Protein AF-A0A946FYP1-F1 (afdb_monomer_lite)

Foldseek 3Di:
DPCPLVDDQDDPVLLQVLLDDDVVLLVLLVVLLVVCLQQQACVCVVVVHDACQNVCVVVVHDAPADPSRHFDALFAQDDDPPDDRRVLSNLLSVLLSVLLVCLNPPPPVCLLVSQQVSLLVSCCVRPNLLLSLLQQLLLLVLCCLLAPDDPVVLLSLLSNQLSVLSNPPDPPDDDPVSVCRSVVRSVVSSVCSVVPSVVLVVDPVSSVVVNVCSLCVLVVVVVVQVVCCVVPVDHDDDRNNNVLNSLCSLLSLVVVLCSVVVVADSDDDSSLSSSQVGGSLCSTCSPPDSPSFTLPSSRSCWFSVHRLSVLSVLLSVLLVVLVCLSGCQVVVLVVVCCVCVVVVQDEDQAVVVVVVCVVVPHDHDPVNVVRNVVSNVSSCCSNVSSRQSNSSSSCSSSRTDTDGLAAPLVPDPDPVSNCCGHRPSVSVSCCSNPVD

Radius of gyration: 23.93 Å; chains: 1; bounding box: 56×51×70 Å

Sequence (436 aa):
MASLLGGTPISRAEQEANDQHNPLMVLAVLAFLGLFIYLFTYAPKALGLPMPSSVGQTLGLSYQFDDDGNIDTSLYIPFTFRFNNDDERFALFTGVGLAFLLAYFLPLKYKQGSLVFSSLVIIAVLYGLAGVAGLLCAHTLVYLVLHPVARYRQWIAGLPGFFGVWAFFPYETLSLSVFGLPFIAASLSILVYRYGILKLFQNSIAAKWLRILLIQSALITILIGAVLEGIYGQTWELVLGVLLFFWHWERLFMYHIDFQDGKIPSTISLMTYLSVFLTPGQIANWSWGVTIGQGYAYTVNNFLVEDKNELVRSGLQLWAVALVYFLLGAWAHGHLLDFLNGQGVSVYSRIEPMSADFISGEKISTVTVLLTTLIALMKWTLSWGGVMHFKVGLWRICGYKIDPYFNYPWLSTNLVTLWARFTFHYREFLVRAFYY

Structure (mmCIF, N/CA/C/O backbone):
data_AF-A0A946FYP1-F1
#
_entry.id   AF-A0A946FYP1-F1
#
loop_
_atom_site.group_PDB
_atom_site.id
_atom_site.type_symbol
_atom_site.label_atom_id
_atom_site.label_alt_id
_atom_site.label_comp_id
_atom_site.label_asym_id
_atom_site.label_entity_id
_atom_site.label_seq_id
_atom_site.pdbx_PDB_ins_code
_atom_site.Cartn_x
_atom_site.Cartn_y
_atom_site.Cartn_z
_atom_site.occupancy
_atom_site.B_iso_or_equiv
_atom_site.auth_seq_id
_atom_site.auth_comp_id
_atom_site.auth_asym_id
_atom_site.auth_atom_id
_atom_site.pdbx_PDB_model_num
ATOM 1 N N . MET A 1 1 ? -19.706 18.063 -10.114 1.00 28.03 1 MET A N 1
ATOM 2 C CA . MET A 1 1 ? -19.615 16.735 -10.766 1.00 28.03 1 MET A CA 1
ATOM 3 C C . MET A 1 1 ? -18.947 15.751 -9.805 1.00 28.03 1 MET A C 1
ATOM 5 O O . MET A 1 1 ? -17.795 15.397 -9.996 1.00 28.03 1 MET A O 1
ATOM 9 N N . ALA A 1 2 ? -19.645 15.369 -8.732 1.00 30.92 2 ALA A N 1
ATOM 10 C CA . ALA A 1 2 ? -19.077 14.654 -7.583 1.00 30.92 2 ALA A CA 1
ATOM 11 C C . ALA A 1 2 ? -19.667 13.236 -7.445 1.00 30.92 2 ALA A C 1
ATOM 13 O O . ALA A 1 2 ? -20.315 12.932 -6.449 1.00 30.92 2 ALA A O 1
ATOM 14 N N . SER A 1 3 ? -19.518 12.379 -8.463 1.00 38.91 3 SER A N 1
ATOM 15 C CA . SER A 1 3 ? -20.214 11.077 -8.507 1.00 38.91 3 SER A CA 1
ATOM 16 C C . SER A 1 3 ? -19.320 9.835 -8.395 1.00 38.91 3 SER A C 1
ATOM 18 O O . SER A 1 3 ? -19.751 8.768 -8.814 1.00 38.91 3 SER A O 1
ATOM 20 N N . LEU A 1 4 ? -18.116 9.916 -7.812 1.00 45.53 4 LEU A N 1
ATOM 21 C CA . LEU A 1 4 ? -17.336 8.705 -7.479 1.00 45.53 4 LEU A CA 1
ATOM 22 C C . LEU A 1 4 ? -17.789 8.017 -6.188 1.00 45.53 4 LEU A C 1
ATOM 24 O O . LEU A 1 4 ? -17.583 6.823 -6.019 1.00 45.53 4 LEU A O 1
ATOM 28 N N . LEU A 1 5 ? -18.455 8.751 -5.295 1.00 46.97 5 LEU A N 1
ATOM 29 C CA . LEU A 1 5 ? -18.984 8.222 -4.030 1.00 46.97 5 LEU A CA 1
ATOM 30 C C . LEU A 1 5 ? -20.521 8.178 -4.009 1.00 46.97 5 LEU A C 1
ATOM 32 O O . LEU A 1 5 ? -21.113 7.846 -2.990 1.00 46.97 5 LEU A O 1
ATOM 36 N N . GLY A 1 6 ? -21.162 8.526 -5.130 1.00 44.19 6 GLY A N 1
ATOM 37 C CA . GLY A 1 6 ? -22.613 8.706 -5.248 1.00 44.19 6 GLY A CA 1
ATOM 38 C C . GLY A 1 6 ? -23.388 7.471 -5.713 1.00 44.19 6 GLY A C 1
ATOM 39 O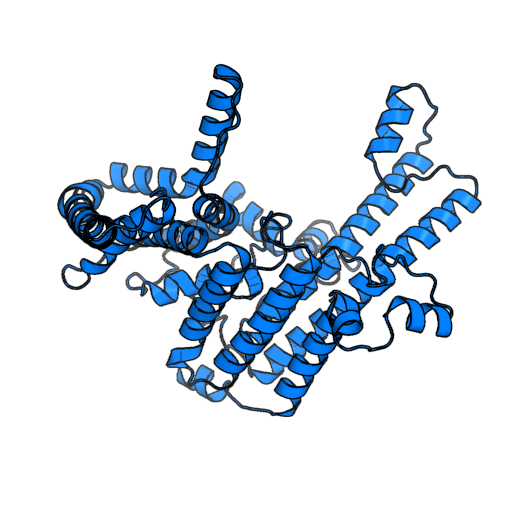 O . GLY A 1 6 ? -24.555 7.606 -6.069 1.00 44.19 6 GLY A O 1
ATOM 40 N N . GLY A 1 7 ? -22.758 6.294 -5.761 1.00 54.25 7 GLY A N 1
ATOM 41 C CA . GLY A 1 7 ? -23.474 5.042 -6.005 1.00 54.25 7 GLY A CA 1
ATOM 42 C C . GLY A 1 7 ? -24.338 4.666 -4.801 1.00 54.25 7 GLY A C 1
ATOM 43 O O . GLY A 1 7 ? -23.943 4.890 -3.653 1.00 54.25 7 GLY A O 1
ATOM 44 N N . THR A 1 8 ? -25.518 4.101 -5.046 1.00 57.12 8 THR A N 1
ATOM 45 C CA . THR A 1 8 ? -26.340 3.524 -3.978 1.00 57.12 8 THR A CA 1
ATOM 46 C C . THR A 1 8 ? -25.568 2.369 -3.323 1.00 57.12 8 THR A C 1
ATOM 48 O O . THR A 1 8 ? -25.118 1.491 -4.059 1.00 57.12 8 THR A O 1
ATOM 51 N N . PRO A 1 9 ? -25.412 2.350 -1.981 1.00 66.12 9 PRO A N 1
ATOM 52 C CA . PRO A 1 9 ? -24.854 1.218 -1.243 1.00 66.12 9 PRO A CA 1
ATOM 53 C C . PRO A 1 9 ? -25.465 -0.096 -1.703 1.00 66.12 9 PRO A C 1
ATOM 55 O O . PRO A 1 9 ? -26.673 -0.283 -1.564 1.00 66.12 9 PRO A O 1
ATOM 58 N N . ILE A 1 10 ? -24.634 -1.004 -2.215 1.00 75.75 10 ILE A N 1
ATOM 59 C CA . ILE A 1 10 ? -25.058 -2.387 -2.431 1.00 75.75 10 ILE A CA 1
ATOM 60 C C . ILE A 1 10 ? -25.446 -3.003 -1.090 1.00 75.75 10 ILE A C 1
ATOM 62 O O . ILE A 1 10 ? -24.825 -2.764 -0.046 1.00 75.75 10 ILE A O 1
ATOM 66 N N . SER A 1 11 ? -26.495 -3.805 -1.113 1.00 81.88 11 SER A N 1
ATOM 67 C CA . SER A 1 11 ? -26.921 -4.566 0.044 1.00 81.88 11 SER A CA 1
ATOM 68 C C . SER A 1 11 ? -25.937 -5.700 0.335 1.00 81.88 11 SER A C 1
ATOM 70 O O . SER A 1 11 ? -25.235 -6.216 -0.537 1.00 81.88 11 SER A O 1
ATOM 72 N N . ARG A 1 12 ? -25.923 -6.159 1.587 1.00 83.31 12 ARG A N 1
ATOM 73 C CA . ARG A 1 12 ? -25.135 -7.335 1.972 1.00 83.31 12 ARG A CA 1
ATOM 74 C C . ARG A 1 12 ? -25.553 -8.595 1.202 1.00 83.31 12 ARG A C 1
ATOM 76 O O . ARG A 1 12 ? -24.705 -9.427 0.914 1.00 83.31 12 ARG A O 1
ATOM 83 N N . ALA A 1 13 ? -26.836 -8.721 0.861 1.00 86.25 13 ALA A N 1
ATOM 84 C CA . ALA A 1 13 ? -27.340 -9.841 0.071 1.00 86.25 13 ALA A CA 1
ATOM 85 C C . ALA A 1 13 ? -26.754 -9.838 -1.352 1.00 86.25 13 ALA A C 1
ATOM 87 O O . ALA A 1 13 ? -26.361 -10.888 -1.851 1.00 86.25 13 ALA A O 1
ATOM 88 N N . GLU A 1 14 ? -26.626 -8.664 -1.976 1.00 88.25 14 GLU A N 1
ATOM 89 C CA . GLU A 1 14 ? -25.965 -8.523 -3.280 1.00 88.25 14 GLU A CA 1
ATOM 90 C C . GLU A 1 14 ? -24.466 -8.839 -3.190 1.00 88.25 14 GLU A C 1
ATOM 92 O O . GLU A 1 14 ? -23.945 -9.559 -4.036 1.00 88.25 14 GLU A O 1
ATOM 97 N N . GLN A 1 15 ? -23.776 -8.401 -2.130 1.00 88.25 15 GLN A N 1
ATOM 98 C CA . GLN A 1 15 ? -22.373 -8.781 -1.903 1.00 88.25 15 GLN A CA 1
ATOM 99 C C . GLN A 1 15 ? -22.190 -10.295 -1.747 1.00 88.25 15 GLN A C 1
ATOM 101 O O . GLN A 1 15 ? -21.216 -10.852 -2.247 1.00 88.25 15 GLN A O 1
ATOM 106 N N . GLU A 1 16 ? -23.110 -10.963 -1.047 1.00 90.38 16 GLU A N 1
ATOM 107 C CA . GLU A 1 16 ? -23.095 -12.421 -0.895 1.00 90.38 16 GLU A CA 1
ATOM 108 C C . GLU A 1 16 ? -23.386 -13.122 -2.233 1.00 90.38 16 GLU A C 1
ATOM 110 O O . GLU A 1 16 ? -22.737 -14.119 -2.545 1.00 90.38 16 GLU A O 1
ATOM 115 N N . ALA A 1 17 ? -24.274 -12.571 -3.069 1.00 91.81 17 ALA A N 1
ATOM 116 C CA . ALA A 1 17 ? -24.536 -13.082 -4.419 1.00 91.81 17 ALA A CA 1
ATOM 117 C C . ALA A 1 17 ? -23.322 -12.945 -5.360 1.00 91.81 17 ALA A C 1
ATOM 119 O O . ALA A 1 17 ? -23.098 -13.817 -6.204 1.00 91.81 17 ALA A O 1
ATOM 120 N N . ASN A 1 18 ? -22.523 -11.890 -5.177 1.00 91.75 18 ASN A N 1
ATOM 121 C CA . ASN A 1 18 ? -21.284 -11.632 -5.914 1.00 91.75 18 ASN A CA 1
ATOM 122 C C . ASN A 1 18 ? -20.093 -12.495 -5.440 1.00 91.75 18 ASN A C 1
ATOM 124 O O . ASN A 1 18 ? -19.077 -12.587 -6.136 1.00 91.75 18 ASN A O 1
ATOM 128 N N . ASP A 1 19 ? -20.178 -13.134 -4.266 1.00 92.75 19 ASP A N 1
ATOM 129 C CA . ASP A 1 19 ? -19.089 -13.899 -3.637 1.00 92.75 19 ASP A CA 1
ATOM 130 C C . ASP A 1 19 ? -18.982 -15.346 -4.161 1.00 92.75 19 ASP A C 1
ATOM 132 O O . ASP A 1 19 ? -18.913 -16.313 -3.402 1.00 92.75 19 ASP A O 1
ATOM 136 N N . GLN A 1 20 ? -18.940 -15.518 -5.483 1.00 91.94 20 GLN A N 1
ATOM 137 C CA . GLN A 1 20 ? -18.878 -16.840 -6.115 1.00 91.94 20 GLN A CA 1
ATOM 138 C C . GLN A 1 20 ? -17.442 -17.336 -6.310 1.00 91.94 20 GLN A C 1
ATOM 140 O O . GLN A 1 20 ? -16.530 -16.563 -6.611 1.00 91.94 20 GLN A O 1
ATOM 145 N N . HIS A 1 21 ? -17.223 -18.645 -6.165 1.00 94.06 21 HIS A N 1
ATOM 146 C CA . HIS A 1 21 ? -15.909 -19.270 -6.339 1.00 94.06 21 HIS A CA 1
ATOM 147 C C . HIS A 1 21 ? -15.755 -19.903 -7.722 1.00 94.06 21 HIS A C 1
ATOM 149 O O . HIS A 1 21 ? -16.586 -20.691 -8.159 1.00 94.06 21 HIS A O 1
ATOM 155 N N . ASN A 1 22 ? -14.626 -19.624 -8.363 1.00 95.38 22 ASN A N 1
ATOM 156 C CA . ASN A 1 22 ? -14.185 -20.227 -9.605 1.00 95.38 22 ASN A CA 1
ATOM 157 C C . ASN A 1 22 ? -12.698 -20.627 -9.484 1.00 95.38 22 ASN A C 1
ATOM 159 O O . ASN A 1 22 ? -11.822 -19.756 -9.499 1.00 95.38 22 ASN A O 1
ATOM 163 N N . PRO A 1 23 ? -12.381 -21.933 -9.407 1.00 94.19 23 PRO A N 1
ATOM 164 C CA . PRO A 1 23 ? -11.005 -22.417 -9.294 1.00 94.19 23 PRO A CA 1
ATOM 165 C C . PRO A 1 23 ? -10.065 -21.922 -10.400 1.00 94.19 23 PRO A C 1
ATOM 167 O O . PRO A 1 23 ? -8.877 -21.735 -10.148 1.00 94.19 23 PRO A O 1
ATOM 170 N N . LEU A 1 24 ? -10.578 -21.648 -11.606 1.00 96.25 24 LEU A N 1
ATOM 171 C CA . LEU A 1 24 ? -9.764 -21.127 -12.708 1.00 96.25 24 LEU A CA 1
ATOM 172 C C . LEU A 1 24 ? -9.189 -19.744 -12.391 1.00 96.25 24 LEU A C 1
ATOM 174 O O . LEU A 1 24 ? -8.053 -19.459 -12.759 1.00 96.25 24 LEU A O 1
ATOM 178 N N . MET A 1 25 ? -9.941 -18.897 -11.680 1.00 96.44 25 MET A N 1
ATOM 179 C CA . MET A 1 25 ? -9.446 -17.582 -11.262 1.00 96.44 25 MET A CA 1
ATOM 180 C C . MET A 1 25 ? -8.315 -17.720 -10.243 1.00 96.44 25 MET A C 1
ATOM 182 O O . MET A 1 25 ? -7.328 -16.994 -10.316 1.00 96.44 25 MET A O 1
ATOM 186 N N . VAL A 1 26 ? -8.425 -18.690 -9.331 1.00 97.06 26 VAL A N 1
ATOM 187 C CA . VAL A 1 26 ? -7.380 -18.981 -8.342 1.00 97.06 26 VAL A CA 1
ATOM 188 C C . VAL A 1 26 ? -6.106 -19.458 -9.028 1.00 97.06 26 VAL A C 1
ATOM 190 O O . VAL A 1 26 ? -5.037 -18.909 -8.773 1.00 97.06 26 VAL A O 1
ATOM 193 N N . LEU A 1 27 ? -6.221 -20.426 -9.941 1.00 97.56 27 LEU A N 1
ATOM 194 C CA . LEU A 1 27 ? -5.086 -20.920 -10.720 1.00 97.56 27 LEU A CA 1
ATOM 195 C C . LEU A 1 27 ? -4.422 -19.798 -11.522 1.00 97.56 27 LEU A C 1
ATOM 197 O O . LEU A 1 27 ? -3.199 -19.707 -11.530 1.00 97.56 27 LEU A O 1
ATOM 201 N N . ALA A 1 28 ? -5.207 -18.915 -12.144 1.00 97.62 28 ALA A N 1
ATOM 202 C CA . ALA A 1 28 ? -4.673 -17.794 -12.907 1.00 97.62 28 ALA A CA 1
ATOM 203 C C . ALA A 1 28 ? -3.909 -16.789 -12.025 1.00 97.62 28 ALA A C 1
ATOM 205 O O . ALA A 1 28 ? -2.813 -16.373 -12.394 1.00 97.62 28 ALA A O 1
ATOM 206 N N . VAL A 1 29 ? -4.431 -16.436 -10.843 1.00 97.69 29 VAL A N 1
ATOM 207 C CA . VAL A 1 29 ? -3.722 -15.556 -9.892 1.00 97.69 29 VAL A CA 1
ATOM 208 C C . VAL A 1 29 ? -2.420 -16.192 -9.416 1.00 97.69 29 VAL A C 1
ATOM 210 O O . VAL A 1 29 ? -1.380 -15.536 -9.442 1.00 97.69 29 VAL A O 1
ATOM 213 N N . LEU A 1 30 ? -2.450 -17.471 -9.033 1.00 98.06 30 LEU A N 1
ATOM 214 C CA . LEU A 1 30 ? -1.247 -18.184 -8.602 1.00 98.06 30 LEU A CA 1
ATOM 215 C C . LEU A 1 30 ? -0.223 -18.324 -9.738 1.00 98.06 30 LEU A C 1
ATOM 217 O O . LEU A 1 30 ? 0.970 -18.190 -9.485 1.00 98.06 30 LEU A O 1
ATOM 221 N N . ALA A 1 31 ? -0.667 -18.522 -10.982 1.00 97.75 31 ALA A N 1
ATOM 222 C CA . ALA A 1 31 ? 0.212 -18.565 -12.147 1.00 97.75 31 ALA A CA 1
ATOM 223 C C . ALA A 1 31 ? 0.893 -17.212 -12.409 1.00 97.75 31 ALA A C 1
ATOM 225 O O . ALA A 1 31 ? 2.099 -17.178 -12.634 1.00 97.75 31 ALA A O 1
ATOM 226 N N . PHE A 1 32 ? 0.160 -16.095 -12.321 1.00 97.31 32 PHE A N 1
ATOM 227 C CA . PHE A 1 32 ? 0.749 -14.755 -12.438 1.00 97.31 32 PHE A CA 1
ATOM 228 C C . PHE A 1 32 ? 1.757 -14.466 -11.323 1.00 97.31 32 PHE A C 1
ATOM 230 O O . PHE A 1 32 ? 2.836 -13.951 -11.596 1.00 97.31 32 PHE A O 1
ATOM 237 N N . LEU A 1 33 ? 1.436 -14.822 -10.077 1.00 96.81 33 LEU A N 1
ATOM 238 C CA . LEU A 1 33 ? 2.363 -14.661 -8.955 1.00 96.81 33 LEU A CA 1
ATOM 239 C C . LEU A 1 33 ? 3.604 -15.543 -9.115 1.00 96.81 33 LEU A C 1
ATOM 241 O O . LEU A 1 33 ? 4.711 -15.067 -8.889 1.00 96.81 33 LEU A O 1
ATOM 245 N N . GLY A 1 34 ? 3.438 -16.792 -9.558 1.00 96.81 34 GLY A N 1
ATOM 246 C CA . GLY A 1 34 ? 4.550 -17.685 -9.881 1.00 96.81 34 GLY A CA 1
ATOM 247 C C . GLY A 1 34 ? 5.435 -17.129 -10.997 1.00 96.81 34 GLY A C 1
ATOM 248 O O . GLY A 1 34 ? 6.656 -17.178 -10.890 1.00 96.81 34 GLY A O 1
ATOM 249 N N . LEU A 1 35 ? 4.832 -16.525 -12.025 1.00 95.56 35 LEU A N 1
ATOM 250 C CA . LEU A 1 35 ? 5.559 -15.847 -13.096 1.00 95.56 35 LEU A CA 1
ATOM 251 C C . LEU A 1 35 ? 6.322 -14.619 -12.582 1.00 95.56 35 LEU A C 1
ATOM 253 O O . LEU A 1 35 ? 7.483 -14.441 -12.931 1.00 95.56 35 LEU A O 1
ATOM 257 N N . PHE A 1 36 ? 5.715 -13.792 -11.729 1.00 94.50 36 PHE A N 1
ATOM 258 C CA . PHE A 1 36 ? 6.401 -12.650 -11.119 1.00 94.50 36 PHE A CA 1
ATOM 259 C C . PHE A 1 36 ? 7.554 -13.076 -10.207 1.00 94.50 36 PHE A C 1
ATOM 261 O O . PHE A 1 36 ? 8.621 -12.472 -10.261 1.00 94.50 36 PHE A O 1
ATOM 268 N N . ILE A 1 37 ? 7.373 -14.144 -9.427 1.00 94.44 37 ILE A N 1
ATOM 269 C CA . ILE A 1 37 ? 8.444 -14.754 -8.633 1.00 94.44 37 ILE A CA 1
ATOM 270 C C . ILE A 1 37 ? 9.573 -15.242 -9.551 1.00 94.44 37 ILE A C 1
ATOM 272 O O . ILE A 1 37 ? 10.738 -14.979 -9.274 1.00 94.44 37 ILE A O 1
ATOM 276 N N . TYR A 1 38 ? 9.247 -15.907 -10.659 1.00 94.25 38 TYR A N 1
ATOM 277 C CA . TYR A 1 38 ? 10.243 -16.397 -11.610 1.00 94.25 38 TYR A CA 1
ATOM 278 C C . TYR A 1 38 ? 11.022 -15.268 -12.304 1.00 94.25 38 TYR A C 1
ATOM 280 O O . TYR A 1 38 ? 12.224 -15.388 -12.497 1.00 94.25 38 TYR A O 1
ATOM 288 N N . LEU A 1 39 ? 10.359 -14.177 -12.694 1.00 91.56 39 LEU A N 1
ATOM 289 C CA . LEU A 1 39 ? 10.992 -13.117 -13.486 1.00 91.56 39 LEU A CA 1
ATOM 290 C C . LEU A 1 39 ? 11.760 -12.084 -12.652 1.00 91.56 39 LEU A C 1
ATOM 292 O O . LEU A 1 39 ? 12.707 -11.492 -13.168 1.00 91.56 39 LEU A O 1
ATOM 296 N N . PHE A 1 40 ? 11.327 -11.831 -11.413 1.00 90.19 40 PHE A N 1
ATOM 297 C CA . PHE A 1 40 ? 11.736 -10.651 -10.639 1.00 90.19 40 PHE A CA 1
ATOM 298 C C . PHE A 1 40 ? 12.337 -10.978 -9.261 1.00 90.19 40 PHE A C 1
ATOM 300 O O . PHE A 1 40 ? 12.357 -10.099 -8.401 1.00 90.19 40 PHE A O 1
ATOM 307 N N . THR A 1 41 ? 12.728 -12.233 -9.000 1.00 90.19 41 THR A N 1
ATOM 308 C CA . THR A 1 41 ? 13.312 -12.650 -7.708 1.00 90.19 41 THR A CA 1
ATOM 309 C C . THR A 1 41 ? 14.378 -13.734 -7.883 1.00 90.19 41 THR A C 1
ATOM 311 O O . THR A 1 41 ? 14.407 -14.416 -8.904 1.00 90.19 41 THR A O 1
ATOM 314 N N . TYR A 1 42 ? 15.177 -14.012 -6.845 1.00 87.50 42 TYR A N 1
ATOM 315 C CA . TYR A 1 42 ? 16.161 -15.111 -6.807 1.00 87.50 42 TYR A CA 1
ATOM 316 C C . TYR A 1 42 ? 15.597 -16.540 -6.879 1.00 87.50 42 TYR A C 1
ATOM 318 O O . TYR A 1 42 ? 16.370 -17.505 -6.916 1.00 87.50 42 TYR A O 1
ATOM 326 N N . ALA A 1 43 ? 14.274 -16.721 -6.889 1.00 89.44 43 ALA A N 1
ATOM 327 C CA . ALA A 1 43 ? 13.655 -18.043 -6.858 1.00 89.44 43 ALA A CA 1
ATOM 328 C C . ALA A 1 43 ? 14.145 -19.015 -7.957 1.00 89.44 43 ALA A C 1
ATOM 330 O O . ALA A 1 43 ? 14.390 -20.175 -7.619 1.00 89.44 43 ALA A O 1
ATOM 331 N N . PRO A 1 44 ? 14.354 -18.614 -9.231 1.00 90.12 44 PRO A N 1
ATOM 332 C CA . PRO A 1 44 ? 14.854 -19.529 -10.257 1.00 90.12 44 PRO A CA 1
ATOM 333 C C . PRO A 1 44 ? 16.229 -20.095 -9.905 1.00 90.12 44 PRO A C 1
ATOM 335 O O . PRO A 1 44 ? 16.430 -21.307 -9.969 1.00 90.12 44 PRO A O 1
ATOM 338 N N . LYS A 1 45 ? 17.144 -19.232 -9.447 1.00 88.62 45 LYS A N 1
ATOM 339 C CA . LYS A 1 45 ? 18.492 -19.620 -9.021 1.00 88.62 45 LYS A CA 1
ATOM 340 C C . LYS A 1 45 ? 18.443 -20.597 -7.849 1.00 88.62 45 LYS A C 1
ATOM 342 O O . LYS A 1 45 ? 19.131 -21.613 -7.874 1.00 88.62 45 LYS A O 1
ATOM 347 N N . ALA A 1 46 ? 17.609 -20.314 -6.847 1.00 89.25 46 ALA A N 1
ATOM 348 C CA . ALA A 1 46 ? 17.452 -21.169 -5.670 1.00 89.25 46 ALA A CA 1
ATOM 349 C C . ALA A 1 46 ? 16.845 -22.545 -6.001 1.00 89.25 46 ALA A C 1
ATOM 351 O O . ALA A 1 46 ? 17.189 -23.539 -5.366 1.00 89.25 46 ALA A O 1
ATOM 352 N N . LEU A 1 47 ? 15.961 -22.612 -7.002 1.00 91.06 47 LEU A N 1
ATOM 353 C CA . LEU A 1 47 ? 15.289 -23.839 -7.439 1.00 91.06 47 LEU A CA 1
ATOM 354 C C . LEU A 1 47 ? 16.042 -24.597 -8.548 1.00 91.06 47 LEU A C 1
ATOM 356 O O . LEU A 1 47 ? 15.564 -25.637 -8.998 1.00 91.06 47 LEU A O 1
ATOM 360 N N . GLY A 1 48 ? 17.193 -24.094 -9.006 1.00 90.56 48 GLY A N 1
ATOM 361 C CA . GLY A 1 48 ? 17.941 -24.688 -10.119 1.00 90.56 48 GLY A CA 1
ATOM 362 C C . GLY A 1 48 ? 17.208 -24.618 -11.465 1.00 90.56 48 GLY A C 1
ATOM 363 O O . GLY A 1 48 ? 17.420 -25.469 -12.328 1.00 90.56 48 GLY A O 1
ATOM 364 N N . LEU A 1 49 ? 16.321 -23.635 -11.641 1.00 91.25 49 LEU A N 1
ATOM 365 C CA . LEU A 1 49 ? 15.588 -23.398 -12.884 1.00 91.25 49 LEU A CA 1
ATOM 366 C C . LEU A 1 49 ? 16.415 -22.527 -13.849 1.00 91.25 49 LEU A C 1
ATOM 368 O O . LEU A 1 49 ? 17.258 -21.747 -13.399 1.00 91.25 49 LEU A O 1
ATOM 372 N N . PRO A 1 50 ? 16.162 -22.596 -15.172 1.00 90.94 50 PRO A N 1
ATOM 373 C CA . PRO A 1 50 ? 16.774 -21.679 -16.130 1.00 90.94 50 PRO A CA 1
ATOM 374 C C . PRO A 1 50 ? 16.485 -20.220 -15.765 1.00 90.94 50 PRO A C 1
ATOM 376 O O . PRO A 1 50 ? 15.326 -19.850 -15.570 1.00 90.94 50 PRO A O 1
ATOM 379 N N . MET A 1 51 ? 17.528 -19.392 -15.700 1.00 90.88 51 MET A N 1
ATOM 380 C CA . MET A 1 51 ? 17.393 -17.968 -15.384 1.00 90.88 51 MET A CA 1
ATOM 381 C C . MET A 1 51 ? 16.662 -17.220 -16.510 1.00 90.88 51 MET A C 1
ATOM 383 O O . MET A 1 51 ? 16.868 -17.571 -17.680 1.00 90.88 51 MET A O 1
ATOM 387 N N . PRO A 1 52 ? 15.886 -16.160 -16.212 1.00 89.31 52 PRO A N 1
ATOM 388 C CA . PRO A 1 52 ? 15.243 -15.333 -17.235 1.00 89.31 52 PRO A CA 1
ATOM 389 C C . PRO A 1 52 ? 16.216 -14.845 -18.317 1.00 89.31 52 PRO A C 1
ATOM 391 O O . PRO A 1 52 ? 15.881 -14.887 -19.500 1.00 89.31 52 PRO A O 1
ATOM 394 N N . SER A 1 53 ? 17.446 -14.482 -17.937 1.00 88.25 53 SER A N 1
ATOM 395 C CA . SER A 1 53 ? 18.519 -14.110 -18.868 1.00 88.25 53 SER A CA 1
ATOM 396 C C . SER A 1 53 ? 18.872 -15.206 -19.874 1.00 88.25 53 SER A C 1
ATOM 398 O O . SER A 1 53 ? 18.955 -14.942 -21.073 1.00 88.25 53 SER A O 1
ATOM 400 N N . SER A 1 54 ? 19.010 -16.453 -19.419 1.00 87.12 54 SER A N 1
ATOM 401 C CA . SER A 1 54 ? 19.323 -17.598 -20.285 1.00 87.12 54 SER A CA 1
ATOM 402 C C . SER A 1 54 ? 18.196 -17.908 -21.278 1.00 87.12 54 SER A C 1
ATOM 404 O O . SER A 1 54 ? 18.445 -18.189 -22.454 1.00 87.12 54 SER A O 1
ATOM 406 N N . VAL A 1 55 ? 16.942 -17.785 -20.833 1.00 86.56 55 VAL A N 1
ATOM 407 C CA . VAL A 1 55 ? 15.764 -17.956 -21.692 1.00 86.56 55 VAL A CA 1
ATOM 408 C C . VAL A 1 55 ? 15.680 -16.812 -22.700 1.00 86.56 55 VAL A C 1
ATOM 410 O O . VAL A 1 55 ? 15.498 -17.059 -23.890 1.00 86.56 55 VAL A O 1
ATOM 413 N N . GLY A 1 56 ? 15.886 -15.570 -22.255 1.00 83.12 56 GLY A N 1
ATOM 414 C CA . GLY A 1 56 ? 15.907 -14.391 -23.117 1.00 83.12 56 GLY A CA 1
ATOM 415 C C . GLY A 1 56 ? 16.965 -14.485 -24.214 1.00 83.12 56 GLY A C 1
ATOM 416 O O . GLY A 1 56 ? 16.642 -14.283 -25.380 1.00 83.12 56 GLY A O 1
ATOM 417 N N . GLN A 1 57 ? 18.192 -14.888 -23.871 1.00 82.69 57 GLN A N 1
ATOM 418 C CA . GLN A 1 57 ? 19.267 -15.119 -24.844 1.00 82.69 57 GLN A CA 1
ATOM 419 C C . GLN A 1 57 ? 18.893 -16.189 -25.874 1.00 82.69 57 GLN A C 1
ATOM 421 O O . GLN A 1 57 ? 19.097 -15.987 -27.069 1.00 82.69 57 GLN A O 1
ATOM 426 N N . THR A 1 58 ? 18.288 -17.295 -25.431 1.00 84.44 58 THR A N 1
ATOM 427 C CA . THR A 1 58 ? 17.822 -18.370 -26.326 1.00 84.44 58 THR A CA 1
ATOM 428 C C . THR A 1 58 ? 16.743 -17.879 -27.296 1.00 84.44 58 THR A C 1
ATOM 430 O O . THR A 1 58 ? 16.684 -18.321 -28.440 1.00 84.44 58 THR A O 1
ATOM 433 N N . LEU A 1 59 ? 15.906 -16.937 -26.857 1.00 80.56 59 LEU A N 1
ATOM 434 C CA . LEU A 1 59 ? 14.853 -16.317 -27.663 1.00 80.56 59 LEU A CA 1
ATOM 435 C C . LEU A 1 59 ? 15.338 -15.112 -28.492 1.00 80.56 59 LEU A C 1
ATOM 437 O O . LEU A 1 59 ? 14.537 -14.511 -29.203 1.00 80.56 59 LEU A O 1
ATOM 441 N N . GLY A 1 60 ? 16.622 -14.746 -28.412 1.00 71.69 60 GLY A N 1
ATOM 442 C CA . GLY A 1 60 ? 17.175 -13.577 -29.103 1.00 71.69 60 GLY A CA 1
ATOM 443 C C . GLY A 1 60 ? 16.694 -12.234 -28.540 1.00 71.69 60 GLY A C 1
ATOM 444 O O . GLY A 1 60 ? 16.681 -11.235 -29.257 1.00 71.69 60 GLY A O 1
ATOM 445 N N . LEU A 1 61 ? 16.273 -12.198 -27.275 1.00 69.50 61 LEU A N 1
ATOM 446 C CA . LEU A 1 61 ? 15.755 -11.002 -26.618 1.00 69.50 61 LEU A CA 1
ATOM 447 C C . LEU A 1 61 ? 16.892 -10.224 -25.942 1.00 69.50 61 LEU A C 1
ATOM 449 O O . LEU A 1 61 ? 17.545 -10.721 -25.023 1.00 69.50 61 LEU A O 1
ATOM 453 N N . SER A 1 62 ? 17.108 -8.982 -26.378 1.00 63.78 62 SER A N 1
ATOM 454 C CA . SER A 1 62 ? 18.069 -8.041 -25.793 1.00 63.78 62 SER A CA 1
ATOM 455 C C . SER A 1 62 ? 17.426 -7.227 -24.661 1.00 63.78 62 SER A C 1
ATOM 457 O O . SER A 1 62 ? 17.102 -6.050 -24.818 1.00 63.78 62 SER A O 1
ATOM 459 N N . TYR A 1 63 ? 17.199 -7.861 -23.510 1.00 67.88 63 TYR A N 1
ATOM 460 C CA . TYR A 1 63 ? 16.705 -7.167 -22.313 1.00 67.88 63 TYR A CA 1
ATOM 461 C C . TYR A 1 63 ? 17.838 -6.655 -21.422 1.00 67.88 63 TYR A C 1
ATOM 463 O O . TYR A 1 63 ? 18.946 -7.190 -21.428 1.00 67.88 63 TYR A O 1
ATOM 471 N N . GLN A 1 64 ? 17.528 -5.630 -20.623 1.00 68.00 64 GLN A N 1
ATOM 472 C CA . GLN A 1 64 ? 18.341 -5.253 -19.470 1.00 68.00 64 GLN A CA 1
ATOM 473 C C . GLN A 1 64 ? 18.029 -6.238 -18.340 1.00 68.00 64 GLN A C 1
ATOM 475 O O . GLN A 1 64 ? 16.999 -6.131 -17.675 1.00 68.00 64 GLN A O 1
ATOM 480 N N . PHE A 1 65 ? 18.882 -7.249 -18.203 1.00 78.25 65 PHE A N 1
ATOM 481 C CA . PHE A 1 65 ? 18.899 -8.117 -17.032 1.00 78.25 65 PHE A CA 1
ATOM 482 C C . PHE A 1 65 ? 19.745 -7.458 -15.941 1.00 78.25 65 PHE A C 1
ATOM 484 O O . PHE A 1 65 ? 20.717 -6.772 -16.262 1.00 78.25 65 PHE A O 1
ATOM 491 N N . ASP A 1 66 ? 19.364 -7.663 -14.685 1.00 73.56 66 ASP A N 1
ATOM 492 C CA . ASP A 1 66 ? 20.178 -7.269 -13.534 1.00 73.56 66 ASP A CA 1
ATOM 493 C C . ASP A 1 66 ? 21.404 -8.200 -13.404 1.00 73.56 66 ASP A C 1
ATOM 495 O O . ASP A 1 66 ? 21.497 -9.233 -14.082 1.00 73.56 66 ASP A O 1
ATOM 499 N N . ASP A 1 67 ? 22.345 -7.853 -12.527 1.00 75.69 67 ASP A N 1
ATOM 500 C CA . ASP A 1 67 ? 23.612 -8.566 -12.307 1.00 75.69 67 ASP A CA 1
ATOM 501 C C . ASP A 1 67 ? 23.416 -10.046 -11.924 1.00 75.69 67 ASP A C 1
ATOM 503 O O . ASP A 1 67 ? 24.303 -10.883 -12.113 1.00 75.69 67 ASP A O 1
ATOM 507 N N . ASP A 1 68 ? 22.243 -10.398 -11.400 1.00 77.25 68 ASP A N 1
ATOM 508 C CA . ASP A 1 68 ? 21.876 -11.761 -11.033 1.00 77.25 68 ASP A CA 1
ATOM 509 C C . ASP A 1 68 ? 21.123 -12.547 -12.113 1.00 77.25 68 ASP A C 1
ATOM 511 O O . ASP A 1 68 ? 20.884 -13.742 -11.926 1.00 77.25 68 ASP A O 1
ATOM 515 N N . GLY A 1 69 ? 20.811 -11.930 -13.255 1.00 78.25 69 GLY A N 1
ATOM 516 C CA . GLY A 1 69 ? 20.133 -12.562 -14.385 1.00 78.25 69 GLY A CA 1
ATOM 517 C C . GLY A 1 69 ? 18.602 -12.515 -14.344 1.00 78.25 69 GLY A C 1
ATOM 518 O O . GLY A 1 69 ? 17.971 -13.124 -15.219 1.00 78.25 69 GLY A O 1
ATOM 519 N N . ASN A 1 70 ? 18.010 -11.807 -13.377 1.00 85.00 70 ASN A N 1
ATOM 520 C CA . ASN A 1 70 ? 16.583 -11.483 -13.345 1.00 85.00 70 ASN A CA 1
ATOM 521 C C . ASN A 1 70 ? 16.278 -10.228 -14.176 1.00 85.00 70 ASN A C 1
ATOM 523 O O . ASN A 1 70 ? 17.177 -9.552 -14.675 1.00 85.00 70 ASN A O 1
ATOM 527 N N . ILE A 1 71 ? 14.996 -9.927 -14.383 1.00 82.88 71 ILE A N 1
ATOM 528 C CA . ILE A 1 71 ? 14.583 -8.733 -15.131 1.00 82.88 71 ILE A CA 1
ATOM 529 C C . ILE A 1 71 ? 14.498 -7.547 -14.173 1.00 82.88 71 ILE A C 1
ATOM 531 O O . ILE A 1 71 ? 13.729 -7.591 -13.208 1.00 82.88 71 ILE A O 1
ATOM 535 N N . ASP A 1 72 ? 15.235 -6.473 -14.464 1.00 77.12 72 ASP A N 1
ATOM 536 C CA . ASP A 1 72 ? 15.122 -5.245 -13.680 1.00 77.12 72 ASP A CA 1
ATOM 537 C C . ASP A 1 72 ? 13.728 -4.624 -13.869 1.00 77.12 72 ASP A C 1
ATOM 539 O O . ASP A 1 72 ? 13.179 -4.543 -14.971 1.00 77.12 72 ASP A O 1
ATOM 543 N N . THR A 1 73 ? 13.118 -4.202 -12.767 1.00 77.25 73 THR A N 1
ATOM 544 C CA . THR A 1 73 ? 11.760 -3.664 -12.765 1.00 77.25 73 THR A CA 1
ATOM 545 C C . THR A 1 73 ? 11.618 -2.525 -11.777 1.00 77.25 73 THR A C 1
ATOM 547 O O . THR A 1 73 ? 12.111 -2.561 -10.653 1.00 77.25 73 THR A O 1
ATOM 550 N N . SER A 1 74 ? 10.823 -1.528 -12.165 1.00 77.38 74 SER A N 1
ATOM 551 C CA . SER A 1 74 ? 10.459 -0.398 -11.306 1.00 77.38 74 SER A CA 1
ATOM 552 C C . SER A 1 74 ? 9.532 -0.783 -10.139 1.00 77.38 74 SER A C 1
ATOM 554 O O . SER A 1 74 ? 9.089 0.080 -9.378 1.00 77.38 74 SER A O 1
ATOM 556 N N . LEU A 1 75 ? 9.197 -2.068 -9.985 1.00 79.94 75 LEU A N 1
ATOM 557 C CA . LEU A 1 75 ? 8.527 -2.584 -8.799 1.00 79.94 75 LEU A CA 1
ATOM 558 C C . LEU A 1 75 ? 9.529 -2.723 -7.642 1.00 79.94 75 LEU A C 1
ATOM 560 O O . LEU A 1 75 ? 10.167 -3.763 -7.506 1.00 79.94 75 LEU A O 1
ATOM 564 N N . TYR A 1 76 ? 9.655 -1.688 -6.812 1.00 76.56 76 TYR A N 1
ATOM 565 C CA . TYR A 1 76 ? 10.501 -1.694 -5.617 1.00 76.56 76 TYR A CA 1
ATOM 566 C C . TYR A 1 76 ? 9.656 -1.786 -4.342 1.00 76.56 76 TYR A C 1
ATOM 568 O O . TYR A 1 76 ? 8.504 -1.331 -4.291 1.00 76.56 76 TYR A O 1
ATOM 576 N N . ILE A 1 77 ? 10.236 -2.348 -3.283 1.00 74.00 77 ILE A N 1
ATOM 577 C CA . ILE A 1 77 ? 9.635 -2.382 -1.941 1.00 74.00 77 ILE A CA 1
ATOM 578 C C . ILE A 1 77 ? 10.578 -1.672 -0.972 1.00 74.00 77 ILE A C 1
ATOM 580 O O . ILE A 1 77 ? 11.167 -2.266 -0.085 1.00 74.00 77 ILE A O 1
ATOM 584 N N . PRO A 1 78 ? 10.747 -0.359 -1.142 1.00 62.53 78 PRO A N 1
ATOM 585 C CA . PRO A 1 78 ? 11.739 0.378 -0.383 1.00 62.53 78 PRO A CA 1
ATOM 586 C C . PRO A 1 78 ? 11.419 0.362 1.117 1.00 62.53 78 PRO A C 1
ATOM 588 O O . PRO A 1 78 ? 10.252 0.274 1.517 1.00 62.53 78 PRO A O 1
ATOM 591 N N . PHE A 1 79 ? 12.485 0.531 1.905 1.00 58.75 79 PHE A N 1
ATOM 592 C CA . PHE A 1 79 ? 12.558 0.683 3.367 1.00 58.75 79 PHE A CA 1
ATOM 593 C C . PHE A 1 79 ? 13.005 -0.521 4.195 1.00 58.75 79 PHE A C 1
ATOM 595 O O . PHE A 1 79 ? 12.853 -0.487 5.419 1.00 58.75 79 PHE A O 1
ATOM 602 N N . THR A 1 80 ? 13.642 -1.531 3.608 1.00 55.78 80 THR A N 1
ATOM 603 C CA . THR A 1 80 ? 14.429 -2.459 4.421 1.00 55.78 80 THR A CA 1
ATOM 604 C C . THR A 1 80 ? 15.900 -2.372 4.017 1.00 55.78 80 THR A C 1
ATOM 606 O O . THR A 1 80 ? 16.280 -2.640 2.890 1.00 55.78 80 THR A O 1
ATOM 609 N N . PHE A 1 81 ? 16.768 -2.001 4.962 1.00 57.22 81 PHE A N 1
ATOM 610 C CA . PHE A 1 81 ? 18.203 -2.315 4.868 1.00 57.22 81 PHE A CA 1
ATOM 611 C C . PHE A 1 81 ? 18.466 -3.790 5.222 1.00 57.22 81 PHE A C 1
ATOM 613 O O . PHE A 1 81 ? 19.605 -4.203 5.419 1.00 57.22 81 PHE A O 1
ATOM 620 N N . ARG A 1 82 ? 17.389 -4.564 5.410 1.00 64.38 82 ARG A N 1
ATOM 621 C CA . ARG A 1 82 ? 17.410 -5.912 5.966 1.00 64.38 82 ARG A CA 1
ATOM 622 C C . ARG A 1 82 ? 17.444 -6.969 4.874 1.00 64.38 82 ARG A C 1
ATOM 624 O O . ARG A 1 82 ? 18.039 -8.020 5.084 1.00 64.38 82 ARG A O 1
ATOM 631 N N . PHE A 1 83 ? 16.803 -6.681 3.749 1.00 73.38 83 PHE A N 1
ATOM 632 C CA . PHE A 1 83 ? 16.669 -7.569 2.611 1.00 73.38 83 PHE A CA 1
ATOM 633 C C . PHE A 1 83 ? 17.125 -6.847 1.347 1.00 73.38 83 PHE A C 1
ATOM 635 O O . PHE A 1 83 ? 17.076 -5.621 1.267 1.00 73.38 83 PHE A O 1
ATOM 642 N N . ASN A 1 84 ? 17.590 -7.611 0.362 1.00 81.62 84 ASN A N 1
ATOM 643 C CA . ASN A 1 84 ? 17.702 -7.070 -0.985 1.00 81.62 84 ASN A CA 1
ATOM 644 C C . ASN A 1 84 ? 16.295 -6.977 -1.608 1.00 81.62 84 ASN A C 1
ATOM 646 O O . ASN A 1 84 ? 15.330 -7.581 -1.137 1.00 81.62 84 ASN A O 1
ATOM 650 N N . ASN A 1 85 ? 16.188 -6.226 -2.695 1.00 81.25 85 ASN A N 1
ATOM 651 C CA . ASN A 1 85 ? 14.917 -5.951 -3.358 1.00 81.25 85 ASN A CA 1
ATOM 652 C C . ASN A 1 85 ? 14.204 -7.220 -3.881 1.00 81.25 85 ASN A C 1
ATOM 654 O O . ASN A 1 85 ? 12.975 -7.279 -3.918 1.00 81.25 85 ASN A O 1
ATOM 658 N N . ASP A 1 86 ? 14.950 -8.259 -4.242 1.00 84.31 86 ASP A N 1
ATOM 659 C CA . ASP A 1 86 ? 14.405 -9.527 -4.734 1.00 84.31 86 ASP A CA 1
ATOM 660 C C . ASP A 1 86 ? 13.767 -10.367 -3.619 1.00 84.31 86 ASP A C 1
ATOM 662 O O . ASP A 1 86 ? 12.687 -10.934 -3.810 1.00 84.31 86 ASP A O 1
ATOM 666 N N . ASP A 1 87 ? 14.385 -10.397 -2.438 1.00 86.38 87 ASP A N 1
ATOM 667 C CA . ASP A 1 87 ? 13.837 -11.023 -1.232 1.00 86.38 87 ASP A CA 1
ATOM 668 C C . ASP A 1 87 ? 12.544 -10.317 -0.795 1.00 86.38 87 ASP A C 1
ATOM 670 O O . ASP A 1 87 ? 11.547 -10.959 -0.448 1.00 86.38 87 ASP A O 1
ATOM 674 N N . GLU A 1 88 ? 12.524 -8.983 -0.864 1.00 87.44 88 GLU A N 1
ATOM 675 C CA . GLU A 1 88 ? 11.332 -8.195 -0.555 1.00 87.44 88 GLU A CA 1
ATOM 676 C C . GLU A 1 88 ? 10.198 -8.502 -1.542 1.00 87.44 88 GLU A C 1
ATOM 678 O O . GLU A 1 88 ? 9.059 -8.753 -1.129 1.00 87.44 88 GLU A O 1
ATOM 683 N N . ARG A 1 89 ? 10.493 -8.527 -2.851 1.00 89.06 89 ARG A N 1
ATOM 684 C CA . ARG A 1 89 ? 9.529 -8.900 -3.900 1.00 89.06 89 ARG A CA 1
ATOM 685 C C . ARG A 1 89 ? 8.991 -10.308 -3.682 1.00 89.06 89 ARG A C 1
ATOM 687 O O . ARG A 1 89 ? 7.778 -10.511 -3.763 1.00 89.06 89 ARG A O 1
ATOM 694 N N . PHE A 1 90 ? 9.856 -11.264 -3.347 1.00 91.19 90 PHE A N 1
ATOM 695 C CA . PHE A 1 90 ? 9.450 -12.631 -3.035 1.00 91.19 90 PHE A CA 1
ATOM 696 C C . PHE A 1 90 ? 8.477 -12.680 -1.848 1.00 91.19 90 PHE A C 1
ATOM 698 O O . PHE A 1 90 ? 7.418 -13.319 -1.932 1.00 91.19 90 PHE A O 1
ATOM 705 N N . ALA A 1 91 ? 8.790 -11.962 -0.764 1.00 91.00 91 ALA A N 1
ATOM 706 C CA . ALA A 1 91 ? 7.926 -11.854 0.408 1.00 91.00 91 ALA A CA 1
ATOM 707 C C . ALA A 1 91 ? 6.572 -11.209 0.066 1.00 91.00 91 ALA A C 1
ATOM 709 O O . ALA A 1 91 ? 5.525 -11.705 0.497 1.00 91.00 91 ALA A O 1
ATOM 710 N N . LEU A 1 92 ? 6.565 -10.153 -0.754 1.00 90.88 92 LEU A N 1
ATOM 711 C CA . LEU A 1 92 ? 5.337 -9.516 -1.220 1.00 90.88 92 LEU A CA 1
ATOM 712 C C . LEU A 1 92 ? 4.488 -10.463 -2.063 1.00 90.88 92 LEU A C 1
ATOM 714 O O . LEU A 1 92 ? 3.311 -10.625 -1.758 1.00 90.88 92 LEU A O 1
ATOM 718 N N . PHE A 1 93 ? 5.038 -11.084 -3.108 1.00 94.19 93 PHE A N 1
ATOM 719 C CA . PHE A 1 93 ? 4.259 -11.941 -4.008 1.00 94.19 93 PHE A CA 1
ATOM 720 C C . PHE A 1 93 ? 3.680 -13.153 -3.278 1.00 94.19 93 PHE A C 1
ATOM 722 O O . PHE A 1 93 ? 2.498 -13.469 -3.440 1.00 94.19 93 PHE A O 1
ATOM 729 N N . THR A 1 94 ? 4.472 -13.779 -2.407 1.00 94.31 94 THR A N 1
ATOM 730 C CA . THR A 1 94 ? 4.016 -14.900 -1.576 1.00 94.31 94 THR A CA 1
ATOM 731 C C . THR A 1 94 ? 2.930 -14.453 -0.597 1.00 94.31 94 THR A C 1
ATOM 733 O O . THR A 1 94 ? 1.874 -15.081 -0.493 1.00 94.31 94 THR A O 1
ATOM 736 N N . GLY A 1 95 ? 3.146 -13.325 0.083 1.00 94.62 95 GLY A N 1
ATOM 737 C CA . GLY A 1 95 ? 2.180 -12.746 1.010 1.00 94.62 95 GLY A CA 1
ATOM 738 C C . GLY A 1 95 ? 0.865 -12.345 0.340 1.00 94.62 95 GLY A C 1
ATOM 739 O O . GLY A 1 95 ? -0.210 -12.610 0.875 1.00 94.62 95 GLY A O 1
ATOM 740 N N . VAL A 1 96 ? 0.940 -11.764 -0.858 1.00 94.81 96 VAL A N 1
ATOM 741 C CA . VAL A 1 96 ? -0.211 -11.442 -1.709 1.00 94.81 96 VAL A CA 1
ATOM 742 C C . VAL A 1 96 ? -0.972 -12.704 -2.096 1.00 94.81 96 VAL A C 1
ATOM 744 O O . VAL A 1 96 ? -2.197 -12.701 -2.017 1.00 94.81 96 VAL A O 1
ATOM 747 N N . GLY A 1 97 ? -0.279 -13.785 -2.465 1.00 96.50 97 GLY A N 1
ATOM 748 C CA . GLY A 1 97 ? -0.911 -15.071 -2.763 1.00 96.50 97 GLY A CA 1
ATOM 749 C C . GLY A 1 97 ? -1.718 -15.600 -1.580 1.00 96.50 97 GLY A C 1
ATOM 750 O O . GLY A 1 97 ? -2.888 -15.949 -1.734 1.00 96.50 97 GLY A O 1
ATOM 751 N N . LEU A 1 98 ? -1.140 -15.576 -0.376 1.00 95.75 98 LEU A N 1
ATOM 752 C CA . LEU A 1 98 ? -1.835 -15.977 0.850 1.00 95.75 98 LEU A CA 1
ATOM 753 C C . LEU A 1 98 ? -3.025 -15.059 1.162 1.00 95.75 98 LEU A C 1
ATOM 755 O O . LEU A 1 98 ? -4.114 -15.544 1.464 1.00 95.75 98 LEU A O 1
ATOM 759 N N . ALA A 1 99 ? -2.845 -13.741 1.052 1.00 95.62 99 ALA A N 1
ATOM 760 C CA . ALA A 1 99 ? -3.907 -12.764 1.285 1.00 95.62 99 ALA A CA 1
ATOM 761 C C . ALA A 1 99 ? -5.073 -12.939 0.305 1.00 95.62 99 ALA A C 1
ATOM 763 O O . ALA A 1 99 ? -6.235 -12.897 0.711 1.00 95.62 99 ALA A O 1
ATOM 764 N N . PHE A 1 100 ? -4.759 -13.179 -0.971 1.00 96.19 100 PHE A N 1
ATOM 765 C CA . PHE A 1 100 ? -5.733 -13.490 -2.005 1.00 96.19 100 PHE A CA 1
ATOM 766 C C . PHE A 1 100 ? -6.498 -14.764 -1.660 1.00 96.19 100 PHE A C 1
ATOM 768 O O . PHE A 1 100 ? -7.719 -14.721 -1.633 1.00 96.19 100 PHE A O 1
ATOM 775 N N . LEU A 1 101 ? -5.823 -15.871 -1.332 1.00 96.94 101 LEU A N 1
ATOM 776 C CA . LEU A 1 101 ? -6.494 -17.128 -0.982 1.00 96.94 101 LEU A CA 1
ATOM 777 C C . LEU A 1 101 ? -7.438 -16.957 0.216 1.00 96.94 101 LEU A C 1
ATOM 779 O O . LEU A 1 101 ? -8.580 -17.419 0.175 1.00 96.94 101 LEU A O 1
ATOM 783 N N . LEU A 1 102 ? -6.999 -16.237 1.253 1.00 95.62 102 LEU A N 1
ATOM 784 C CA . LEU A 1 102 ? -7.834 -15.924 2.412 1.00 95.62 102 LEU A CA 1
ATOM 785 C C . LEU A 1 102 ? -9.054 -15.088 2.009 1.00 95.62 102 LEU A C 1
ATOM 787 O O . LEU A 1 102 ? -10.185 -15.485 2.281 1.00 95.62 102 LEU A O 1
ATOM 791 N N . ALA A 1 103 ? -8.859 -13.966 1.318 1.00 92.56 103 ALA A N 1
ATOM 792 C CA . ALA A 1 103 ? -9.962 -13.105 0.894 1.00 92.56 103 ALA A CA 1
ATOM 793 C C . ALA A 1 103 ? -10.894 -13.789 -0.119 1.00 92.56 103 ALA A C 1
ATOM 795 O O . ALA A 1 103 ? -12.098 -13.526 -0.141 1.00 92.56 103 ALA A O 1
ATOM 796 N N . TYR A 1 104 ? -10.366 -14.689 -0.944 1.00 95.00 104 TYR A N 1
ATOM 797 C CA . TYR A 1 104 ? -11.126 -15.375 -1.973 1.00 95.00 104 TYR A CA 1
ATOM 798 C C . TYR A 1 104 ? -12.073 -16.406 -1.366 1.00 95.00 104 TYR A C 1
ATOM 800 O O . TYR A 1 104 ? -13.248 -16.380 -1.723 1.00 95.00 104 TYR A O 1
ATOM 808 N N . PHE A 1 105 ? -11.600 -17.234 -0.424 1.00 95.69 105 PHE A N 1
ATOM 809 C CA . PHE A 1 105 ? -12.355 -18.367 0.131 1.00 95.69 105 PHE A CA 1
ATOM 810 C C . PHE A 1 105 ? -13.047 -18.106 1.471 1.00 95.69 105 PHE A C 1
ATOM 812 O O . PHE A 1 105 ? -14.016 -18.795 1.795 1.00 95.69 105 PHE A O 1
ATOM 819 N N . LEU A 1 106 ? -12.577 -17.151 2.282 1.00 95.31 106 LEU A N 1
ATOM 820 C CA . LEU A 1 106 ? -13.218 -16.888 3.569 1.00 95.31 106 LEU A CA 1
ATOM 821 C C . LEU A 1 106 ? -14.641 -16.343 3.376 1.00 95.31 106 LEU A C 1
ATOM 823 O O . LEU A 1 106 ? -14.883 -15.592 2.428 1.00 95.31 106 LEU A O 1
ATOM 827 N N . PRO A 1 107 ? -15.568 -16.637 4.309 1.00 93.06 107 PRO A N 1
ATOM 828 C CA . PRO A 1 107 ? -16.885 -16.012 4.325 1.00 93.06 107 PRO A CA 1
ATOM 829 C C . PRO A 1 107 ? -16.789 -14.484 4.296 1.00 93.06 107 PRO A C 1
ATOM 831 O O . PRO A 1 107 ? -15.930 -13.917 4.977 1.00 93.06 107 PRO A O 1
ATOM 834 N N . LEU A 1 108 ? -17.718 -13.820 3.596 1.00 89.31 108 LEU A N 1
ATOM 835 C CA . LEU A 1 108 ? -17.762 -12.360 3.406 1.00 89.31 108 LEU A CA 1
ATOM 836 C C . LEU A 1 108 ? -17.400 -11.550 4.664 1.00 89.31 108 LEU A C 1
ATOM 838 O O . LEU A 1 108 ? -16.569 -10.645 4.606 1.00 89.31 108 LEU A O 1
ATOM 842 N N . LYS A 1 109 ? -17.955 -11.927 5.824 1.00 88.62 109 LYS A N 1
ATOM 843 C CA . LYS A 1 109 ? -17.732 -11.247 7.116 1.00 88.62 109 LYS A CA 1
ATOM 844 C C . LYS A 1 109 ? -16.269 -11.205 7.587 1.00 88.62 109 LYS A C 1
ATOM 846 O O . LYS A 1 109 ? -15.949 -10.399 8.454 1.00 88.62 109 LYS A O 1
ATOM 851 N N . TYR A 1 110 ? -15.401 -12.069 7.062 1.00 91.62 110 TYR A N 1
ATOM 852 C CA . TYR A 1 110 ? -13.990 -12.156 7.441 1.00 91.62 110 TYR A CA 1
ATOM 853 C C . TYR A 1 110 ? -13.029 -11.613 6.379 1.00 91.62 110 TYR A C 1
ATOM 855 O O . TYR A 1 110 ? -11.881 -11.353 6.720 1.00 91.62 110 TYR A O 1
ATOM 863 N N . LYS A 1 111 ? -13.465 -11.395 5.130 1.00 91.31 111 LYS A N 1
ATOM 864 C CA . LYS A 1 111 ? -12.556 -11.077 4.013 1.00 91.31 111 LYS A CA 1
ATOM 865 C C . LYS A 1 111 ? -11.776 -9.771 4.205 1.00 91.31 111 LYS A C 1
ATOM 867 O O . LYS A 1 111 ? -10.561 -9.741 4.056 1.00 91.31 111 LYS A O 1
ATOM 872 N N . GLN A 1 112 ? -12.447 -8.682 4.582 1.00 88.19 112 GLN A N 1
ATOM 873 C CA . GLN A 1 112 ? -11.757 -7.404 4.820 1.00 88.19 112 GLN A CA 1
ATOM 874 C C . GLN A 1 112 ? -10.796 -7.498 6.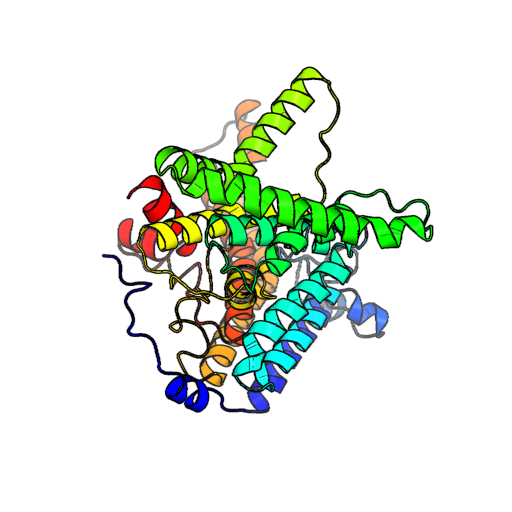013 1.00 88.19 112 GLN A C 1
ATOM 876 O O . GLN A 1 112 ? -9.670 -7.011 5.949 1.00 88.19 112 GLN A O 1
ATOM 881 N N . GLY A 1 113 ? -11.215 -8.179 7.085 1.00 91.31 113 GLY A N 1
ATOM 882 C CA . GLY A 1 113 ? -10.367 -8.421 8.252 1.00 91.31 113 GLY A C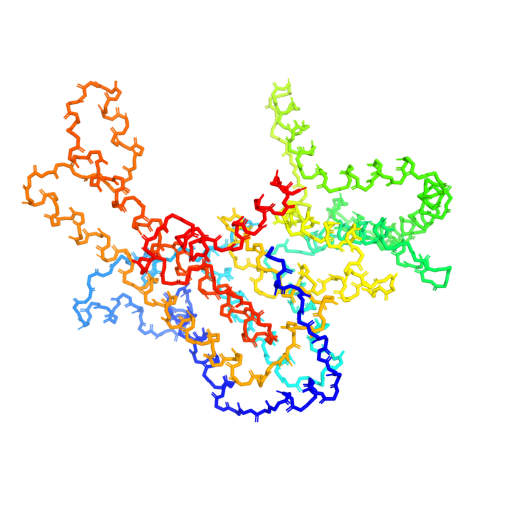A 1
ATOM 883 C C . GLY A 1 113 ? -9.147 -9.283 7.922 1.00 91.31 113 GLY A C 1
ATOM 884 O O . GLY A 1 113 ? -8.057 -8.999 8.414 1.00 91.31 113 GLY A O 1
ATOM 885 N N . SER A 1 114 ? -9.294 -10.289 7.053 1.00 93.88 114 SER A N 1
ATOM 886 C CA . SER A 1 114 ? -8.165 -11.104 6.604 1.00 93.88 114 SER A CA 1
ATOM 887 C C . SER A 1 114 ? -7.191 -10.306 5.752 1.00 93.88 114 SER A C 1
ATOM 889 O O . SER A 1 114 ? -5.996 -10.500 5.903 1.00 93.88 114 SER A O 1
ATOM 891 N N . LEU A 1 115 ? -7.662 -9.374 4.920 1.00 92.56 115 LEU A N 1
ATOM 892 C CA . LEU A 1 115 ? -6.772 -8.499 4.153 1.00 92.56 115 LEU A CA 1
ATOM 893 C C . LEU A 1 115 ? -5.959 -7.572 5.062 1.00 92.56 115 LEU A C 1
ATOM 895 O O . LEU A 1 115 ? -4.748 -7.484 4.884 1.00 92.56 115 LEU A O 1
ATOM 899 N N . VAL A 1 116 ? -6.591 -6.963 6.073 1.00 93.00 116 VAL A N 1
ATOM 900 C CA . VAL A 1 116 ? -5.883 -6.165 7.092 1.00 93.00 116 VAL A CA 1
ATOM 901 C C . VAL A 1 116 ? -4.842 -7.018 7.810 1.00 93.00 116 VAL A C 1
ATOM 903 O O . VAL A 1 116 ? -3.688 -6.618 7.942 1.00 93.00 116 VAL A O 1
ATOM 906 N N . PHE A 1 117 ? -5.236 -8.209 8.262 1.00 95.19 117 PHE A N 1
ATOM 907 C CA . PHE A 1 117 ? -4.337 -9.116 8.965 1.00 95.19 117 PHE A CA 1
ATOM 908 C C . PHE A 1 117 ? -3.157 -9.546 8.086 1.00 95.19 117 PHE A C 1
ATOM 910 O O . PHE A 1 117 ? -2.009 -9.434 8.509 1.00 95.19 117 PHE A O 1
ATOM 917 N N . SER A 1 118 ? -3.414 -9.970 6.848 1.00 95.44 118 SER A N 1
ATOM 918 C CA . SER A 1 118 ? -2.370 -10.334 5.894 1.00 95.44 118 SER A CA 1
ATOM 919 C C . SER A 1 118 ? -1.436 -9.165 5.604 1.00 95.44 118 SER A C 1
ATOM 921 O O . SER A 1 118 ? -0.227 -9.364 5.589 1.00 95.44 118 SER A O 1
ATOM 923 N N . SER A 1 119 ? -1.950 -7.941 5.456 1.00 92.38 119 SER A N 1
ATOM 924 C CA . SER A 1 119 ? -1.107 -6.750 5.326 1.00 92.38 119 SER A CA 1
ATOM 925 C C . SER A 1 119 ? -0.176 -6.565 6.511 1.00 92.38 119 SER A C 1
ATOM 927 O O . SER A 1 119 ? 1.012 -6.344 6.311 1.00 92.38 119 SER A O 1
ATOM 929 N N . LEU A 1 120 ? -0.686 -6.689 7.738 1.00 94.44 120 LEU A N 1
ATOM 930 C CA . LEU A 1 120 ? 0.131 -6.569 8.945 1.00 94.44 120 LEU A CA 1
ATOM 931 C C . LEU A 1 120 ? 1.208 -7.658 9.013 1.00 94.44 120 LEU A C 1
ATOM 933 O O . LEU A 1 120 ? 2.330 -7.363 9.408 1.00 94.44 120 LEU A O 1
ATOM 937 N N . VAL A 1 121 ? 0.900 -8.887 8.587 1.00 95.12 121 VAL A N 1
ATOM 938 C CA . VAL A 1 121 ? 1.882 -9.981 8.509 1.00 95.12 121 VAL A CA 1
ATOM 939 C C . VAL A 1 121 ? 2.963 -9.679 7.472 1.00 95.12 121 VAL A C 1
ATOM 941 O O . VAL A 1 121 ? 4.143 -9.806 7.781 1.00 95.12 121 VAL A O 1
ATOM 944 N N . ILE A 1 122 ? 2.592 -9.233 6.269 1.00 92.38 122 ILE A N 1
ATOM 945 C CA . ILE A 1 122 ? 3.563 -8.884 5.219 1.00 92.38 122 ILE A CA 1
ATOM 946 C C . ILE A 1 122 ? 4.455 -7.726 5.688 1.00 92.38 122 ILE A C 1
ATOM 948 O O . ILE A 1 122 ? 5.674 -7.796 5.563 1.00 92.38 122 ILE A O 1
ATOM 952 N N . ILE A 1 123 ? 3.870 -6.694 6.303 1.00 90.19 123 ILE A N 1
ATOM 953 C CA . ILE A 1 123 ? 4.608 -5.569 6.893 1.00 90.19 123 ILE A CA 1
ATOM 954 C C . ILE A 1 123 ? 5.522 -6.054 8.024 1.00 90.19 123 ILE A C 1
ATOM 956 O O . ILE A 1 123 ? 6.642 -5.573 8.127 1.00 90.19 123 ILE A O 1
ATOM 960 N N . ALA A 1 124 ? 5.101 -7.015 8.852 1.00 91.50 124 ALA A N 1
ATOM 961 C CA . ALA A 1 124 ? 5.956 -7.582 9.896 1.00 91.50 124 ALA A CA 1
ATOM 962 C C . ALA A 1 124 ? 7.169 -8.318 9.313 1.00 91.50 124 ALA A C 1
ATOM 964 O O . ALA A 1 124 ? 8.262 -8.213 9.866 1.00 91.50 124 ALA A O 1
ATOM 965 N N . VAL A 1 125 ? 6.982 -9.054 8.213 1.00 90.94 125 VAL A N 1
ATOM 966 C CA . VAL A 1 125 ? 8.066 -9.762 7.518 1.00 90.94 125 VAL A CA 1
ATOM 967 C C . VAL A 1 125 ? 9.055 -8.765 6.920 1.00 90.94 125 VAL A C 1
ATOM 969 O O . VAL A 1 125 ? 10.250 -8.889 7.165 1.00 90.94 125 VAL A O 1
ATOM 972 N N . LEU A 1 126 ? 8.559 -7.754 6.202 1.00 86.88 126 LEU A N 1
ATOM 973 C CA . LEU A 1 126 ? 9.393 -6.755 5.531 1.00 86.88 126 LEU A CA 1
ATOM 974 C C . LEU A 1 126 ? 10.055 -5.795 6.536 1.00 86.88 126 LEU A C 1
ATOM 976 O O . LEU A 1 126 ? 11.272 -5.650 6.576 1.00 86.88 126 LEU A O 1
ATOM 980 N N . TYR A 1 127 ? 9.261 -5.174 7.404 1.00 84.62 127 TYR A N 1
ATOM 981 C CA . TYR A 1 127 ? 9.650 -4.014 8.215 1.00 84.62 127 TYR A CA 1
ATOM 982 C C . TYR A 1 127 ? 9.776 -4.314 9.719 1.00 84.62 127 TYR A C 1
ATOM 984 O O . TYR A 1 127 ? 10.111 -3.431 10.510 1.00 84.62 127 TYR A O 1
ATOM 992 N N . GLY A 1 128 ? 9.513 -5.553 10.142 1.00 87.44 128 GLY A N 1
ATOM 993 C CA . GLY A 1 128 ? 9.574 -5.967 11.543 1.00 87.44 128 GLY A CA 1
ATOM 994 C C . GLY A 1 128 ? 8.357 -5.558 12.383 1.00 87.44 128 GLY A C 1
ATOM 995 O O . GLY A 1 128 ? 7.511 -4.749 11.994 1.00 87.44 128 GLY A O 1
ATOM 996 N N . LEU A 1 129 ? 8.277 -6.116 13.597 1.00 88.88 129 LEU A N 1
ATOM 997 C CA . LEU A 1 129 ? 7.166 -5.866 14.528 1.00 88.88 129 LEU A CA 1
ATOM 998 C C . LEU A 1 129 ? 7.110 -4.415 15.024 1.00 88.88 129 LEU A C 1
ATOM 1000 O O . LEU A 1 129 ? 6.015 -3.902 15.246 1.00 88.88 129 LEU A O 1
ATOM 1004 N N . ALA A 1 130 ? 8.255 -3.737 15.145 1.00 88.62 130 ALA A N 1
ATOM 1005 C CA . ALA A 1 130 ? 8.303 -2.319 15.504 1.00 88.62 130 ALA A CA 1
ATOM 1006 C C . ALA A 1 130 ? 7.651 -1.436 14.422 1.00 88.62 130 ALA A C 1
ATOM 1008 O O . ALA A 1 130 ? 6.901 -0.513 14.743 1.00 88.62 130 ALA A O 1
ATOM 1009 N N . GLY A 1 131 ? 7.857 -1.765 13.137 1.00 88.56 131 GLY A N 1
ATOM 1010 C CA . GLY A 1 131 ? 7.188 -1.101 12.016 1.00 88.56 131 GLY A CA 1
ATOM 1011 C C . GLY A 1 131 ? 5.667 -1.260 12.081 1.00 88.56 131 GLY A C 1
ATOM 1012 O O . GLY A 1 131 ? 4.930 -0.276 11.999 1.00 88.56 131 GLY A O 1
ATOM 1013 N N . VAL A 1 132 ? 5.193 -2.484 12.331 1.00 92.44 132 VAL A N 1
ATOM 1014 C CA . VAL A 1 132 ? 3.761 -2.773 12.525 1.00 92.44 132 VAL A CA 1
ATOM 1015 C C . VAL A 1 132 ? 3.185 -2.016 13.721 1.00 92.44 132 VAL A C 1
ATOM 1017 O O . VAL A 1 132 ? 2.124 -1.401 13.611 1.00 92.44 132 VAL A O 1
ATOM 1020 N N . ALA A 1 133 ? 3.878 -2.034 14.858 1.00 93.94 133 ALA A N 1
ATOM 1021 C CA . ALA A 1 133 ? 3.441 -1.349 16.064 1.00 93.94 133 ALA A CA 1
ATOM 1022 C C . ALA A 1 133 ? 3.352 0.170 15.853 1.00 93.94 133 ALA A C 1
ATOM 1024 O O . ALA A 1 133 ? 2.338 0.773 16.200 1.00 93.94 133 ALA A O 1
ATOM 1025 N N . GLY A 1 134 ? 4.349 0.789 15.213 1.00 92.81 134 GLY A N 1
ATOM 1026 C CA . GLY A 1 134 ? 4.318 2.220 14.900 1.00 92.81 134 GLY A CA 1
ATOM 1027 C C . GLY A 1 134 ? 3.135 2.592 14.005 1.00 92.81 134 GLY A C 1
ATOM 1028 O O . GLY A 1 134 ? 2.409 3.544 14.300 1.00 92.81 134 GLY A O 1
ATOM 1029 N N . LEU A 1 135 ? 2.875 1.781 12.976 1.00 92.12 135 LEU A N 1
ATOM 1030 C CA . LEU A 1 135 ? 1.755 1.975 12.057 1.00 92.12 135 LEU A CA 1
ATOM 1031 C C . LEU A 1 135 ? 0.397 1.849 12.769 1.00 92.12 135 LEU A C 1
ATOM 1033 O O . LEU A 1 135 ? -0.480 2.700 12.599 1.00 92.12 135 LEU A O 1
ATOM 1037 N N . LEU A 1 136 ? 0.222 0.822 13.608 1.00 95.56 136 LEU A N 1
ATOM 1038 C CA . LEU A 1 136 ? -1.002 0.612 14.390 1.00 95.56 136 LEU A CA 1
ATOM 1039 C C . LEU A 1 136 ? -1.205 1.689 15.460 1.00 95.56 136 LEU A C 1
ATOM 1041 O O . LEU A 1 136 ? -2.341 2.119 15.678 1.00 95.56 136 LEU A O 1
ATOM 1045 N N . CYS A 1 137 ? -0.130 2.150 16.102 1.00 95.25 137 CYS A N 1
ATOM 1046 C CA . CYS A 1 137 ? -0.162 3.261 17.049 1.00 95.25 137 CYS A CA 1
ATOM 1047 C C . CYS A 1 137 ? -0.725 4.521 16.377 1.00 95.25 137 CYS A C 1
ATOM 1049 O O . CYS A 1 137 ? -1.748 5.055 16.819 1.00 95.25 137 CYS A O 1
ATOM 1051 N N . ALA A 1 138 ? -0.126 4.935 15.256 1.00 93.31 138 ALA A N 1
ATOM 1052 C CA . ALA A 1 138 ? -0.528 6.129 14.521 1.00 93.31 138 ALA A CA 1
ATOM 1053 C C . ALA A 1 138 ? -1.968 6.030 13.990 1.00 93.31 138 ALA A C 1
ATOM 1055 O O . ALA A 1 138 ? -2.792 6.914 14.239 1.00 93.31 138 ALA A O 1
ATOM 1056 N N . HIS A 1 139 ? -2.325 4.920 13.335 1.00 93.62 139 HIS A N 1
ATOM 1057 C CA . HIS A 1 139 ? -3.679 4.740 12.815 1.00 93.62 139 HIS A CA 1
ATOM 1058 C C . HIS A 1 139 ? -4.741 4.694 13.917 1.00 93.62 139 HIS A C 1
ATOM 1060 O O . HIS A 1 139 ? -5.834 5.229 13.715 1.00 93.62 139 HIS A O 1
ATOM 1066 N N . THR A 1 140 ? -4.443 4.107 15.080 1.00 94.62 140 THR A N 1
ATOM 1067 C CA . THR A 1 140 ? -5.412 4.059 16.183 1.00 94.62 140 THR A CA 1
ATOM 1068 C C . THR A 1 140 ? -5.593 5.424 16.848 1.00 94.62 140 THR A C 1
ATOM 1070 O O . THR A 1 140 ? -6.720 5.776 17.196 1.00 94.62 140 THR A O 1
ATOM 1073 N N . LEU A 1 141 ? -4.532 6.234 16.961 1.00 93.56 141 LEU A N 1
ATOM 1074 C CA . LEU A 1 141 ? -4.648 7.636 17.387 1.00 93.56 141 LEU A CA 1
ATOM 1075 C C . LEU A 1 141 ? -5.569 8.418 16.456 1.00 93.56 141 LEU A C 1
ATOM 1077 O O . LEU A 1 141 ? -6.490 9.094 16.916 1.00 93.56 141 LEU A O 1
ATOM 1081 N N . VAL A 1 142 ? -5.363 8.272 15.145 1.00 92.88 142 VAL A N 1
ATOM 1082 C CA . VAL A 1 142 ? -6.211 8.925 14.149 1.00 92.88 142 VAL A CA 1
ATOM 1083 C C . VAL A 1 142 ? -7.669 8.500 14.292 1.00 92.88 142 VAL A C 1
ATOM 1085 O O . VAL A 1 142 ? -8.564 9.349 14.333 1.00 92.88 142 VAL A O 1
ATOM 1088 N N . TYR A 1 143 ? -7.907 7.192 14.409 1.00 93.44 143 TYR A N 1
ATOM 1089 C CA . TYR A 1 143 ? -9.243 6.640 14.590 1.00 93.44 143 TYR A CA 1
ATOM 1090 C C . TYR A 1 143 ? -9.935 7.241 15.815 1.00 93.44 143 TYR A C 1
ATOM 1092 O O . TYR A 1 143 ? -11.056 7.714 15.697 1.00 93.44 143 TYR A O 1
ATOM 1100 N N . LEU A 1 144 ? -9.263 7.299 16.967 1.00 93.31 144 LEU A N 1
ATOM 1101 C CA . LEU A 1 144 ? -9.834 7.828 18.211 1.00 93.31 144 LEU A CA 1
ATOM 1102 C C . LEU A 1 144 ? -10.162 9.325 18.149 1.00 93.31 144 LEU A C 1
ATOM 1104 O O . LEU A 1 144 ? -11.054 9.777 18.876 1.00 93.31 144 LEU A O 1
ATOM 1108 N N . VAL A 1 145 ? -9.442 10.086 17.316 1.00 92.06 145 VAL A N 1
ATOM 1109 C CA . VAL A 1 145 ? -9.661 11.528 17.143 1.00 92.06 145 VAL A CA 1
ATOM 1110 C C . VAL A 1 145 ? -10.815 11.828 16.184 1.00 92.06 145 VAL A C 1
ATOM 1112 O O . VAL A 1 145 ? -11.596 12.756 16.414 1.00 92.06 145 VAL A O 1
ATOM 1115 N N . LEU A 1 146 ? -10.936 11.049 15.109 1.00 89.94 146 LEU A N 1
ATOM 1116 C CA . LEU A 1 146 ? -12.017 11.202 14.135 1.00 89.94 146 LEU A CA 1
ATOM 1117 C C . LEU A 1 146 ? -13.310 10.513 14.598 1.00 89.94 146 LEU A C 1
ATOM 1119 O O . LEU A 1 146 ? -14.392 11.046 14.380 1.00 89.94 146 LEU A O 1
ATOM 1123 N N . HIS A 1 147 ? -13.204 9.389 15.306 1.00 90.19 147 HIS A N 1
ATOM 1124 C CA . HIS A 1 147 ? -14.320 8.531 15.715 1.00 90.19 147 HIS A CA 1
ATOM 1125 C C . HIS A 1 147 ? -14.324 8.321 17.234 1.00 90.19 147 HIS A C 1
ATOM 1127 O O . HIS A 1 147 ? -13.843 7.292 17.719 1.00 90.19 147 HIS A O 1
ATOM 1133 N N . PRO A 1 148 ? -14.855 9.283 18.018 1.00 87.06 148 PRO A N 1
ATOM 1134 C CA . PRO A 1 148 ? -14.941 9.142 19.463 1.00 87.06 148 PRO A CA 1
ATOM 1135 C C . PRO A 1 148 ? -15.677 7.862 19.871 1.00 87.06 148 PRO A C 1
ATOM 1137 O O . PRO A 1 148 ? -16.809 7.613 19.455 1.00 87.06 148 PRO A O 1
ATOM 1140 N N . VAL A 1 149 ? -15.036 7.036 20.699 1.00 85.44 149 VAL A N 1
ATOM 1141 C CA . VAL A 1 149 ? -15.570 5.719 21.059 1.00 85.44 149 VAL A CA 1
ATOM 1142 C C . VAL A 1 149 ? -16.494 5.790 22.273 1.00 85.44 149 VAL A C 1
ATOM 1144 O O . VAL A 1 149 ? -16.241 6.500 23.249 1.00 85.44 149 VAL A O 1
ATOM 1147 N N . ALA A 1 150 ? -17.564 4.995 22.240 1.00 77.81 150 ALA A N 1
ATOM 1148 C CA . ALA A 1 150 ? -18.480 4.849 23.366 1.00 77.81 150 ALA A CA 1
ATOM 1149 C C . ALA A 1 150 ? -17.778 4.268 24.610 1.00 77.81 150 ALA A C 1
ATOM 1151 O O . ALA A 1 150 ? -16.779 3.553 24.509 1.00 77.81 150 ALA A O 1
ATOM 1152 N N . ARG A 1 151 ? -18.354 4.506 25.799 1.00 73.81 151 ARG A N 1
ATOM 1153 C CA . ARG A 1 151 ? -17.772 4.114 27.100 1.00 73.8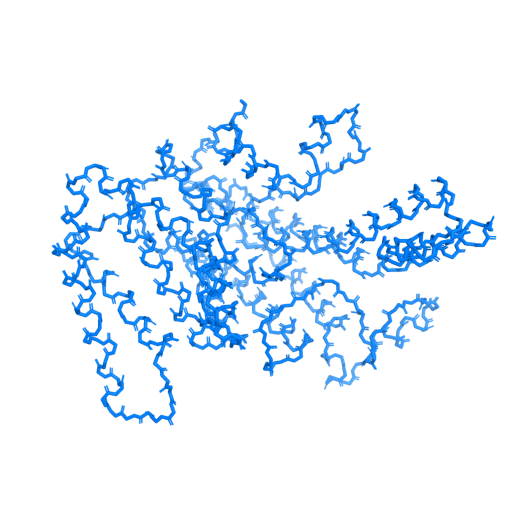1 151 ARG A CA 1
ATOM 1154 C C . ARG A 1 151 ? -17.371 2.632 27.181 1.00 73.81 151 ARG A C 1
ATOM 1156 O O . ARG A 1 151 ? -16.337 2.321 27.757 1.00 73.81 151 ARG A O 1
ATOM 1163 N N . TYR A 1 152 ? -18.143 1.732 26.574 1.00 73.06 152 TYR A N 1
ATOM 1164 C CA . TYR A 1 152 ? -17.881 0.285 26.579 1.00 73.06 152 TYR A CA 1
ATOM 1165 C C . TYR A 1 152 ? -16.781 -0.163 25.592 1.00 73.06 152 TYR A C 1
ATOM 1167 O O . TYR A 1 152 ? -16.329 -1.301 25.652 1.00 73.06 152 TYR A O 1
ATOM 1175 N N . ARG A 1 153 ? -16.314 0.724 24.701 1.00 84.56 153 ARG A N 1
ATOM 1176 C CA . ARG A 1 153 ? -15.202 0.484 23.759 1.00 84.56 153 ARG A CA 1
ATOM 1177 C C . ARG A 1 153 ? -13.936 1.269 24.119 1.00 84.56 153 ARG A C 1
ATOM 1179 O O . ARG A 1 153 ? -13.026 1.371 23.302 1.00 84.56 153 ARG A O 1
ATOM 1186 N N . GLN A 1 154 ? -13.850 1.798 25.343 1.00 85.94 154 GLN A N 1
ATOM 1187 C CA . GLN A 1 154 ? -12.695 2.582 25.806 1.00 85.94 154 GLN A CA 1
ATOM 1188 C C . GLN A 1 154 ? -11.375 1.805 25.793 1.00 85.94 154 GLN A C 1
ATOM 1190 O O . GLN A 1 154 ? -10.326 2.432 25.739 1.00 85.94 154 GLN A O 1
ATOM 1195 N N . TRP A 1 155 ? -11.400 0.471 25.770 1.00 90.69 155 TRP A N 1
ATOM 1196 C CA . TRP A 1 155 ? -10.188 -0.337 25.614 1.00 90.69 155 TRP A CA 1
ATOM 1197 C C . TRP A 1 155 ? -9.418 -0.013 24.318 1.00 90.69 155 TRP A C 1
ATOM 1199 O O . TRP A 1 155 ? -8.193 -0.094 24.314 1.00 90.69 155 TRP A O 1
ATOM 1209 N N . ILE A 1 156 ? -10.099 0.440 23.251 1.00 93.56 156 ILE A N 1
ATOM 1210 C CA . ILE A 1 156 ? -9.457 0.888 21.999 1.00 93.56 156 ILE A CA 1
ATOM 1211 C C . ILE A 1 156 ? -8.541 2.091 22.268 1.00 93.56 156 ILE A C 1
ATOM 1213 O O . ILE A 1 156 ? -7.478 2.205 21.665 1.00 93.56 156 ILE A O 1
ATOM 1217 N N . ALA A 1 157 ? -8.892 2.942 23.238 1.00 94.19 157 ALA A N 1
ATOM 1218 C CA . ALA A 1 157 ? -8.055 4.061 23.658 1.00 94.19 157 ALA A CA 1
ATOM 1219 C C . ALA A 1 157 ? -6.755 3.635 24.354 1.00 94.19 157 ALA A C 1
ATOM 1221 O O . ALA A 1 157 ? -5.873 4.464 24.519 1.00 94.19 157 ALA A O 1
ATOM 1222 N N . GLY A 1 158 ? -6.609 2.363 24.737 1.00 95.75 158 GLY A N 1
ATOM 1223 C CA . GLY A 1 158 ? -5.352 1.823 25.256 1.00 95.75 158 GLY A CA 1
ATOM 1224 C C . GLY A 1 158 ? -4.375 1.377 24.170 1.00 95.75 158 GLY A C 1
ATOM 1225 O O . GLY A 1 158 ? -3.177 1.287 24.425 1.00 95.75 158 GLY A O 1
ATOM 1226 N N . LEU A 1 159 ? -4.857 1.124 22.950 1.00 96.50 159 LEU A N 1
ATOM 1227 C CA . LEU A 1 159 ? -4.032 0.599 21.861 1.00 96.50 159 LEU A CA 1
ATOM 1228 C C . LEU A 1 159 ? -2.884 1.535 21.448 1.00 96.50 159 LEU A C 1
ATOM 1230 O O . LEU A 1 159 ? -1.788 1.018 21.245 1.00 96.50 159 LEU A O 1
ATOM 1234 N N . PRO A 1 160 ? -3.048 2.874 21.370 1.00 95.88 160 PRO A N 1
ATOM 1235 C CA . PRO A 1 160 ? -1.922 3.761 21.093 1.00 95.88 160 PRO A CA 1
ATOM 1236 C C . PRO A 1 160 ? -0.796 3.641 22.115 1.00 95.88 160 PRO A C 1
ATOM 1238 O O . PRO A 1 160 ? 0.364 3.547 21.739 1.00 95.88 160 PRO A O 1
ATOM 1241 N N . GLY A 1 161 ? -1.132 3.597 23.409 1.00 95.06 161 GLY A N 1
ATOM 1242 C CA . GLY A 1 161 ? -0.141 3.401 24.466 1.00 95.06 161 GLY A CA 1
ATOM 1243 C C . GLY A 1 161 ? 0.547 2.042 24.359 1.00 95.06 161 GLY A C 1
ATOM 1244 O O . GLY A 1 161 ? 1.771 1.968 24.428 1.00 95.06 161 GLY A O 1
ATOM 1245 N N . PHE A 1 162 ? -0.229 0.980 24.123 1.00 95.50 162 PHE A N 1
ATOM 1246 C CA . PHE A 1 162 ? 0.299 -0.374 23.963 1.00 95.50 162 PHE A CA 1
ATOM 1247 C C . PHE A 1 162 ? 1.279 -0.470 22.787 1.00 95.50 162 PHE A C 1
ATOM 1249 O O . PHE A 1 162 ? 2.425 -0.881 22.959 1.00 95.50 162 PHE A O 1
ATOM 1256 N N . PHE A 1 163 ? 0.843 -0.068 21.592 1.00 95.56 163 PHE A N 1
ATOM 1257 C CA . PHE A 1 163 ? 1.659 -0.138 20.384 1.00 95.56 163 PHE A CA 1
ATOM 1258 C C . PHE A 1 163 ? 2.788 0.894 20.375 1.00 95.56 163 PHE A C 1
ATOM 1260 O O . PHE A 1 163 ? 3.838 0.624 19.809 1.00 95.56 163 PHE A O 1
ATOM 1267 N N . GLY A 1 164 ? 2.614 2.043 21.032 1.00 93.31 164 GLY A N 1
ATOM 1268 C CA . GLY A 1 164 ? 3.664 3.045 21.190 1.00 93.31 164 GLY A CA 1
ATOM 1269 C C . GLY A 1 164 ? 4.889 2.481 21.904 1.00 93.31 164 GLY A C 1
ATOM 1270 O O . GLY A 1 164 ? 6.005 2.670 21.435 1.00 93.31 164 GLY A O 1
ATOM 1271 N N . VAL A 1 165 ? 4.706 1.695 22.969 1.00 92.19 165 VAL A N 1
ATOM 1272 C CA . VAL A 1 165 ? 5.844 1.019 23.614 1.00 92.19 165 VAL A CA 1
ATOM 1273 C C . VAL A 1 165 ? 6.545 0.085 22.621 1.00 92.19 165 VAL A C 1
ATOM 1275 O O . VAL A 1 165 ? 7.754 0.184 22.459 1.00 92.19 165 VAL A O 1
ATOM 1278 N N . TRP A 1 166 ? 5.792 -0.727 21.873 1.00 89.75 166 TRP A N 1
ATOM 1279 C CA . TRP A 1 166 ? 6.350 -1.617 20.843 1.00 89.75 166 TRP A CA 1
ATOM 1280 C C . TRP A 1 166 ? 7.022 -0.926 19.659 1.00 89.75 166 TRP A C 1
ATOM 1282 O O . TRP A 1 166 ? 7.875 -1.524 19.008 1.00 89.75 166 TRP A O 1
ATOM 1292 N N . ALA A 1 167 ? 6.666 0.323 19.389 1.00 90.44 167 ALA A N 1
ATOM 1293 C CA . ALA A 1 167 ? 7.247 1.103 18.310 1.00 90.44 167 ALA A CA 1
ATOM 1294 C C . ALA A 1 167 ? 8.537 1.828 18.724 1.00 90.44 167 ALA A C 1
ATOM 1296 O O . ALA A 1 167 ? 9.450 1.937 17.913 1.00 90.44 167 ALA A O 1
ATOM 1297 N N . PHE A 1 168 ? 8.593 2.344 19.958 1.00 87.62 168 PHE A N 1
ATOM 1298 C CA . PHE A 1 168 ? 9.624 3.294 20.395 1.00 87.62 168 PHE A CA 1
ATOM 1299 C C . PHE A 1 168 ? 10.574 2.751 21.470 1.00 87.62 168 PHE A C 1
ATOM 1301 O O . PHE A 1 168 ? 11.592 3.382 21.742 1.00 87.62 168 PHE A O 1
ATOM 1308 N N . PHE A 1 169 ? 10.261 1.626 22.120 1.00 84.00 169 PHE A N 1
ATOM 1309 C CA . PHE A 1 169 ? 11.120 1.091 23.175 1.00 84.00 169 PHE A CA 1
ATOM 1310 C C . PHE A 1 169 ? 12.338 0.362 22.575 1.00 84.00 169 PHE A C 1
ATOM 1312 O O . PHE A 1 169 ? 12.158 -0.516 21.730 1.00 84.00 169 PHE A O 1
ATOM 1319 N N . PRO A 1 170 ? 13.574 0.679 22.998 1.00 73.38 170 PRO A N 1
ATOM 1320 C CA . PRO A 1 170 ? 14.765 -0.016 22.523 1.00 73.38 170 PRO A CA 1
ATOM 1321 C C . PRO A 1 170 ? 14.814 -1.434 23.112 1.00 73.38 170 PRO A C 1
ATOM 1323 O O . PRO A 1 170 ? 14.986 -1.630 24.314 1.00 73.38 170 PRO A O 1
ATOM 1326 N N . TYR A 1 171 ? 14.640 -2.449 22.264 1.00 66.62 171 TYR A N 1
ATOM 1327 C CA . TYR A 1 171 ? 14.563 -3.867 22.653 1.00 66.62 171 TYR A CA 1
ATOM 1328 C C . TYR A 1 171 ? 15.930 -4.533 22.871 1.00 66.62 171 TYR A C 1
ATOM 1330 O O . TYR A 1 171 ? 16.117 -5.698 22.531 1.00 66.62 171 TYR A O 1
ATOM 1338 N N . GLU A 1 172 ? 16.896 -3.820 23.447 1.00 64.50 172 GLU A N 1
ATOM 1339 C CA . GLU A 1 172 ? 18.252 -4.353 23.635 1.00 64.50 172 GLU A CA 1
ATOM 1340 C C . GLU A 1 172 ? 18.321 -5.417 24.744 1.00 64.50 172 GLU A C 1
ATOM 1342 O O . GLU A 1 172 ? 19.158 -6.314 24.690 1.00 64.50 172 GLU A O 1
ATOM 1347 N N . THR A 1 173 ? 17.402 -5.387 25.721 1.00 59.97 173 THR A N 1
ATOM 1348 C CA . THR A 1 173 ? 17.271 -6.436 26.748 1.00 59.97 173 THR A CA 1
ATOM 1349 C C . THR A 1 173 ? 15.802 -6.717 27.092 1.00 59.97 173 THR A C 1
ATOM 1351 O O . THR A 1 173 ? 15.088 -5.887 27.654 1.00 59.97 173 THR A O 1
ATOM 1354 N N . LEU A 1 174 ? 15.321 -7.922 26.766 1.00 67.81 174 LEU A N 1
ATOM 1355 C CA . LEU A 1 174 ? 13.977 -8.384 27.132 1.00 67.81 174 LEU A CA 1
ATOM 1356 C C . LEU A 1 174 ? 13.968 -8.842 28.598 1.00 67.81 174 LEU A C 1
ATOM 1358 O O . LEU A 1 174 ? 14.323 -9.977 28.906 1.00 67.81 174 LEU A O 1
ATOM 1362 N N . SER A 1 175 ? 13.557 -7.964 29.511 1.00 72.56 175 SER A N 1
ATOM 1363 C CA . SER A 1 175 ? 13.300 -8.313 30.916 1.00 72.56 175 SER A CA 1
ATOM 1364 C C . SER A 1 175 ? 11.798 -8.419 31.200 1.00 72.56 175 SER A C 1
ATOM 1366 O O . SER A 1 175 ? 10.968 -7.911 30.446 1.00 72.56 175 SER A O 1
ATOM 1368 N N . LEU A 1 176 ? 11.417 -9.078 32.301 1.00 68.00 176 LEU A N 1
ATOM 1369 C CA . LEU A 1 176 ? 10.004 -9.271 32.666 1.00 68.00 176 LEU A CA 1
ATOM 1370 C C . LEU A 1 176 ? 9.238 -7.938 32.815 1.00 68.00 176 LEU A C 1
ATOM 1372 O O . LEU A 1 176 ? 8.043 -7.872 32.532 1.00 68.00 176 LEU A O 1
ATOM 1376 N N . SER A 1 177 ? 9.929 -6.863 33.207 1.00 69.94 177 SER A N 1
ATOM 1377 C CA . SER A 1 177 ? 9.370 -5.509 33.312 1.00 69.94 177 SER A CA 1
ATOM 1378 C C . SER A 1 177 ? 9.016 -4.894 31.951 1.00 69.94 177 SER A C 1
ATOM 1380 O O . SER A 1 177 ? 8.062 -4.116 31.872 1.00 69.94 177 SER A O 1
ATOM 1382 N N . VAL A 1 178 ? 9.694 -5.292 30.866 1.00 75.94 178 VAL A N 1
ATOM 1383 C CA . VAL A 1 178 ? 9.407 -4.835 29.492 1.00 75.94 178 VAL A CA 1
ATOM 1384 C C . VAL A 1 178 ? 8.039 -5.327 29.016 1.00 75.94 178 VAL A C 1
ATOM 1386 O O . VAL A 1 178 ? 7.361 -4.623 28.275 1.00 75.94 178 VAL A O 1
ATOM 1389 N N . PHE A 1 179 ? 7.568 -6.482 29.497 1.00 81.19 179 PHE A N 1
ATOM 1390 C CA . PHE A 1 179 ? 6.238 -6.997 29.152 1.00 81.19 179 PHE A CA 1
ATOM 1391 C C . PHE A 1 179 ? 5.098 -6.307 29.914 1.00 81.19 179 PHE A C 1
ATOM 1393 O O . PHE A 1 179 ? 3.974 -6.268 29.417 1.00 81.19 179 PHE A O 1
ATOM 1400 N N . GLY A 1 180 ? 5.368 -5.730 31.090 1.00 86.50 180 GLY A N 1
ATOM 1401 C CA . GLY A 1 180 ? 4.377 -4.962 31.855 1.00 86.50 180 GLY A CA 1
ATOM 1402 C C . GLY A 1 180 ? 4.163 -3.541 31.322 1.00 86.50 180 GLY A C 1
ATOM 1403 O O . GLY A 1 180 ? 3.048 -3.015 31.371 1.00 86.50 180 GLY A O 1
ATOM 1404 N N . LEU A 1 181 ? 5.213 -2.927 30.767 1.00 90.00 181 LEU A N 1
ATOM 1405 C CA . LEU A 1 181 ? 5.207 -1.531 30.324 1.00 90.00 181 LEU A CA 1
ATOM 1406 C C . LEU A 1 181 ? 4.122 -1.197 29.272 1.00 90.00 181 LEU A C 1
ATOM 1408 O O . LEU A 1 181 ? 3.441 -0.185 29.456 1.00 90.00 181 LEU A O 1
ATOM 1412 N N . PRO A 1 182 ? 3.858 -2.025 28.236 1.00 93.19 182 PRO A N 1
ATOM 1413 C CA . PRO A 1 182 ? 2.773 -1.780 27.283 1.00 93.19 182 PRO A CA 1
ATOM 1414 C C . PRO A 1 182 ? 1.390 -1.673 27.936 1.00 93.19 182 PRO A C 1
ATOM 1416 O O . PRO A 1 182 ? 0.573 -0.861 27.512 1.00 93.19 182 PRO A O 1
ATOM 1419 N N . PHE A 1 183 ? 1.115 -2.451 28.989 1.00 93.81 183 PHE A N 1
ATOM 1420 C CA . PHE A 1 183 ? -0.175 -2.415 29.690 1.00 93.81 183 PHE A CA 1
ATOM 1421 C C . PHE A 1 183 ? -0.322 -1.175 30.575 1.00 93.81 183 PHE A C 1
ATOM 1423 O O . PHE A 1 183 ? -1.410 -0.596 30.667 1.00 93.81 183 PHE A O 1
ATOM 1430 N N . ILE A 1 184 ? 0.777 -0.727 31.189 1.00 94.06 184 ILE A N 1
ATOM 1431 C CA . ILE A 1 184 ? 0.819 0.540 31.929 1.00 94.06 184 ILE A CA 1
ATOM 1432 C C . ILE A 1 184 ? 0.582 1.703 30.959 1.00 94.06 184 ILE A C 1
ATOM 1434 O O . ILE A 1 184 ? -0.296 2.535 31.197 1.00 94.06 184 ILE A O 1
ATOM 1438 N N . ALA A 1 185 ? 1.296 1.724 29.831 1.00 94.94 185 ALA A N 1
ATOM 1439 C CA . ALA A 1 185 ? 1.129 2.737 28.794 1.00 94.94 185 ALA A CA 1
ATOM 1440 C C . ALA A 1 185 ? -0.291 2.731 28.206 1.00 94.94 185 ALA A C 1
ATOM 1442 O O . ALA A 1 185 ? -0.883 3.793 28.016 1.00 94.94 185 ALA A O 1
ATOM 1443 N N . ALA A 1 186 ? -0.883 1.553 27.986 1.00 96.06 186 ALA A N 1
ATOM 1444 C CA . ALA A 1 186 ? -2.273 1.423 27.559 1.00 96.06 186 ALA A CA 1
ATOM 1445 C C . ALA A 1 186 ? -3.246 2.032 28.577 1.00 96.06 186 ALA A C 1
ATOM 1447 O O . ALA A 1 186 ? -4.134 2.801 28.209 1.00 96.06 186 ALA A O 1
ATOM 1448 N N . SER A 1 187 ? -3.049 1.747 29.864 1.00 95.50 187 SER A N 1
ATOM 1449 C CA . SER A 1 187 ? -3.879 2.295 30.942 1.00 95.50 187 SER A CA 1
ATOM 1450 C C . SER A 1 187 ? -3.777 3.821 31.012 1.00 95.50 187 SER A C 1
ATOM 1452 O O . SER A 1 187 ? -4.796 4.507 31.094 1.00 95.50 187 SER A O 1
ATOM 1454 N N . LEU A 1 188 ? -2.562 4.369 30.896 1.00 95.62 188 LEU A N 1
ATOM 1455 C CA . LEU A 1 188 ? -2.341 5.814 30.838 1.00 95.62 188 LEU A CA 1
ATOM 1456 C C . LEU A 1 188 ? -3.001 6.437 29.601 1.00 95.62 188 LEU A C 1
ATOM 1458 O O . LEU A 1 188 ? -3.648 7.477 29.708 1.00 95.62 188 LEU A O 1
ATOM 1462 N N . SER A 1 189 ? -2.901 5.783 28.443 1.00 95.88 189 SER A N 1
ATOM 1463 C CA . SER A 1 189 ? -3.526 6.240 27.198 1.00 95.88 189 SER A CA 1
ATOM 1464 C C . SER A 1 189 ? -5.054 6.317 27.321 1.00 95.88 189 SER A C 1
ATOM 1466 O O . SER A 1 189 ? -5.651 7.327 26.942 1.00 95.88 189 SER A O 1
ATOM 1468 N N . ILE A 1 190 ? -5.688 5.339 27.983 1.00 95.69 190 ILE A N 1
ATOM 1469 C CA . ILE A 1 190 ? -7.126 5.373 28.304 1.00 95.69 190 ILE A CA 1
ATOM 1470 C C . ILE A 1 190 ? -7.470 6.583 29.184 1.00 95.69 190 ILE A C 1
ATOM 1472 O O . ILE A 1 190 ? -8.472 7.260 28.934 1.00 95.69 190 ILE A O 1
ATOM 1476 N N . LEU A 1 191 ? -6.656 6.875 30.205 1.00 94.75 191 LEU A N 1
ATOM 1477 C CA . LEU A 1 191 ? -6.870 8.022 31.093 1.00 94.75 191 LEU A CA 1
ATOM 1478 C C . LEU A 1 191 ? -6.733 9.352 30.341 1.00 94.75 191 LEU A C 1
ATOM 1480 O O . LEU A 1 191 ? -7.626 10.196 30.436 1.00 94.75 191 LEU A O 1
ATOM 1484 N N . VAL A 1 192 ? -5.668 9.521 29.552 1.00 94.62 192 VAL A N 1
ATOM 1485 C CA . VAL A 1 192 ? -5.436 10.715 28.720 1.00 94.62 192 VAL A CA 1
ATOM 1486 C C . VAL A 1 192 ? -6.582 10.916 27.733 1.00 94.62 192 VAL A C 1
ATOM 1488 O O . VAL A 1 192 ? -7.097 12.026 27.589 1.00 94.62 192 VAL A O 1
ATOM 1491 N N . TYR A 1 193 ? -7.044 9.844 27.094 1.00 94.56 193 TYR A N 1
ATOM 1492 C CA . TYR A 1 193 ? -8.175 9.914 26.182 1.00 94.56 193 TYR A CA 1
ATOM 1493 C C . TYR A 1 193 ? -9.455 10.358 26.896 1.00 94.56 193 TYR A C 1
ATOM 1495 O O . TYR A 1 193 ? -10.123 11.302 26.469 1.00 94.56 193 TYR A O 1
ATOM 1503 N N . ARG A 1 194 ? -9.786 9.711 28.019 1.00 92.38 194 ARG A N 1
ATOM 1504 C CA . ARG A 1 194 ? -11.038 9.946 28.744 1.00 92.38 194 ARG A CA 1
ATOM 1505 C C . ARG A 1 194 ? -11.103 11.322 29.398 1.00 92.38 194 ARG A C 1
ATOM 1507 O O . ARG A 1 194 ? -12.160 11.948 29.379 1.00 92.38 194 ARG A O 1
ATOM 1514 N N . TYR A 1 195 ? -10.008 11.768 30.007 1.00 92.94 195 TYR A N 1
ATOM 1515 C CA . TYR A 1 195 ? -9.980 12.998 30.799 1.00 92.94 195 TYR A CA 1
ATOM 1516 C C . TYR A 1 195 ? -9.381 14.196 30.058 1.00 92.94 195 TYR A C 1
ATOM 1518 O O . TYR A 1 195 ? -9.640 15.323 30.475 1.00 92.94 195 TYR A O 1
ATOM 1526 N N . GLY A 1 196 ? -8.634 13.971 28.975 1.00 91.56 196 GLY A N 1
ATOM 1527 C CA . GLY A 1 196 ? -8.063 15.009 28.116 1.00 91.56 196 GLY A CA 1
ATOM 1528 C C . GLY A 1 196 ? -8.804 15.122 26.786 1.00 91.56 196 GLY A C 1
ATOM 1529 O O . GLY A 1 196 ? -9.569 16.063 26.583 1.00 91.56 196 GLY A O 1
ATOM 1530 N N . ILE A 1 197 ? -8.616 14.149 25.889 1.00 91.44 197 ILE A N 1
ATOM 1531 C CA . ILE A 1 197 ? -9.095 14.229 24.495 1.00 91.44 197 ILE A CA 1
ATOM 1532 C C . ILE A 1 197 ? -10.619 14.386 24.407 1.00 91.44 197 ILE A C 1
ATOM 1534 O O . ILE A 1 197 ? -11.106 15.286 23.724 1.00 91.44 197 ILE A O 1
ATOM 1538 N N . LEU A 1 198 ? -11.389 13.579 25.144 1.00 91.50 198 LEU A N 1
ATOM 1539 C CA . LEU A 1 198 ? -12.852 13.697 25.140 1.00 91.50 198 LEU A CA 1
ATOM 1540 C C . LEU A 1 198 ? -13.343 15.042 25.696 1.00 91.50 198 LEU A C 1
ATOM 1542 O O . LEU A 1 198 ? -14.378 15.530 25.251 1.00 91.50 198 LEU A O 1
ATOM 1546 N N . LYS A 1 199 ? -12.608 15.664 26.630 1.00 90.56 199 LYS A N 1
ATOM 1547 C CA . LYS A 1 199 ? -12.930 17.018 27.106 1.00 90.56 199 LYS A CA 1
ATOM 1548 C C . LYS A 1 199 ? -12.621 18.073 26.048 1.00 90.56 199 LYS A C 1
ATOM 1550 O O . LYS A 1 199 ? -13.421 18.984 25.866 1.00 90.56 199 LYS A O 1
ATOM 1555 N N . LEU A 1 200 ? -11.517 17.934 25.309 1.00 89.69 200 LEU A N 1
ATOM 1556 C CA . LEU A 1 200 ? -11.204 18.828 24.187 1.00 89.69 200 LEU A CA 1
ATOM 1557 C C . LEU A 1 200 ? -12.303 18.793 23.118 1.00 89.69 200 LEU A C 1
ATOM 1559 O O . LEU A 1 200 ? -12.636 19.835 22.562 1.00 89.69 200 LEU A O 1
ATOM 1563 N N . PHE A 1 201 ? -12.929 17.634 22.886 1.00 90.12 201 PHE A N 1
ATOM 1564 C CA . PHE A 1 201 ? -14.053 17.513 21.953 1.00 90.12 201 PHE A CA 1
ATOM 1565 C C . PHE A 1 201 ? -15.347 18.197 22.391 1.00 90.12 201 PHE A C 1
ATOM 1567 O O . PHE A 1 201 ? -16.213 18.419 21.548 1.00 90.12 201 PHE A O 1
ATOM 1574 N N . GLN A 1 202 ? -15.479 18.586 23.661 1.00 90.69 202 GLN A N 1
ATOM 1575 C CA . GLN A 1 202 ? -16.610 19.402 24.111 1.00 90.69 202 GLN A CA 1
ATOM 1576 C C . GLN A 1 202 ? -16.506 20.849 23.603 1.00 90.69 202 GLN A C 1
ATOM 1578 O O . GLN A 1 202 ? -17.516 21.543 23.524 1.00 90.69 202 GLN A O 1
ATOM 1583 N N . ASN A 1 203 ? -15.305 21.299 23.221 1.00 92.69 203 ASN A N 1
ATOM 1584 C CA . ASN A 1 203 ? -15.076 22.597 22.600 1.00 92.69 203 ASN A CA 1
ATOM 1585 C C . ASN A 1 203 ? -14.896 22.427 21.082 1.00 92.69 203 ASN A C 1
ATOM 1587 O O . ASN A 1 203 ? -13.912 21.850 20.617 1.00 92.69 203 ASN A O 1
ATOM 1591 N N . SER A 1 204 ? -15.831 22.967 20.299 1.00 90.12 204 SER A N 1
ATOM 1592 C CA . SER A 1 204 ? -15.847 22.835 18.836 1.00 90.12 204 SER A CA 1
ATOM 1593 C C . SER A 1 204 ? -14.590 23.391 18.157 1.00 90.12 204 SER A C 1
ATOM 1595 O O . SER A 1 204 ? -14.106 22.805 17.187 1.00 90.12 204 SER A O 1
ATOM 1597 N N . ILE A 1 205 ? -14.020 24.479 18.682 1.00 92.94 205 ILE A N 1
ATOM 1598 C CA . ILE A 1 205 ? -12.802 25.103 18.150 1.00 92.94 205 ILE A CA 1
ATOM 1599 C C . ILE A 1 205 ? -11.593 24.208 18.431 1.00 92.94 205 ILE A C 1
ATOM 1601 O O . ILE A 1 205 ? -10.828 23.903 17.516 1.00 92.94 205 ILE A O 1
ATOM 1605 N N . ALA A 1 206 ? -11.442 23.736 19.670 1.00 91.81 206 ALA A N 1
ATOM 1606 C CA . ALA A 1 206 ? -10.345 22.841 20.040 1.00 91.81 206 ALA A CA 1
ATOM 1607 C C . ALA A 1 206 ? -10.409 21.515 19.264 1.00 91.81 206 ALA A C 1
ATOM 1609 O O . ALA A 1 206 ? -9.393 21.045 18.754 1.00 91.81 206 ALA A O 1
ATOM 1610 N N . ALA A 1 207 ? -11.609 20.949 19.104 1.00 90.06 207 ALA A N 1
ATOM 1611 C CA . ALA A 1 207 ? -11.839 19.746 18.311 1.00 90.06 207 ALA A CA 1
ATOM 1612 C C . ALA A 1 207 ? -11.424 19.930 16.844 1.00 90.06 207 ALA A C 1
ATOM 1614 O O . ALA A 1 207 ? -10.781 19.051 16.267 1.00 90.06 207 ALA A O 1
ATOM 1615 N N . LYS A 1 208 ? -11.767 21.080 16.246 1.00 90.69 208 LYS A N 1
ATOM 1616 C CA . LYS A 1 208 ? -11.379 21.427 14.875 1.00 90.69 208 LYS A CA 1
ATOM 1617 C C . LYS A 1 208 ? -9.858 21.491 14.733 1.00 90.69 208 LYS A C 1
ATOM 1619 O O . LYS A 1 208 ? -9.312 20.831 13.855 1.00 90.69 208 LYS A O 1
ATOM 1624 N N . TRP A 1 209 ? -9.177 22.228 15.610 1.00 92.62 209 TRP A N 1
ATOM 1625 C CA . TRP A 1 209 ? -7.718 22.353 15.567 1.00 92.62 209 TRP A CA 1
ATOM 1626 C C . TRP A 1 209 ? -7.004 21.025 15.798 1.00 92.62 209 TRP A C 1
ATOM 1628 O O . TRP A 1 209 ? -6.079 20.708 15.059 1.00 92.62 209 TRP A O 1
ATOM 1638 N N . LEU A 1 210 ? -7.465 20.211 16.752 1.00 92.19 210 LEU A N 1
ATOM 1639 C CA . LEU A 1 210 ? -6.888 18.890 17.000 1.00 92.19 210 LEU A CA 1
ATOM 1640 C C . LEU A 1 210 ? -6.972 17.994 15.757 1.00 92.19 210 LEU A C 1
ATOM 1642 O O . LEU A 1 210 ? -6.000 17.328 15.408 1.00 92.19 210 LEU A O 1
ATOM 1646 N N . ARG A 1 211 ? -8.114 18.005 15.059 1.00 91.25 211 ARG A N 1
ATOM 1647 C CA . ARG A 1 211 ? -8.281 17.263 13.803 1.00 91.25 211 ARG A CA 1
ATOM 1648 C C . ARG A 1 211 ? -7.369 17.803 12.702 1.00 91.25 211 ARG A C 1
ATOM 1650 O O . ARG A 1 211 ? -6.743 17.005 12.023 1.00 91.25 211 ARG A O 1
ATOM 1657 N N . ILE A 1 212 ? -7.235 19.121 12.552 1.00 89.88 212 ILE A N 1
ATOM 1658 C CA . ILE A 1 212 ? -6.325 19.715 11.556 1.00 89.88 212 ILE A CA 1
ATOM 1659 C C . ILE A 1 212 ? -4.873 19.312 11.838 1.00 89.88 212 ILE A C 1
ATOM 1661 O O . ILE A 1 212 ? -4.194 18.825 10.939 1.00 89.88 212 ILE A O 1
ATOM 1665 N N . LEU A 1 213 ? -4.412 19.453 13.084 1.00 91.56 213 LEU A N 1
ATOM 1666 C CA . LEU A 1 213 ? -3.048 19.090 13.486 1.00 91.56 213 LEU A CA 1
ATOM 1667 C C . LEU A 1 213 ? -2.745 17.613 13.220 1.00 91.56 213 LEU A C 1
ATOM 1669 O O . LEU A 1 213 ? -1.659 17.278 12.760 1.00 91.56 213 LEU A O 1
ATOM 1673 N N . LEU A 1 214 ? -3.719 16.735 13.460 1.00 90.56 214 LEU A N 1
ATOM 1674 C CA . LEU A 1 214 ? -3.607 15.309 13.174 1.00 90.56 214 LEU A CA 1
ATOM 1675 C C . LEU A 1 214 ? -3.384 15.036 11.680 1.00 90.56 214 LEU A C 1
ATOM 1677 O O . LEU A 1 214 ? -2.476 14.288 11.325 1.00 90.56 214 LEU A O 1
ATOM 1681 N N . ILE A 1 215 ? -4.191 15.641 10.805 1.00 88.31 215 ILE A N 1
ATOM 1682 C CA . ILE A 1 215 ? -4.073 15.450 9.351 1.00 88.31 215 ILE A CA 1
ATOM 1683 C C . ILE A 1 215 ? -2.773 16.057 8.819 1.00 88.31 215 ILE A C 1
ATOM 1685 O O . ILE A 1 215 ? -2.153 15.493 7.925 1.00 88.31 215 ILE A O 1
ATOM 1689 N N . GLN A 1 216 ? -2.318 17.167 9.401 1.00 89.19 216 GLN A N 1
ATOM 1690 C CA . GLN A 1 216 ? -1.074 17.837 9.014 1.00 89.19 216 GLN A CA 1
ATOM 1691 C C . GLN A 1 216 ? 0.178 17.261 9.692 1.00 89.19 216 GLN A C 1
ATOM 1693 O O . GLN A 1 216 ? 1.279 17.754 9.455 1.00 89.19 216 GLN A O 1
ATOM 1698 N N . SER A 1 217 ? 0.038 16.216 10.514 1.00 89.19 217 SER A N 1
ATOM 1699 C CA . SER A 1 217 ? 1.133 15.672 11.327 1.00 89.19 217 SER A CA 1
ATOM 1700 C C . SER A 1 217 ? 2.359 15.274 10.505 1.00 89.19 217 SER A C 1
ATOM 1702 O O . SER A 1 217 ? 3.467 15.600 10.909 1.00 89.19 217 SER A O 1
ATOM 1704 N N . ALA A 1 218 ? 2.176 14.673 9.325 1.00 86.38 218 ALA A N 1
ATOM 1705 C CA . ALA A 1 218 ? 3.280 14.308 8.435 1.00 86.38 218 ALA A CA 1
ATOM 1706 C C . ALA A 1 218 ? 4.128 15.525 8.024 1.00 86.38 218 ALA A C 1
ATOM 1708 O O . ALA A 1 218 ? 5.344 15.522 8.201 1.00 86.38 218 ALA A O 1
ATOM 1709 N N . LEU A 1 219 ? 3.484 16.593 7.536 1.00 85.88 219 LEU A N 1
ATOM 1710 C CA . LEU A 1 219 ? 4.170 17.820 7.121 1.00 85.88 219 LEU A CA 1
ATOM 1711 C C . LEU A 1 219 ? 4.815 18.540 8.308 1.00 85.88 219 LEU A C 1
ATOM 1713 O O . LEU A 1 219 ? 5.945 19.008 8.197 1.00 85.88 219 LEU A O 1
ATOM 1717 N N . ILE A 1 220 ? 4.123 18.593 9.450 1.00 90.12 220 ILE A N 1
ATOM 1718 C CA . ILE A 1 220 ? 4.649 19.195 10.681 1.00 90.12 220 ILE A CA 1
ATOM 1719 C C . ILE A 1 220 ? 5.907 18.450 11.138 1.00 90.12 220 ILE A C 1
ATOM 1721 O O . ILE A 1 220 ? 6.912 19.085 11.443 1.00 90.12 220 ILE A O 1
ATOM 1725 N N . THR A 1 221 ? 5.881 17.115 11.161 1.00 88.75 221 THR A N 1
ATOM 1726 C CA . THR A 1 221 ? 7.032 16.310 11.579 1.00 88.75 221 THR A CA 1
ATOM 1727 C C . THR A 1 221 ? 8.209 16.453 10.620 1.00 88.75 221 THR A C 1
ATOM 1729 O O . THR A 1 221 ? 9.331 16.603 11.092 1.00 88.75 221 THR A O 1
ATOM 1732 N N . ILE A 1 222 ? 7.972 16.473 9.303 1.00 85.62 222 ILE A N 1
ATOM 1733 C CA . ILE A 1 222 ? 9.034 16.695 8.308 1.00 85.62 222 ILE A CA 1
ATOM 1734 C C . ILE A 1 222 ? 9.650 18.091 8.469 1.00 85.62 222 ILE A C 1
ATOM 1736 O O . ILE A 1 222 ? 10.871 18.216 8.478 1.00 85.62 222 ILE A O 1
ATOM 1740 N N . LEU A 1 223 ? 8.829 19.133 8.644 1.00 89.69 223 LEU A N 1
ATOM 1741 C CA . LEU A 1 223 ? 9.311 20.501 8.850 1.00 89.69 223 LEU A CA 1
ATOM 1742 C C . LEU A 1 223 ? 10.157 20.617 10.123 1.00 89.69 223 LEU A C 1
ATOM 1744 O O . LEU A 1 223 ? 11.236 21.201 10.090 1.00 89.69 223 LEU A O 1
ATOM 1748 N N . ILE A 1 224 ? 9.677 20.055 11.236 1.00 90.50 224 ILE A N 1
ATOM 1749 C CA . ILE A 1 224 ? 10.420 20.036 12.501 1.00 90.50 224 ILE A CA 1
ATOM 1750 C C . ILE A 1 224 ? 11.740 19.283 12.323 1.00 90.50 224 ILE A C 1
ATOM 1752 O O . ILE A 1 224 ? 12.777 19.806 12.717 1.00 90.50 224 ILE A O 1
ATOM 1756 N N . GLY A 1 225 ? 11.711 18.104 11.694 1.00 88.25 225 GLY A N 1
ATOM 1757 C CA . GLY A 1 225 ? 12.908 17.322 11.392 1.00 88.25 225 GLY A CA 1
ATOM 1758 C C . GLY A 1 225 ? 13.929 18.142 10.609 1.00 88.25 225 GLY A C 1
ATOM 1759 O O . GLY A 1 225 ? 15.030 18.348 11.099 1.00 88.25 225 GLY A O 1
ATOM 1760 N N . ALA A 1 226 ? 13.538 18.722 9.472 1.00 88.00 226 ALA A N 1
ATOM 1761 C CA . ALA A 1 226 ? 14.425 19.529 8.631 1.00 88.00 226 ALA A CA 1
ATOM 1762 C C . ALA A 1 226 ? 15.032 20.738 9.370 1.00 88.00 226 ALA A C 1
ATOM 1764 O O . ALA A 1 226 ? 16.210 21.050 9.197 1.00 88.00 226 ALA A O 1
ATOM 1765 N N . VAL A 1 227 ? 14.248 21.415 10.219 1.00 91.88 227 VAL A N 1
ATOM 1766 C CA . VAL A 1 227 ? 14.749 22.521 11.051 1.00 91.88 227 VAL A CA 1
ATOM 1767 C C . VAL A 1 227 ? 15.776 22.018 12.065 1.00 91.88 227 VAL A C 1
ATOM 1769 O O . VAL A 1 227 ? 16.819 22.643 12.238 1.00 91.88 227 VAL A O 1
ATOM 1772 N N . LEU A 1 228 ? 15.507 20.892 12.726 1.00 90.50 228 LEU A N 1
ATOM 1773 C CA . LEU A 1 228 ? 16.409 20.323 13.725 1.00 90.50 228 LEU A CA 1
ATOM 1774 C C . LEU A 1 228 ? 17.692 19.784 13.082 1.00 90.50 228 LEU A C 1
ATOM 1776 O O . LEU A 1 228 ? 18.769 20.053 13.605 1.00 90.50 228 LEU A O 1
ATOM 1780 N N . GLU A 1 229 ? 17.610 19.130 11.923 1.00 92.12 229 GLU A N 1
ATOM 1781 C CA . GLU A 1 229 ? 18.789 18.730 11.146 1.00 92.12 229 GLU A CA 1
ATOM 1782 C C . GLU A 1 229 ? 19.636 19.948 10.757 1.00 92.12 229 GLU A C 1
ATOM 1784 O O . GLU A 1 229 ? 20.852 19.940 10.940 1.00 92.12 229 GLU A O 1
ATOM 1789 N N . GLY A 1 230 ? 18.999 21.030 10.294 1.00 91.00 230 GLY A N 1
ATOM 1790 C CA . GLY A 1 230 ? 19.689 22.272 9.941 1.00 91.00 230 GLY A CA 1
ATOM 1791 C C . GLY A 1 230 ? 20.360 22.972 11.129 1.00 91.00 230 GLY A C 1
ATOM 1792 O O . GLY A 1 230 ? 21.419 23.571 10.961 1.00 91.00 230 GLY A O 1
ATOM 1793 N N . ILE A 1 231 ? 19.772 22.892 12.329 1.00 94.50 231 ILE A N 1
ATOM 1794 C CA . ILE A 1 231 ? 20.323 23.498 13.554 1.00 94.50 231 ILE A CA 1
ATOM 1795 C C . ILE A 1 231 ? 21.446 22.642 14.150 1.00 94.50 231 ILE A C 1
ATOM 1797 O O . ILE A 1 231 ? 22.472 23.180 14.565 1.00 94.50 231 ILE A O 1
ATOM 1801 N N . TYR A 1 232 ? 21.246 21.327 14.241 1.00 92.81 232 TYR A N 1
ATOM 1802 C CA . TYR A 1 232 ? 22.127 20.429 14.993 1.00 92.81 232 TYR A CA 1
ATOM 1803 C C . TYR A 1 232 ? 23.141 19.684 14.120 1.00 92.81 232 TYR A C 1
ATOM 1805 O O . TYR A 1 232 ? 24.072 19.088 14.660 1.00 92.81 232 TYR A O 1
ATOM 1813 N N . GLY A 1 233 ? 22.983 19.696 12.793 1.00 88.94 233 GLY A N 1
ATOM 1814 C CA . GLY A 1 233 ? 23.855 18.976 11.861 1.00 88.94 233 GLY A CA 1
ATOM 1815 C C . GLY A 1 233 ? 23.798 17.451 12.005 1.00 88.94 233 GLY A C 1
ATOM 1816 O O . GLY A 1 233 ? 24.688 16.758 11.519 1.00 88.94 233 GLY A O 1
ATOM 1817 N N . GLN A 1 234 ? 22.785 16.925 12.697 1.00 86.94 234 GLN A N 1
ATOM 1818 C CA . GLN A 1 234 ? 22.554 15.496 12.900 1.00 86.94 234 GLN A CA 1
ATOM 1819 C C . GLN A 1 234 ? 21.330 15.069 12.104 1.00 86.94 234 GLN A C 1
ATOM 1821 O O . GLN A 1 234 ? 20.353 15.810 12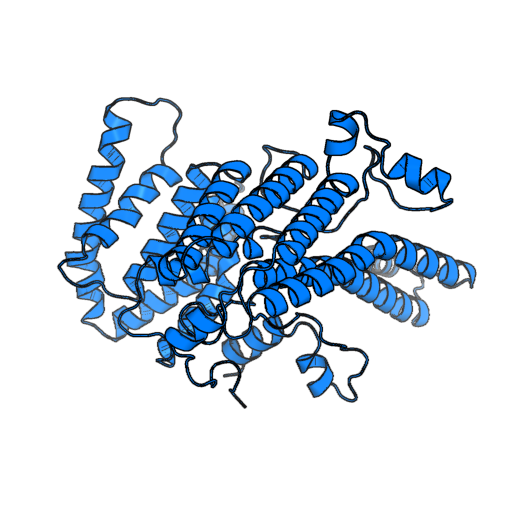.063 1.00 86.94 234 GLN A O 1
ATOM 1826 N N . THR A 1 235 ? 21.372 13.877 11.512 1.00 83.94 235 THR A N 1
ATOM 1827 C CA . THR A 1 235 ? 20.224 13.301 10.806 1.00 83.94 235 THR A CA 1
ATOM 1828 C C . THR A 1 235 ? 19.103 12.981 11.791 1.00 83.94 235 THR A C 1
ATOM 1830 O O . THR A 1 235 ? 19.327 12.366 12.833 1.00 83.94 235 THR A O 1
ATOM 1833 N N . TRP A 1 236 ? 17.888 13.402 11.461 1.00 80.81 236 TRP A N 1
ATOM 1834 C CA . TRP A 1 236 ? 16.698 13.156 12.252 1.00 80.81 236 TRP A CA 1
ATOM 1835 C C . TRP A 1 236 ? 16.168 11.752 11.965 1.00 80.81 236 TRP A C 1
ATOM 1837 O O . TRP A 1 236 ? 15.686 11.450 10.871 1.00 80.81 236 TRP A O 1
ATOM 1847 N N . GLU A 1 237 ? 16.215 10.884 12.970 1.00 81.88 237 GLU A N 1
ATOM 1848 C CA . GLU A 1 237 ? 15.724 9.516 12.843 1.00 81.88 237 GLU A CA 1
ATOM 1849 C C . GLU A 1 237 ? 14.233 9.424 13.194 1.00 81.88 237 GLU A C 1
ATOM 1851 O O . GLU A 1 237 ? 13.784 9.820 14.272 1.00 81.88 237 GLU A O 1
ATOM 1856 N N . LEU A 1 238 ? 13.441 8.866 12.275 1.00 79.94 238 LEU A N 1
ATOM 1857 C CA . LEU A 1 238 ? 12.033 8.542 12.500 1.00 79.94 238 LEU A CA 1
ATOM 1858 C C . LEU A 1 238 ? 11.853 7.035 12.625 1.00 79.94 238 LEU A C 1
ATOM 1860 O O . LEU A 1 238 ? 12.377 6.260 11.826 1.00 79.94 238 LEU A O 1
ATOM 1864 N N . VAL A 1 239 ? 11.017 6.618 13.578 1.00 82.38 239 VAL A N 1
ATOM 1865 C CA . VAL A 1 239 ? 10.591 5.219 13.670 1.00 82.38 239 VAL A CA 1
ATOM 1866 C C . VAL A 1 239 ? 9.897 4.815 12.373 1.00 82.38 239 VAL A C 1
ATOM 1868 O O . VAL A 1 239 ? 8.932 5.452 11.946 1.00 82.38 239 VAL A O 1
ATOM 1871 N N . LEU A 1 240 ? 10.354 3.713 11.778 1.00 81.25 240 LEU A N 1
ATOM 1872 C CA . LEU A 1 240 ? 9.911 3.249 10.463 1.00 81.25 240 LEU A CA 1
ATOM 1873 C C . LEU A 1 240 ? 8.382 3.137 10.345 1.00 81.25 240 LEU A C 1
ATOM 1875 O O . LEU A 1 240 ? 7.810 3.565 9.350 1.00 81.25 240 LEU A O 1
ATOM 1879 N N . GLY A 1 241 ? 7.691 2.639 11.374 1.00 77.88 241 GLY A N 1
ATOM 1880 C CA . GLY A 1 241 ? 6.225 2.552 11.367 1.00 77.88 241 GLY A CA 1
ATOM 1881 C C . GLY A 1 241 ? 5.514 3.909 11.253 1.00 77.88 241 GLY A C 1
ATOM 1882 O O . GLY A 1 241 ? 4.454 3.997 10.635 1.00 77.88 241 GLY A O 1
ATOM 1883 N N . VAL A 1 242 ? 6.106 4.978 11.798 1.00 81.88 242 VAL A N 1
ATOM 1884 C CA . VAL A 1 242 ? 5.600 6.356 11.664 1.00 81.88 242 VAL A CA 1
ATOM 1885 C C . VAL A 1 242 ? 5.859 6.885 10.256 1.00 81.88 242 VAL A C 1
ATOM 1887 O O . VAL A 1 242 ? 4.980 7.508 9.666 1.00 81.88 242 VAL A O 1
ATOM 1890 N N . LEU A 1 243 ? 7.023 6.578 9.681 1.00 83.25 243 LEU A N 1
ATOM 1891 C CA . LEU A 1 243 ? 7.325 6.917 8.292 1.00 83.25 243 LEU A CA 1
ATOM 1892 C C . LEU A 1 243 ? 6.345 6.230 7.324 1.00 83.25 243 LEU A C 1
ATOM 1894 O O . LEU A 1 243 ? 5.763 6.893 6.468 1.00 83.25 243 LEU A O 1
ATOM 1898 N N . LEU A 1 244 ? 6.094 4.926 7.500 1.00 82.12 244 LEU A N 1
ATOM 1899 C CA . LEU A 1 244 ? 5.093 4.173 6.731 1.00 82.12 244 LEU A CA 1
ATOM 1900 C C . LEU A 1 244 ? 3.693 4.793 6.865 1.00 82.12 244 LEU A C 1
ATOM 1902 O O . LEU A 1 244 ? 2.966 4.903 5.878 1.00 82.12 244 LEU A O 1
ATOM 1906 N N . PHE A 1 245 ? 3.325 5.252 8.064 1.00 85.19 245 PHE A N 1
ATOM 1907 C CA . PHE A 1 245 ? 2.079 5.984 8.283 1.00 85.19 245 PHE A CA 1
ATOM 1908 C C . PHE A 1 245 ? 2.034 7.320 7.520 1.00 85.19 245 PHE A C 1
ATOM 1910 O O . PHE A 1 245 ? 1.005 7.642 6.931 1.00 85.19 245 PHE A O 1
ATOM 1917 N N . PHE A 1 246 ? 3.122 8.094 7.470 1.00 84.94 246 PHE A N 1
ATOM 1918 C CA . PHE A 1 246 ? 3.152 9.361 6.724 1.00 84.94 246 PHE A CA 1
ATOM 1919 C C . PHE A 1 246 ? 2.992 9.183 5.218 1.00 84.94 246 PHE A C 1
ATOM 1921 O O . PHE A 1 246 ? 2.388 10.026 4.562 1.00 84.94 246 PHE A O 1
ATOM 1928 N N . TRP A 1 247 ? 3.396 8.047 4.666 1.00 80.88 247 TRP A N 1
ATOM 1929 C CA . TRP A 1 247 ? 3.069 7.702 3.283 1.00 80.88 247 TRP A CA 1
ATOM 1930 C C . TRP A 1 247 ? 1.572 7.441 3.037 1.00 80.88 247 TRP A C 1
ATOM 1932 O O . TRP A 1 247 ? 1.121 7.416 1.893 1.00 80.88 247 TRP A O 1
ATOM 1942 N N . HIS A 1 248 ? 0.766 7.295 4.093 1.00 84.00 248 HIS A N 1
ATOM 1943 C CA . HIS A 1 248 ? -0.695 7.308 4.014 1.00 84.00 248 HIS A CA 1
ATOM 1944 C C . HIS A 1 248 ? -1.297 8.714 4.144 1.00 84.00 248 HIS A C 1
ATOM 1946 O O . HIS A 1 248 ? -2.520 8.831 4.224 1.00 84.00 248 HIS A O 1
ATOM 1952 N N . TRP A 1 249 ? -0.493 9.782 4.146 1.00 84.69 249 TRP A N 1
ATOM 1953 C CA . TRP A 1 249 ? -0.968 11.148 4.378 1.00 84.69 249 TRP A CA 1
ATOM 1954 C C . TRP A 1 249 ? -2.055 11.596 3.393 1.00 84.69 249 TRP A C 1
ATOM 1956 O O . TRP A 1 249 ? -3.129 11.996 3.836 1.00 84.69 249 TRP A O 1
ATOM 1966 N N . GLU A 1 250 ? -1.854 11.452 2.078 1.00 80.56 250 GLU A N 1
ATOM 1967 C CA . GLU A 1 250 ? -2.866 11.870 1.086 1.00 80.56 250 GLU A CA 1
ATOM 1968 C C . GLU A 1 250 ? -4.178 11.088 1.262 1.00 80.56 250 GLU A C 1
ATOM 1970 O O . GLU A 1 250 ? -5.277 11.636 1.184 1.00 80.56 250 GLU A O 1
ATOM 1975 N N . ARG A 1 251 ? -4.075 9.796 1.596 1.00 81.56 251 ARG A N 1
ATOM 1976 C CA . ARG A 1 251 ? -5.225 8.946 1.925 1.00 81.56 251 ARG A CA 1
ATOM 1977 C C . ARG A 1 251 ? -5.941 9.437 3.183 1.00 81.56 251 ARG A C 1
ATOM 1979 O O . ARG A 1 251 ? -7.169 9.504 3.221 1.00 81.56 251 ARG A O 1
ATOM 1986 N N . LEU A 1 252 ? -5.187 9.763 4.221 1.00 85.75 252 LEU A N 1
ATOM 1987 C CA . LEU A 1 252 ? -5.736 10.276 5.465 1.00 85.75 252 LEU A CA 1
ATOM 1988 C C . LEU A 1 252 ? -6.435 11.625 5.243 1.00 85.75 252 LEU A C 1
ATOM 1990 O O . LEU A 1 252 ? -7.508 11.859 5.797 1.00 85.75 252 LEU A O 1
ATOM 1994 N N . PHE A 1 253 ? -5.877 12.469 4.378 1.00 85.88 253 PHE A N 1
ATOM 1995 C CA . PHE A 1 253 ? -6.477 13.732 3.971 1.00 85.88 253 PHE A CA 1
ATOM 1996 C C . PHE A 1 253 ? -7.821 13.513 3.263 1.00 85.88 253 PHE A C 1
ATOM 1998 O O . PHE A 1 253 ? -8.829 14.095 3.657 1.00 85.88 253 PHE A O 1
ATOM 2005 N N . MET A 1 254 ? -7.873 12.600 2.290 1.00 82.38 254 MET A N 1
ATOM 2006 C CA . MET A 1 254 ? -9.115 12.235 1.595 1.00 82.38 254 MET A CA 1
ATOM 2007 C C . MET A 1 254 ? -10.171 11.671 2.551 1.00 82.38 254 MET A C 1
ATOM 2009 O O . MET A 1 254 ? -11.326 12.091 2.516 1.00 82.38 254 MET A O 1
ATOM 2013 N N . TYR A 1 255 ? -9.760 10.789 3.467 1.00 84.62 255 TYR A N 1
ATOM 2014 C CA . TYR A 1 255 ? -10.628 10.266 4.524 1.00 84.62 255 TYR A CA 1
ATOM 2015 C C . TYR A 1 255 ? -11.180 11.386 5.414 1.00 84.62 255 TYR A C 1
ATOM 2017 O O . TYR A 1 255 ? -12.337 11.347 5.826 1.00 84.62 255 TYR A O 1
ATOM 2025 N N . HIS A 1 256 ? -10.370 12.404 5.710 1.00 86.69 256 HIS A N 1
ATOM 2026 C CA . HIS A 1 256 ? -10.806 13.553 6.491 1.00 86.69 256 HIS A CA 1
ATOM 2027 C C . HIS A 1 256 ? -11.830 14.417 5.756 1.00 86.69 256 HIS A C 1
ATOM 2029 O O . HIS A 1 256 ? -12.801 14.835 6.382 1.00 86.69 256 HIS A O 1
ATOM 2035 N N . ILE A 1 257 ? -11.657 14.642 4.450 1.00 84.38 257 ILE A N 1
ATOM 2036 C CA . ILE A 1 257 ? -12.656 15.339 3.626 1.00 84.38 257 ILE A CA 1
ATOM 2037 C C . ILE A 1 257 ? -13.976 14.561 3.657 1.00 84.38 257 ILE A C 1
ATOM 2039 O O . ILE A 1 257 ? -15.017 15.126 3.972 1.00 84.38 257 ILE A O 1
ATOM 2043 N N . ASP A 1 258 ? -13.942 13.243 3.430 1.00 82.31 258 ASP A N 1
ATOM 2044 C CA . ASP A 1 258 ? -15.152 12.408 3.479 1.00 82.31 258 ASP A CA 1
ATOM 2045 C C . ASP A 1 258 ? -15.804 12.378 4.873 1.00 82.31 258 ASP A C 1
ATOM 2047 O O . ASP A 1 258 ? -17.026 12.261 4.998 1.00 82.31 258 ASP A O 1
ATOM 2051 N N . PHE A 1 259 ? -15.005 12.535 5.931 1.00 84.75 259 PHE A N 1
ATOM 2052 C CA . PHE A 1 259 ? -15.495 12.670 7.300 1.00 84.75 259 PHE A CA 1
ATOM 2053 C C . PHE A 1 259 ? -16.200 14.014 7.519 1.00 84.75 259 PHE A C 1
ATOM 2055 O O . PHE A 1 259 ? -17.270 14.048 8.125 1.00 84.75 259 PHE A O 1
ATOM 2062 N N . GLN A 1 260 ? -15.620 15.112 7.027 1.00 84.88 260 GLN A N 1
ATOM 2063 C CA . GLN A 1 260 ? -16.214 16.449 7.109 1.00 84.88 260 GLN A CA 1
ATOM 2064 C C . GLN A 1 260 ? -17.507 16.557 6.292 1.00 84.88 260 GLN A C 1
ATOM 2066 O O . GLN A 1 260 ? -18.474 17.147 6.767 1.00 84.88 260 GLN A O 1
ATOM 2071 N N . ASP A 1 261 ? -17.547 15.913 5.124 1.00 82.75 261 ASP A N 1
ATOM 2072 C CA . ASP A 1 261 ? -18.716 15.846 4.241 1.00 82.75 261 ASP A CA 1
ATOM 2073 C C . ASP A 1 261 ? -19.843 14.943 4.783 1.00 82.75 261 ASP A C 1
ATOM 2075 O O . ASP A 1 261 ? -20.895 14.820 4.156 1.00 82.75 261 ASP A O 1
ATOM 2079 N N . GLY A 1 262 ? -19.634 14.252 5.912 1.00 80.69 262 GLY A N 1
ATOM 2080 C CA . GLY A 1 262 ? -20.621 13.337 6.494 1.00 80.69 262 GLY A CA 1
ATOM 2081 C C . GLY A 1 262 ? -20.839 12.044 5.696 1.00 80.69 262 GLY A C 1
ATOM 2082 O O . GLY A 1 262 ? -21.839 11.359 5.901 1.00 80.69 262 GLY A O 1
ATOM 2083 N N . LYS A 1 263 ? -19.915 11.688 4.794 1.00 79.12 263 LYS A N 1
ATOM 2084 C CA . LYS A 1 263 ? -19.986 10.466 3.969 1.00 79.12 263 LYS A CA 1
ATOM 2085 C C . LYS A 1 263 ? -19.537 9.215 4.719 1.00 79.12 263 LYS A C 1
ATOM 2087 O O . LYS A 1 263 ? -19.862 8.101 4.316 1.00 79.12 263 LYS A O 1
ATOM 2092 N N . ILE A 1 264 ? -18.778 9.384 5.801 1.00 80.25 264 ILE A N 1
ATOM 2093 C CA . ILE A 1 264 ? -18.358 8.279 6.663 1.00 80.25 264 ILE A CA 1
ATOM 2094 C C . ILE A 1 264 ? -19.435 8.031 7.726 1.00 80.25 264 ILE A C 1
ATOM 2096 O O . ILE A 1 264 ? -19.808 8.969 8.436 1.00 80.25 264 ILE A O 1
ATOM 2100 N N . PRO A 1 265 ? -19.906 6.780 7.901 1.00 77.94 265 PRO A N 1
ATOM 2101 C CA . PRO A 1 265 ? -20.839 6.445 8.968 1.00 77.94 265 PRO A CA 1
ATOM 2102 C C . PRO A 1 265 ? -20.312 6.880 10.339 1.00 77.94 265 PRO A C 1
ATOM 2104 O O . PRO A 1 265 ? -19.163 6.611 10.690 1.00 77.94 265 PRO A O 1
ATOM 2107 N N . SER A 1 266 ? -21.182 7.473 11.158 1.00 72.69 266 SER A N 1
ATOM 2108 C CA . SER A 1 266 ? -20.840 7.954 12.507 1.00 72.69 266 SER A CA 1
ATOM 2109 C C . SER A 1 266 ? -20.380 6.850 13.469 1.00 72.69 266 SER A C 1
ATOM 2111 O O . SER A 1 266 ? -19.811 7.135 14.520 1.00 72.69 266 SER A O 1
ATOM 2113 N N . THR A 1 267 ? -20.629 5.582 13.126 1.00 78.19 267 THR A N 1
ATOM 2114 C CA . THR A 1 267 ? -20.314 4.404 13.943 1.00 78.19 267 THR A CA 1
ATOM 2115 C C . THR A 1 267 ? -19.532 3.356 13.149 1.00 78.19 267 THR A C 1
ATOM 2117 O O . THR A 1 267 ? -19.939 2.205 13.009 1.00 78.19 267 THR A O 1
ATOM 2120 N N . ILE A 1 268 ? -18.367 3.739 12.631 1.00 85.50 268 ILE A N 1
ATOM 2121 C CA . ILE A 1 268 ? -17.443 2.811 11.968 1.00 85.50 268 ILE A CA 1
ATOM 2122 C C . ILE A 1 268 ? -16.584 2.036 12.982 1.00 85.50 268 ILE A C 1
ATOM 2124 O O . ILE A 1 268 ? -16.131 2.578 13.992 1.00 85.50 268 ILE A O 1
ATOM 2128 N N . SER A 1 269 ? -16.350 0.743 12.735 1.00 88.31 269 SER A N 1
ATOM 2129 C CA . SER A 1 269 ? -15.458 -0.076 13.571 1.00 88.31 269 SER A CA 1
ATOM 2130 C C . SER A 1 269 ? -13.979 0.220 13.286 1.00 88.31 269 SER A C 1
ATOM 2132 O O . SER A 1 269 ? -13.635 0.606 12.168 1.00 88.31 269 SER A O 1
ATOM 2134 N N . LEU A 1 270 ? -13.087 -0.017 14.259 1.00 90.38 270 LEU A N 1
ATOM 2135 C CA . LEU A 1 270 ? -11.638 0.122 14.046 1.00 90.38 270 LEU A CA 1
ATOM 2136 C C . LEU A 1 270 ? -11.155 -0.760 12.886 1.00 90.38 270 LEU A C 1
ATOM 2138 O O . LEU A 1 270 ? -10.361 -0.308 12.074 1.00 90.38 270 LEU A O 1
ATOM 2142 N N . MET A 1 271 ? -11.663 -1.990 12.768 1.00 88.38 271 MET A N 1
ATOM 2143 C CA . MET A 1 271 ? -11.268 -2.900 11.688 1.00 88.38 271 MET A CA 1
ATOM 2144 C C . MET A 1 271 ? -11.704 -2.381 10.312 1.00 88.38 271 MET A C 1
ATOM 2146 O O . MET A 1 271 ? -10.924 -2.411 9.366 1.00 88.38 271 MET A O 1
ATOM 2150 N N . THR A 1 272 ? -12.923 -1.844 10.205 1.00 85.31 272 THR A N 1
ATOM 2151 C CA . THR A 1 272 ? -13.406 -1.220 8.963 1.00 85.31 272 THR A CA 1
ATOM 2152 C C . THR A 1 272 ? -12.552 -0.004 8.605 1.00 85.31 272 THR A C 1
ATOM 2154 O O . THR A 1 272 ? -12.149 0.134 7.455 1.00 85.31 272 THR A O 1
ATOM 2157 N N . TYR A 1 273 ? -12.208 0.835 9.586 1.00 88.25 273 TYR A N 1
ATOM 2158 C CA . TYR A 1 273 ? -11.274 1.944 9.388 1.00 88.25 273 TYR A CA 1
ATOM 2159 C C . TYR A 1 273 ? -9.902 1.452 8.903 1.00 88.25 273 TYR A C 1
ATOM 2161 O O . TYR A 1 273 ? -9.410 1.929 7.885 1.00 88.25 273 TYR A O 1
ATOM 2169 N N . LEU A 1 274 ? -9.308 0.457 9.568 1.00 89.88 274 LEU A N 1
ATOM 2170 C CA . LEU A 1 274 ? -8.011 -0.100 9.182 1.00 89.88 274 LEU A CA 1
ATOM 2171 C C . LEU A 1 274 ? -8.042 -0.691 7.769 1.00 89.88 274 LEU A C 1
ATOM 2173 O O . LEU A 1 274 ? -7.088 -0.495 7.031 1.00 89.88 274 LEU A O 1
ATOM 2177 N N . SER A 1 275 ? -9.144 -1.312 7.340 1.00 85.38 275 SER A N 1
ATOM 2178 C CA . SER A 1 275 ? -9.285 -1.853 5.975 1.00 85.38 275 SER A CA 1
ATOM 2179 C C . SER A 1 275 ? -9.258 -0.801 4.858 1.00 85.38 275 SER A C 1
ATOM 2181 O O . SER A 1 275 ? -9.075 -1.143 3.693 1.00 85.38 275 SER A O 1
ATOM 2183 N N . VAL A 1 276 ? -9.392 0.487 5.194 1.00 81.50 276 VAL A N 1
ATOM 2184 C CA . VAL A 1 276 ? -9.156 1.598 4.254 1.00 81.50 276 VAL A CA 1
ATOM 2185 C C . VAL A 1 276 ? -7.659 1.781 3.992 1.00 81.50 276 VAL A C 1
ATOM 2187 O O . VAL A 1 276 ? -7.245 2.087 2.873 1.00 81.50 276 VAL A O 1
ATOM 2190 N N . PHE A 1 277 ? -6.843 1.605 5.032 1.00 84.12 277 PHE A N 1
ATOM 2191 C CA . PHE A 1 277 ? -5.422 1.956 5.057 1.00 84.12 277 PHE A CA 1
ATOM 2192 C C . PHE A 1 277 ? -4.480 0.760 5.081 1.00 84.12 277 PHE A C 1
ATOM 2194 O O . PHE A 1 277 ? -3.277 0.976 5.022 1.00 84.12 277 PHE A O 1
ATOM 2201 N N . LEU A 1 278 ? -5.001 -0.461 5.216 1.00 87.00 278 LEU A N 1
ATOM 2202 C CA . LEU A 1 278 ? -4.220 -1.688 5.300 1.00 87.00 278 LEU A CA 1
ATOM 2203 C C . LEU A 1 278 ? -4.826 -2.756 4.390 1.00 87.00 278 LEU A C 1
ATOM 2205 O O . LEU A 1 278 ? -5.702 -3.521 4.794 1.00 87.00 278 LEU A O 1
ATOM 2209 N N . THR A 1 279 ? -4.335 -2.799 3.155 1.00 86.12 279 THR A N 1
ATOM 2210 C CA . THR A 1 279 ? -4.538 -3.905 2.213 1.00 86.12 279 THR A CA 1
ATOM 2211 C C . THR A 1 279 ? -3.224 -4.235 1.497 1.00 86.12 279 THR A C 1
ATOM 2213 O O . THR A 1 279 ? -2.347 -3.371 1.384 1.00 86.12 279 THR A O 1
ATOM 2216 N N . PRO A 1 280 ? -3.023 -5.476 1.006 1.00 85.19 280 PRO A N 1
ATOM 2217 C CA . PRO A 1 280 ? -1.774 -5.843 0.333 1.00 85.19 280 PRO A CA 1
ATOM 2218 C C . PRO A 1 280 ? -1.467 -4.949 -0.879 1.00 85.19 280 PRO A C 1
ATOM 2220 O O . PRO A 1 280 ? -0.302 -4.686 -1.172 1.00 85.19 280 PRO A O 1
ATOM 2223 N N . GLY A 1 281 ? -2.513 -4.394 -1.512 1.00 77.81 281 GLY A N 1
ATOM 2224 C CA . GLY A 1 281 ? -2.454 -3.407 -2.603 1.00 77.81 281 GLY A CA 1
ATOM 2225 C C . GLY A 1 281 ? -1.623 -2.157 -2.321 1.00 77.81 281 GLY A C 1
ATOM 2226 O O . GLY A 1 281 ? -1.273 -1.426 -3.248 1.00 77.81 281 GLY A O 1
ATOM 2227 N N . GLN A 1 282 ? -1.313 -1.897 -1.055 1.00 78.19 282 GLN A N 1
ATOM 2228 C CA . GLN A 1 282 ? -0.649 -0.680 -0.607 1.00 78.19 282 GLN A CA 1
ATOM 2229 C C . GLN A 1 282 ? 0.842 -0.875 -0.331 1.00 78.19 282 GLN A C 1
ATOM 2231 O O . GLN A 1 282 ? 1.555 0.115 -0.222 1.00 78.19 282 GLN A O 1
ATOM 2236 N N . ILE A 1 283 ? 1.305 -2.126 -0.251 1.00 81.88 283 ILE A N 1
ATOM 2237 C CA . ILE A 1 283 ? 2.666 -2.450 0.185 1.00 81.88 283 ILE A CA 1
ATOM 2238 C C . ILE A 1 283 ? 3.681 -2.200 -0.932 1.00 81.88 283 ILE A C 1
ATOM 2240 O O . ILE A 1 283 ? 4.753 -1.646 -0.697 1.00 81.88 283 ILE A O 1
ATOM 2244 N N . ALA A 1 284 ? 3.331 -2.565 -2.166 1.00 76.81 284 ALA A N 1
ATOM 2245 C CA . ALA A 1 284 ? 4.194 -2.337 -3.317 1.00 76.81 284 ALA A CA 1
ATOM 2246 C C . ALA A 1 284 ? 4.473 -0.838 -3.500 1.00 76.81 284 ALA A C 1
ATOM 2248 O O . ALA A 1 284 ? 3.533 -0.039 -3.561 1.00 76.81 284 ALA A O 1
ATOM 2249 N N . ASN A 1 285 ? 5.746 -0.461 -3.668 1.00 64.19 285 ASN A N 1
ATOM 2250 C CA . ASN A 1 285 ? 6.181 0.909 -3.950 1.00 64.19 285 ASN A CA 1
ATOM 2251 C C . ASN A 1 285 ? 5.575 1.952 -2.987 1.00 64.19 285 ASN A C 1
ATOM 2253 O O . ASN A 1 285 ? 5.060 2.984 -3.438 1.00 64.19 285 ASN A O 1
ATOM 2257 N N . TRP A 1 286 ? 5.604 1.661 -1.679 1.00 71.06 286 TRP A N 1
ATOM 2258 C CA . TRP A 1 286 ? 5.081 2.516 -0.602 1.00 71.06 286 TRP A CA 1
ATOM 2259 C C . TRP A 1 286 ? 5.688 3.938 -0.639 1.00 71.06 286 TRP A C 1
ATOM 2261 O O . TRP A 1 286 ? 5.002 4.894 -0.296 1.00 71.06 286 TRP A O 1
ATOM 2271 N N . SER A 1 287 ? 6.922 4.103 -1.143 1.00 62.00 287 SER A N 1
ATOM 2272 C CA . SER A 1 287 ? 7.668 5.374 -1.097 1.00 62.00 287 SER A CA 1
ATOM 2273 C C . SER A 1 287 ? 7.778 6.177 -2.394 1.00 62.00 287 SER A C 1
ATOM 2275 O O . SER A 1 287 ? 8.395 7.235 -2.396 1.00 62.00 287 SER A O 1
ATOM 2277 N N . TRP A 1 288 ? 7.289 5.667 -3.522 1.00 54.56 288 TRP A N 1
ATOM 2278 C CA . TRP A 1 288 ? 7.554 6.320 -4.814 1.00 54.56 288 TRP A CA 1
ATOM 2279 C C . TRP A 1 288 ? 6.285 6.696 -5.579 1.00 54.56 288 TRP A C 1
ATOM 2281 O O . TRP A 1 288 ? 6.333 7.479 -6.519 1.00 54.56 288 TRP A O 1
ATOM 2291 N N . GLY A 1 289 ? 5.127 6.193 -5.160 1.00 53.34 289 GLY A N 1
ATOM 2292 C CA . GLY A 1 289 ? 3.855 6.561 -5.764 1.00 53.34 289 GLY A CA 1
ATOM 2293 C C . GLY A 1 289 ? 2.746 6.288 -4.780 1.00 53.34 289 GLY A C 1
ATOM 2294 O O . GLY A 1 289 ? 2.307 5.136 -4.659 1.00 53.34 289 GLY A O 1
ATOM 2295 N N . VAL A 1 290 ? 2.322 7.340 -4.076 1.00 50.09 290 VAL A N 1
ATOM 2296 C CA . VAL A 1 290 ? 1.168 7.281 -3.187 1.00 50.09 290 VAL A CA 1
ATOM 2297 C C . VAL A 1 290 ? -0.013 6.877 -4.047 1.00 50.09 290 VAL A C 1
ATOM 2299 O O . VAL A 1 290 ? -0.520 7.638 -4.875 1.00 50.09 290 VAL A O 1
ATOM 2302 N N . THR A 1 291 ? -0.433 5.622 -3.907 1.00 52.53 291 THR A N 1
ATOM 2303 C CA . THR A 1 291 ? -1.660 5.216 -4.556 1.00 52.53 291 THR A CA 1
ATOM 2304 C C . THR A 1 291 ? -2.821 5.784 -3.756 1.00 52.53 291 THR A C 1
ATOM 2306 O O . THR A 1 291 ? -3.307 5.136 -2.833 1.00 52.53 291 THR A O 1
ATOM 2309 N N . ILE A 1 292 ? -3.244 7.013 -4.062 1.00 56.12 292 ILE A N 1
ATOM 2310 C CA . ILE A 1 292 ? -4.436 7.641 -3.473 1.00 56.12 292 ILE A CA 1
ATOM 2311 C C . ILE A 1 292 ? -5.680 6.774 -3.648 1.00 56.12 292 ILE A C 1
ATOM 2313 O O . ILE A 1 292 ? -6.563 6.872 -2.805 1.00 56.12 292 ILE A O 1
ATOM 2317 N N . GLY A 1 293 ? -5.736 5.913 -4.675 1.00 52.59 293 GLY A N 1
ATOM 2318 C CA . GLY A 1 293 ? -6.825 4.964 -4.883 1.00 52.59 293 GLY A CA 1
ATOM 2319 C C . GLY A 1 293 ? -7.129 4.179 -3.611 1.00 52.59 293 GLY A C 1
ATOM 2320 O O . GLY A 1 293 ? -6.461 3.200 -3.279 1.00 52.59 293 GLY A O 1
ATOM 2321 N N . GLN A 1 294 ? -8.131 4.651 -2.878 1.00 56.31 294 GLN A N 1
ATOM 2322 C CA . GLN A 1 294 ? -8.703 3.981 -1.733 1.00 56.31 294 GLN A CA 1
ATOM 2323 C C . GLN A 1 294 ? -9.810 3.098 -2.272 1.00 56.31 294 GLN A C 1
ATOM 2325 O O . GLN A 1 294 ? -10.696 3.575 -2.974 1.00 56.31 294 GLN A O 1
ATOM 2330 N N . GLY A 1 295 ? -9.855 1.844 -1.838 1.00 50.72 295 GLY A N 1
ATOM 2331 C CA . GLY A 1 295 ? -11.059 1.030 -1.984 1.00 50.72 295 GLY A CA 1
ATOM 2332 C C . GLY A 1 295 ? -12.252 1.553 -1.172 1.00 50.72 295 GLY A C 1
ATOM 2333 O O . GLY A 1 295 ? -13.175 0.779 -0.958 1.00 50.72 295 GLY A O 1
ATOM 2334 N N . TYR A 1 296 ? -12.206 2.805 -0.671 1.00 57.88 296 TYR A N 1
ATOM 2335 C CA . TYR A 1 296 ? -13.175 3.475 0.200 1.00 57.88 296 TYR A CA 1
ATOM 2336 C C . TYR A 1 296 ? -13.955 2.466 1.045 1.00 57.88 296 TYR A C 1
ATOM 2338 O O . TYR A 1 296 ? -15.160 2.337 0.886 1.00 57.88 296 TYR A O 1
ATOM 2346 N N . ALA A 1 297 ? -13.276 1.686 1.893 1.00 48.53 297 ALA A N 1
ATOM 2347 C CA . ALA A 1 297 ? -13.879 0.499 2.517 1.00 48.53 297 ALA A CA 1
ATOM 2348 C C . ALA A 1 297 ? -15.104 0.807 3.413 1.00 48.53 297 ALA A C 1
ATOM 2350 O O . ALA A 1 297 ? -15.859 -0.095 3.766 1.00 48.53 297 ALA A O 1
ATOM 2351 N N . TYR A 1 298 ? -15.308 2.080 3.770 1.00 51.41 298 TYR A N 1
ATOM 2352 C CA . TYR A 1 298 ? -16.499 2.610 4.447 1.00 51.41 298 TYR A CA 1
ATOM 2353 C C . TYR A 1 298 ? -17.672 2.908 3.507 1.00 51.41 298 TYR A C 1
ATOM 2355 O O . TYR A 1 298 ? -18.815 2.957 3.953 1.00 51.41 298 TYR A O 1
ATOM 2363 N N . THR A 1 299 ? -17.414 3.080 2.214 1.00 52.94 299 THR A N 1
ATOM 2364 C CA . THR A 1 299 ? -18.436 2.952 1.186 1.00 52.94 299 THR A CA 1
ATOM 2365 C C . THR A 1 299 ? -18.558 1.473 0.850 1.00 52.94 299 THR A C 1
ATOM 2367 O O . THR A 1 299 ? -17.667 0.864 0.262 1.00 52.94 299 THR A O 1
ATOM 2370 N N . VAL A 1 300 ? -19.690 0.878 1.211 1.00 52.94 300 VAL A N 1
ATOM 2371 C CA . VAL A 1 300 ? -20.055 -0.498 0.826 1.00 52.94 300 VAL A CA 1
ATOM 2372 C C . VAL A 1 300 ? -20.020 -0.680 -0.713 1.00 52.94 300 VAL A C 1
ATOM 2374 O O . VAL A 1 300 ? -19.959 -1.794 -1.210 1.00 52.94 300 VAL A O 1
ATOM 2377 N N . ASN A 1 301 ? -19.936 0.425 -1.459 1.00 58.38 301 ASN A N 1
ATOM 2378 C CA . ASN A 1 301 ? -19.891 0.550 -2.915 1.00 58.38 301 ASN A CA 1
ATOM 2379 C C . ASN A 1 301 ? -18.656 0.000 -3.636 1.00 58.38 301 ASN A C 1
ATOM 2381 O O . ASN A 1 301 ? -18.699 -0.076 -4.857 1.00 58.38 301 ASN A O 1
ATOM 2385 N N . ASN A 1 302 ? -17.562 -0.341 -2.952 1.00 74.19 302 ASN A N 1
ATOM 2386 C CA . ASN A 1 302 ? -16.312 -0.676 -3.653 1.00 74.19 302 ASN A CA 1
ATOM 2387 C C . ASN A 1 302 ? -15.754 -2.066 -3.352 1.00 74.19 302 ASN A C 1
ATOM 2389 O O . ASN A 1 302 ? -14.850 -2.503 -4.060 1.00 74.19 302 ASN A O 1
ATOM 2393 N N . PHE A 1 303 ? -16.273 -2.778 -2.351 1.00 84.44 303 PHE A N 1
ATOM 2394 C CA . PHE A 1 303 ? -15.835 -4.138 -2.030 1.00 84.44 303 PHE A CA 1
ATOM 2395 C C . PHE A 1 303 ? -16.902 -5.149 -2.448 1.00 84.44 303 PHE A C 1
ATOM 2397 O O . PHE A 1 303 ? -18.022 -5.096 -1.939 1.00 84.44 303 PHE A O 1
ATOM 2404 N N . LEU A 1 304 ? -16.550 -6.055 -3.366 1.00 86.31 304 LEU A N 1
ATOM 2405 C CA . LEU A 1 304 ? -17.461 -7.051 -3.953 1.00 86.31 304 LEU A CA 1
ATOM 2406 C C . LEU A 1 304 ? -18.773 -6.434 -4.478 1.00 86.31 304 LEU A C 1
ATOM 2408 O O . LEU A 1 304 ? -19.864 -6.964 -4.272 1.00 86.31 304 LEU A O 1
ATOM 2412 N N . VAL A 1 305 ? -18.643 -5.281 -5.146 1.00 85.00 305 VAL A N 1
ATOM 2413 C CA . VAL A 1 305 ? -19.751 -4.532 -5.772 1.00 85.00 305 VAL A CA 1
ATOM 2414 C C . VAL A 1 305 ? -20.292 -5.166 -7.043 1.00 85.00 305 VAL A C 1
ATOM 2416 O O . VAL A 1 305 ? -21.454 -4.986 -7.387 1.00 85.00 305 VAL A O 1
ATOM 2419 N N . GLU A 1 306 ? -19.461 -5.958 -7.695 1.00 88.25 306 GLU A N 1
ATOM 2420 C CA . GLU A 1 306 ? -19.796 -6.791 -8.839 1.00 88.25 306 GLU A CA 1
ATOM 2421 C C . GLU A 1 306 ? -19.220 -8.188 -8.601 1.00 88.25 306 GLU A C 1
ATOM 2423 O O . GLU A 1 306 ? -18.581 -8.426 -7.566 1.00 88.25 306 GLU A O 1
ATOM 2428 N N . ASP A 1 307 ? -19.452 -9.109 -9.536 1.00 91.44 307 ASP A N 1
ATOM 2429 C CA . ASP A 1 307 ? -18.989 -10.489 -9.425 1.00 91.44 307 ASP A CA 1
ATOM 2430 C C . ASP A 1 307 ? -17.487 -10.540 -9.089 1.00 91.44 307 ASP A C 1
ATOM 2432 O O . ASP A 1 307 ? -16.632 -9.949 -9.758 1.00 91.44 307 ASP A O 1
ATOM 2436 N N . LYS A 1 308 ? -17.149 -11.271 -8.021 1.00 93.62 308 LYS A N 1
ATOM 2437 C CA . LYS A 1 308 ? -15.770 -11.387 -7.530 1.00 93.62 308 LYS A CA 1
ATOM 2438 C C . LYS A 1 308 ? -14.803 -11.875 -8.613 1.00 93.62 308 LYS A C 1
ATOM 2440 O O . LYS A 1 308 ? -13.653 -11.447 -8.650 1.00 93.62 308 LYS A O 1
ATOM 2445 N N . ASN A 1 309 ? -15.232 -12.781 -9.486 1.00 96.12 309 ASN A N 1
ATOM 2446 C CA . ASN A 1 309 ? -14.412 -13.331 -10.563 1.00 96.12 309 ASN A CA 1
ATOM 2447 C C . ASN A 1 309 ? -14.209 -12.327 -11.695 1.00 96.12 309 ASN A C 1
ATOM 2449 O O . ASN A 1 309 ? -13.151 -12.345 -12.325 1.00 96.12 309 ASN A O 1
ATOM 2453 N N . GLU A 1 310 ? -15.170 -11.437 -11.937 1.00 95.12 310 GLU A N 1
ATOM 2454 C CA . GLU A 1 310 ? -14.989 -10.310 -12.855 1.00 95.12 310 GLU A CA 1
ATOM 2455 C C . GLU A 1 310 ? -13.951 -9.326 -12.319 1.00 95.12 310 GLU A C 1
ATOM 2457 O O . GLU A 1 310 ? -13.032 -8.954 -13.053 1.00 95.12 310 GLU A O 1
ATOM 2462 N N . LEU A 1 311 ? -14.007 -9.002 -11.022 1.00 93.44 311 LEU A N 1
ATOM 2463 C CA . LEU A 1 311 ? -12.981 -8.193 -10.359 1.00 93.44 311 LEU A CA 1
ATOM 2464 C C . LEU A 1 311 ? -11.598 -8.847 -10.469 1.00 93.44 311 LEU A C 1
ATOM 2466 O O . LEU A 1 311 ? -10.643 -8.200 -10.899 1.00 93.44 311 LEU A O 1
ATOM 2470 N N . VAL A 1 312 ? -11.486 -10.144 -10.162 1.00 96.00 312 VAL A N 1
ATOM 2471 C CA . VAL A 1 312 ? -10.216 -10.879 -10.281 1.00 96.00 312 VAL A CA 1
ATOM 2472 C C . VAL A 1 312 ? -9.713 -10.885 -11.724 1.00 96.00 312 VAL A C 1
ATOM 2474 O O . VAL A 1 312 ? -8.554 -10.547 -11.959 1.00 96.00 312 VAL A O 1
ATOM 2477 N N . ARG A 1 313 ? -10.566 -11.191 -12.708 1.00 96.88 313 ARG A N 1
ATOM 2478 C CA . ARG A 1 313 ? -10.208 -11.165 -14.137 1.00 96.88 313 ARG A CA 1
ATOM 2479 C C . ARG A 1 313 ? -9.705 -9.789 -14.562 1.00 96.88 313 ARG A C 1
ATOM 2481 O O . ARG A 1 313 ? -8.693 -9.683 -15.248 1.00 96.88 313 ARG A O 1
ATOM 2488 N N . SER A 1 314 ? -10.398 -8.746 -14.133 1.00 94.44 314 SER A N 1
ATOM 2489 C CA . SER A 1 314 ? -10.038 -7.357 -14.386 1.00 94.44 314 SER A CA 1
ATOM 2490 C C . SER A 1 314 ? -8.689 -6.995 -13.749 1.00 94.44 314 SER A C 1
ATOM 2492 O O . SER A 1 314 ? -7.874 -6.302 -14.356 1.00 94.44 314 SER A O 1
ATOM 2494 N N . GLY A 1 315 ? -8.397 -7.521 -12.556 1.00 94.56 315 GLY A N 1
ATOM 2495 C CA . GLY A 1 315 ? -7.083 -7.406 -11.922 1.00 94.56 315 GLY A CA 1
ATOM 2496 C C . GLY A 1 315 ? -5.973 -8.126 -12.691 1.00 94.56 315 GLY A C 1
ATOM 2497 O O . GLY A 1 315 ? -4.911 -7.549 -12.915 1.00 94.56 315 GLY A O 1
ATOM 2498 N N . LEU A 1 316 ? -6.239 -9.342 -13.176 1.00 96.62 316 LEU A N 1
ATOM 2499 C CA . LEU A 1 316 ? -5.309 -10.118 -14.004 1.00 96.62 316 LEU A CA 1
ATOM 2500 C C . LEU A 1 316 ? -5.003 -9.432 -15.343 1.00 96.62 316 LEU A C 1
ATOM 2502 O O . LEU A 1 316 ? -3.861 -9.447 -15.791 1.00 96.62 316 LEU A O 1
ATOM 2506 N N . GLN A 1 317 ? -5.989 -8.779 -15.964 1.00 95.69 317 GLN A N 1
ATOM 2507 C CA . GLN A 1 317 ? -5.772 -7.969 -17.170 1.00 95.69 317 GLN A CA 1
ATOM 2508 C C . GLN A 1 317 ? -4.812 -6.805 -16.903 1.00 95.69 317 GLN A C 1
ATOM 2510 O O . GLN A 1 317 ? -3.904 -6.559 -17.695 1.00 95.69 317 GLN A O 1
ATOM 2515 N N . LEU A 1 318 ? -4.962 -6.118 -15.765 1.00 93.00 318 LEU A N 1
ATOM 2516 C CA . LEU A 1 318 ? -4.027 -5.064 -15.366 1.00 93.00 318 LEU A CA 1
ATOM 2517 C C . LEU A 1 318 ? -2.630 -5.620 -15.081 1.00 93.00 318 LEU A C 1
ATOM 2519 O O . LEU A 1 318 ? -1.645 -4.979 -15.431 1.00 93.00 318 LEU A O 1
ATOM 2523 N N . TRP A 1 319 ? -2.523 -6.810 -14.489 1.00 94.81 319 TRP A N 1
ATOM 2524 C CA . TRP A 1 319 ? -1.238 -7.484 -14.291 1.00 94.81 319 TRP A CA 1
ATOM 2525 C C . TRP A 1 319 ? -0.580 -7.915 -15.600 1.00 94.81 319 TRP A C 1
ATOM 2527 O O . TRP A 1 319 ? 0.634 -7.795 -15.718 1.00 94.81 319 TRP A O 1
ATOM 2537 N N . ALA A 1 320 ? -1.352 -8.339 -16.603 1.00 95.12 320 ALA A N 1
ATOM 2538 C CA . ALA A 1 320 ? -0.831 -8.608 -17.942 1.00 95.12 320 ALA A CA 1
ATOM 2539 C C . ALA A 1 320 ? -0.253 -7.335 -18.578 1.00 95.12 320 ALA A C 1
ATOM 2541 O O . ALA A 1 320 ? 0.866 -7.344 -19.084 1.00 95.12 320 ALA A O 1
ATOM 2542 N N . VAL A 1 321 ? -0.977 -6.216 -18.485 1.00 91.56 321 VAL A N 1
ATOM 2543 C CA . VAL A 1 321 ? -0.494 -4.905 -18.948 1.00 91.56 321 VAL A CA 1
ATOM 2544 C C . VAL A 1 321 ? 0.753 -4.470 -18.170 1.00 91.56 321 VAL A C 1
ATOM 2546 O O . VAL A 1 321 ? 1.724 -4.014 -18.769 1.00 91.56 321 VAL A O 1
ATOM 2549 N N . ALA A 1 322 ? 0.768 -4.653 -16.847 1.00 91.00 322 ALA A N 1
ATOM 2550 C CA . ALA A 1 322 ? 1.927 -4.354 -16.011 1.00 91.00 322 ALA A CA 1
ATOM 2551 C C . ALA A 1 322 ? 3.154 -5.183 -16.408 1.00 91.00 322 ALA A C 1
ATOM 2553 O O . ALA A 1 322 ? 4.243 -4.632 -16.532 1.00 91.00 322 ALA A O 1
ATOM 2554 N N . LEU A 1 323 ? 2.968 -6.479 -16.671 1.00 91.69 323 LEU A N 1
ATOM 2555 C CA . LEU A 1 323 ? 4.024 -7.367 -17.142 1.00 91.69 323 LEU A CA 1
ATOM 2556 C C . LEU A 1 323 ? 4.604 -6.880 -18.475 1.00 91.69 323 LEU A C 1
ATOM 2558 O O . LEU A 1 323 ? 5.819 -6.825 -18.616 1.00 91.69 323 LEU A O 1
ATOM 2562 N N . VAL A 1 324 ? 3.761 -6.456 -19.422 1.00 89.31 324 VAL A N 1
ATOM 2563 C CA . VAL A 1 324 ? 4.228 -5.865 -20.688 1.00 89.31 324 VAL A CA 1
ATOM 2564 C C . VAL A 1 324 ? 5.084 -4.623 -20.435 1.00 89.31 324 VAL A C 1
ATOM 2566 O O . VAL A 1 324 ? 6.146 -4.494 -21.038 1.00 89.31 324 VAL A O 1
ATOM 2569 N N . TYR A 1 325 ? 4.675 -3.736 -19.522 1.00 87.88 325 TYR A N 1
ATOM 2570 C CA . TYR A 1 325 ? 5.483 -2.570 -19.152 1.00 87.88 325 TYR A CA 1
ATOM 2571 C C . TYR A 1 325 ? 6.821 -2.958 -18.517 1.00 87.88 325 TYR A C 1
ATOM 2573 O O . TYR A 1 325 ? 7.846 -2.388 -18.884 1.00 87.88 325 TYR A O 1
ATOM 2581 N N . PHE A 1 326 ? 6.826 -3.921 -17.595 1.00 86.81 326 PHE A N 1
ATOM 2582 C CA . PHE A 1 326 ? 8.048 -4.366 -16.924 1.00 86.81 326 PHE A CA 1
ATOM 2583 C C . PHE A 1 326 ? 9.020 -5.057 -17.883 1.00 86.81 326 PHE A C 1
ATOM 2585 O O . PHE A 1 326 ? 10.216 -4.817 -17.802 1.00 86.81 326 PHE A O 1
ATOM 2592 N N . LEU A 1 327 ? 8.515 -5.855 -18.826 1.00 84.62 327 LEU A N 1
ATOM 2593 C CA . LEU A 1 327 ? 9.345 -6.556 -19.804 1.00 84.62 327 LEU A CA 1
ATOM 2594 C C . LEU A 1 327 ? 9.829 -5.633 -20.929 1.00 84.62 327 LEU A C 1
ATOM 2596 O O . LEU A 1 327 ? 11.001 -5.638 -21.287 1.00 84.62 327 LEU A O 1
ATOM 2600 N N . LEU A 1 328 ? 8.926 -4.851 -21.525 1.00 83.06 328 LEU A N 1
ATOM 2601 C CA . LEU A 1 328 ? 9.201 -4.129 -22.772 1.00 83.06 328 LEU A CA 1
ATOM 2602 C C . LEU A 1 328 ? 9.521 -2.647 -22.565 1.00 83.06 328 LEU A C 1
ATOM 2604 O O . LEU A 1 328 ? 9.978 -1.999 -23.503 1.00 83.06 328 LEU A O 1
ATOM 2608 N N . GLY A 1 329 ? 9.292 -2.088 -21.374 1.00 82.75 329 GLY A N 1
ATOM 2609 C CA . GLY A 1 329 ? 9.423 -0.651 -21.126 1.00 82.75 329 GLY A CA 1
ATOM 2610 C C . GLY A 1 329 ? 10.845 -0.131 -21.337 1.00 82.75 329 GLY A C 1
ATOM 2611 O O . GLY A 1 329 ? 11.051 0.818 -22.095 1.00 82.75 329 GLY A O 1
ATOM 2612 N N . ALA A 1 330 ? 11.831 -0.781 -20.712 1.00 79.25 330 ALA A N 1
ATOM 2613 C CA . ALA A 1 330 ? 13.242 -0.425 -20.865 1.00 79.25 330 ALA A CA 1
ATOM 2614 C C . ALA A 1 330 ? 13.741 -0.678 -22.296 1.00 79.25 330 ALA A C 1
ATOM 2616 O O . ALA A 1 330 ? 14.433 0.165 -22.866 1.00 79.25 330 ALA A O 1
ATOM 2617 N N . TRP A 1 331 ? 13.326 -1.798 -22.896 1.00 80.44 331 TRP A N 1
ATOM 2618 C CA . TRP A 1 331 ? 13.660 -2.154 -24.276 1.00 80.44 331 TRP A CA 1
ATOM 2619 C C . TRP A 1 331 ? 13.163 -1.102 -25.276 1.00 80.44 331 TRP A C 1
ATOM 2621 O O . TRP A 1 331 ? 13.950 -0.603 -26.081 1.00 80.44 331 TRP A O 1
ATOM 2631 N N . ALA A 1 332 ? 11.887 -0.711 -25.185 1.00 83.00 332 ALA A N 1
ATOM 2632 C CA . ALA A 1 332 ? 11.281 0.291 -26.059 1.00 83.00 332 ALA A CA 1
ATOM 2633 C C . ALA A 1 332 ? 11.932 1.667 -25.871 1.00 83.00 332 ALA A C 1
ATOM 2635 O O . ALA A 1 332 ? 12.185 2.376 -26.843 1.00 83.00 332 ALA A O 1
ATOM 2636 N N . HIS A 1 333 ? 12.243 2.026 -24.623 1.00 85.25 333 HIS A N 1
ATOM 2637 C CA . HIS A 1 333 ? 12.951 3.259 -24.308 1.00 85.25 333 HIS A CA 1
ATOM 2638 C C . HIS A 1 333 ? 14.363 3.295 -24.910 1.00 85.25 333 HIS A C 1
ATOM 2640 O O . HIS A 1 333 ? 14.715 4.286 -25.547 1.00 85.25 333 HIS A O 1
ATOM 2646 N N . GLY A 1 334 ? 15.149 2.226 -24.745 1.00 84.44 334 GLY A N 1
ATOM 2647 C CA . GLY A 1 334 ? 16.498 2.122 -25.306 1.00 84.44 334 GLY A CA 1
ATOM 2648 C C . GLY A 1 334 ? 16.503 2.189 -26.832 1.00 84.44 334 GLY A C 1
ATOM 2649 O O . GLY A 1 334 ? 17.176 3.039 -27.401 1.00 84.44 334 GLY A O 1
ATOM 2650 N N . HIS A 1 335 ? 15.665 1.389 -27.499 1.00 86.31 335 HIS A N 1
ATOM 2651 C CA . HIS A 1 335 ? 15.609 1.369 -28.966 1.00 86.31 335 HIS A CA 1
ATOM 2652 C C . HIS A 1 335 ? 15.164 2.705 -29.559 1.00 86.31 335 HIS A C 1
ATOM 2654 O O . HIS A 1 335 ? 15.682 3.118 -30.594 1.00 86.31 335 HIS A O 1
ATOM 2660 N N . LEU A 1 336 ? 14.214 3.397 -28.922 1.00 87.38 336 LEU A N 1
ATOM 2661 C CA . LEU A 1 336 ? 13.789 4.711 -29.396 1.00 87.38 336 LEU A CA 1
ATOM 2662 C C . LEU A 1 336 ? 14.891 5.762 -29.203 1.00 87.38 336 LEU A C 1
ATOM 2664 O O . LEU A 1 336 ? 15.095 6.597 -30.082 1.00 87.38 336 LEU A O 1
ATOM 2668 N N . LEU A 1 337 ? 15.612 5.706 -28.080 1.00 89.44 337 LEU A N 1
ATOM 2669 C CA . LEU A 1 337 ? 16.759 6.572 -27.815 1.00 89.44 337 LEU A CA 1
ATOM 2670 C C . LEU A 1 337 ? 17.870 6.355 -28.852 1.00 89.44 337 LEU A C 1
ATOM 2672 O O . LEU A 1 337 ? 18.347 7.323 -29.443 1.00 89.44 337 LEU A O 1
ATOM 2676 N N . ASP A 1 338 ? 18.235 5.101 -29.114 1.00 89.69 338 ASP A N 1
ATOM 2677 C CA . ASP A 1 338 ? 19.263 4.734 -30.092 1.00 89.69 338 ASP A CA 1
ATOM 2678 C C . ASP A 1 338 ? 18.849 5.117 -31.512 1.00 89.69 338 ASP A C 1
ATOM 2680 O O . ASP A 1 338 ? 19.653 5.651 -32.273 1.00 89.69 338 ASP A O 1
ATOM 2684 N N . PHE A 1 339 ? 17.576 4.914 -31.862 1.00 91.06 339 PHE A N 1
ATOM 2685 C CA . PHE A 1 339 ? 17.033 5.329 -33.149 1.00 91.06 339 PHE A CA 1
ATOM 2686 C C . PHE A 1 339 ? 17.162 6.842 -33.355 1.00 91.06 339 PHE A C 1
ATOM 2688 O O . PHE A 1 339 ? 17.667 7.268 -34.392 1.00 91.06 339 PHE A O 1
ATOM 2695 N N . LEU A 1 340 ? 16.743 7.655 -32.376 1.00 91.44 340 LEU A N 1
ATOM 2696 C CA . LEU A 1 340 ? 16.799 9.119 -32.468 1.00 91.44 340 LEU A CA 1
ATOM 2697 C C . LEU A 1 340 ? 18.241 9.641 -32.503 1.00 91.44 340 LEU A C 1
ATOM 2699 O O . LEU A 1 340 ? 18.557 10.492 -33.338 1.00 91.44 340 LEU A O 1
ATOM 2703 N N . ASN A 1 341 ? 19.121 9.090 -31.661 1.00 90.62 341 ASN A N 1
ATOM 2704 C CA . ASN A 1 341 ? 20.549 9.409 -31.690 1.00 90.62 341 ASN A CA 1
ATOM 2705 C C . ASN A 1 341 ? 21.191 8.991 -33.023 1.00 90.62 341 ASN A C 1
ATOM 2707 O O . ASN A 1 341 ? 21.990 9.737 -33.588 1.00 90.62 341 ASN A O 1
ATOM 2711 N N . GLY A 1 342 ? 20.773 7.857 -33.590 1.00 91.00 342 GLY A N 1
ATOM 2712 C CA . GLY A 1 342 ? 21.184 7.389 -34.913 1.00 91.00 342 GLY A CA 1
ATOM 2713 C C . GLY A 1 342 ? 20.743 8.295 -36.070 1.00 91.00 342 GLY A C 1
ATOM 2714 O O . GLY A 1 342 ? 21.361 8.256 -37.131 1.00 91.00 342 GLY A O 1
ATOM 2715 N N . GLN A 1 343 ? 19.731 9.151 -35.876 1.00 91.81 343 GLN A N 1
ATOM 2716 C CA . GLN A 1 343 ? 19.351 10.201 -36.835 1.00 91.81 343 GLN A CA 1
ATOM 2717 C C . GLN A 1 343 ? 20.191 11.487 -36.694 1.00 91.81 343 GLN A C 1
ATOM 2719 O O . GLN A 1 343 ? 19.918 12.477 -37.372 1.00 91.81 343 GLN A O 1
ATOM 2724 N N . GLY A 1 344 ? 21.200 11.505 -35.816 1.00 88.62 344 GLY A N 1
ATOM 2725 C CA . GLY A 1 344 ? 22.079 12.657 -35.595 1.00 88.62 344 GLY A CA 1
ATOM 2726 C C . GLY A 1 344 ? 21.516 13.719 -34.647 1.00 88.62 344 GLY A C 1
ATOM 2727 O O . GLY A 1 344 ? 22.086 14.805 -34.543 1.00 88.62 344 GLY A O 1
ATOM 2728 N N . VAL A 1 345 ? 20.414 13.434 -33.944 1.00 88.12 345 VAL A N 1
ATOM 2729 C CA . VAL A 1 345 ? 19.893 14.312 -32.891 1.00 88.12 345 VAL A CA 1
ATOM 2730 C C . VAL A 1 345 ? 20.418 13.827 -31.548 1.00 88.12 345 VAL A C 1
ATOM 2732 O O . VAL A 1 345 ? 20.071 12.729 -31.137 1.00 88.12 345 VAL A O 1
ATOM 2735 N N . SER A 1 346 ? 21.197 14.649 -30.839 1.00 90.19 346 SER A N 1
ATOM 2736 C CA . SER A 1 346 ? 21.582 14.339 -29.455 1.00 90.19 346 SER A CA 1
ATOM 2737 C C . SER A 1 346 ? 20.328 14.351 -28.584 1.00 90.19 346 SER A C 1
ATOM 2739 O O . SER A 1 346 ? 19.731 15.413 -28.384 1.00 90.19 346 SER A O 1
ATOM 2741 N N . VAL A 1 347 ? 19.879 13.175 -28.146 1.00 90.81 347 VAL A N 1
ATOM 2742 C CA . VAL A 1 347 ? 18.724 12.983 -27.265 1.00 90.81 347 VAL A CA 1
ATOM 2743 C C . VAL A 1 347 ? 19.197 12.284 -26.002 1.00 90.81 347 VAL A C 1
ATOM 2745 O O . VAL A 1 347 ? 19.867 11.253 -26.057 1.00 90.81 347 VAL A O 1
ATOM 2748 N N . TYR A 1 348 ? 18.817 12.836 -24.853 1.00 89.94 348 TYR A N 1
ATOM 2749 C CA . TYR A 1 348 ? 19.219 12.314 -23.556 1.00 89.94 348 TYR A CA 1
ATOM 2750 C C . TYR A 1 348 ? 18.160 11.365 -22.992 1.00 89.94 348 TYR A C 1
ATOM 2752 O O . TYR A 1 348 ? 16.958 11.533 -23.194 1.00 89.94 348 TYR A O 1
ATOM 2760 N N . SER A 1 349 ? 18.610 10.380 -22.211 1.00 84.06 349 SER A N 1
ATOM 2761 C CA . SER A 1 349 ? 17.728 9.433 -21.510 1.00 84.06 349 SER A CA 1
ATOM 2762 C C . SER A 1 349 ? 17.023 10.035 -20.285 1.00 84.06 349 SER A C 1
ATOM 2764 O O . SER A 1 349 ? 16.082 9.445 -19.746 1.00 84.06 349 SER A O 1
ATOM 2766 N N . ARG A 1 350 ? 17.513 11.181 -19.800 1.00 84.38 350 ARG A N 1
ATOM 2767 C CA . ARG A 1 350 ? 16.994 11.949 -18.664 1.00 84.38 350 ARG A CA 1
ATOM 2768 C C . ARG A 1 350 ? 17.191 13.439 -18.928 1.00 84.38 350 ARG A C 1
ATOM 2770 O O . ARG A 1 350 ? 18.055 13.824 -19.708 1.00 84.38 350 ARG A O 1
ATOM 2777 N N . ILE A 1 351 ? 16.412 14.266 -18.236 1.00 86.88 351 ILE A N 1
ATOM 2778 C CA . ILE A 1 351 ? 16.506 15.729 -18.337 1.00 86.88 351 ILE A CA 1
ATOM 2779 C C . ILE A 1 351 ? 17.745 16.255 -17.595 1.00 86.88 351 ILE A C 1
ATOM 2781 O O . ILE A 1 351 ? 18.366 17.200 -18.064 1.00 86.88 351 ILE A O 1
ATOM 2785 N N . GLU A 1 352 ? 18.140 15.625 -16.481 1.00 88.88 352 GLU A N 1
ATOM 2786 C CA . GLU A 1 352 ? 19.228 16.111 -15.612 1.00 88.88 352 GLU A CA 1
ATOM 2787 C C . GLU A 1 352 ? 20.571 16.274 -16.355 1.00 88.88 352 GLU A C 1
ATOM 2789 O O . GLU A 1 352 ? 21.156 17.352 -16.249 1.00 88.88 352 GLU A O 1
ATOM 2794 N N . PRO A 1 353 ? 21.043 15.300 -17.165 1.00 89.12 353 PRO A N 1
ATOM 2795 C CA . PRO A 1 353 ? 22.285 15.458 -17.924 1.00 89.12 353 PRO A CA 1
ATOM 2796 C C . PRO A 1 353 ? 22.179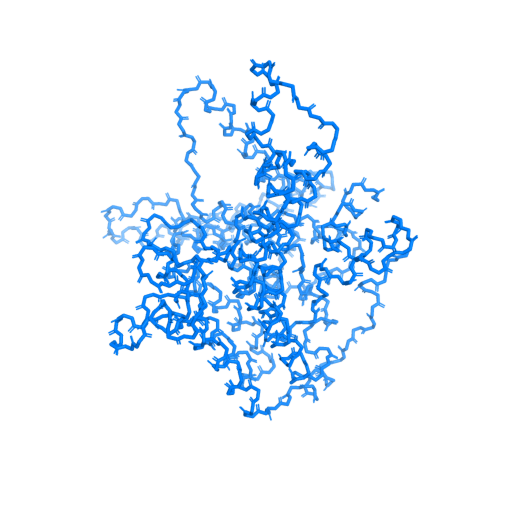 16.534 -19.011 1.00 89.12 353 PRO A C 1
ATOM 2798 O O . PRO A 1 353 ? 23.081 17.348 -19.147 1.00 89.12 353 PRO A O 1
ATOM 2801 N N . MET A 1 354 ? 21.043 16.620 -19.715 1.00 92.75 354 MET A N 1
ATOM 2802 C CA . MET A 1 354 ? 20.812 17.678 -20.709 1.00 92.75 354 MET A CA 1
ATOM 2803 C C . MET A 1 354 ? 20.878 19.072 -20.070 1.00 92.75 354 MET A C 1
ATOM 2805 O O . MET A 1 354 ? 21.426 20.007 -20.649 1.00 92.75 354 MET A O 1
ATOM 2809 N N . SER A 1 355 ? 20.299 19.227 -18.875 1.00 89.94 355 SER A N 1
ATOM 2810 C CA . SER A 1 355 ? 20.371 20.478 -18.120 1.00 89.94 355 SER A CA 1
ATOM 2811 C C . SER A 1 355 ? 21.796 20.789 -17.667 1.00 89.94 355 SER A C 1
ATOM 2813 O O . SER A 1 355 ? 22.196 21.948 -17.734 1.00 89.94 355 SER A O 1
ATOM 2815 N N . ALA A 1 356 ? 22.563 19.783 -17.239 1.00 91.88 356 ALA A N 1
ATOM 2816 C CA . ALA A 1 356 ? 23.964 19.956 -16.867 1.00 91.88 356 ALA A CA 1
ATOM 2817 C C . ALA A 1 356 ? 24.817 20.423 -18.058 1.00 91.88 356 ALA A C 1
ATOM 2819 O O . ALA A 1 356 ? 25.559 21.393 -17.916 1.00 91.88 356 ALA A O 1
ATOM 2820 N N . ASP A 1 357 ? 24.638 19.814 -19.231 1.00 91.44 357 ASP A N 1
ATOM 2821 C CA . ASP A 1 357 ? 25.350 20.174 -20.462 1.00 91.44 357 ASP A CA 1
ATOM 2822 C C . ASP A 1 357 ? 24.968 21.581 -20.951 1.00 91.44 357 ASP A C 1
ATOM 2824 O O . ASP A 1 357 ? 25.812 22.381 -21.352 1.00 91.44 357 ASP A O 1
ATOM 2828 N N . PHE A 1 358 ? 23.691 21.956 -20.840 1.00 90.62 358 PHE A N 1
ATOM 2829 C CA . PHE A 1 358 ? 23.270 23.326 -21.136 1.00 90.62 358 PHE A CA 1
ATOM 2830 C C . PHE A 1 358 ? 23.929 24.351 -20.197 1.00 90.62 358 PHE A C 1
ATOM 2832 O O . PHE A 1 358 ? 24.402 25.396 -20.646 1.00 90.62 358 PHE A O 1
ATOM 2839 N N . ILE A 1 359 ? 23.977 24.057 -18.892 1.00 93.25 359 ILE A N 1
ATOM 2840 C CA . ILE A 1 359 ? 24.598 24.930 -17.883 1.00 93.25 359 ILE A CA 1
ATOM 2841 C C . ILE A 1 359 ? 26.119 25.011 -18.080 1.00 93.25 359 ILE A C 1
ATOM 2843 O O . ILE A 1 359 ? 26.702 26.069 -17.841 1.00 93.25 359 ILE A O 1
ATOM 2847 N N . SER A 1 360 ? 26.763 23.936 -18.544 1.00 93.81 360 SER A N 1
ATOM 2848 C CA . SER A 1 360 ? 28.201 23.908 -18.844 1.00 93.81 360 SER A CA 1
ATOM 2849 C C . SER A 1 360 ? 28.575 24.647 -20.140 1.00 93.81 360 SER A C 1
ATOM 2851 O O . SER A 1 360 ? 29.761 24.832 -20.418 1.00 93.81 360 SER A O 1
ATOM 2853 N N . GLY A 1 361 ? 27.586 25.146 -20.891 1.00 91.75 361 GLY A N 1
ATOM 2854 C CA . GLY A 1 361 ? 27.775 25.975 -22.082 1.00 91.75 361 GLY A CA 1
ATOM 2855 C C . GLY A 1 361 ? 27.625 25.228 -23.407 1.00 91.75 361 GLY A C 1
ATOM 2856 O O . GLY A 1 361 ? 27.921 25.802 -24.460 1.00 91.75 361 GLY A O 1
ATOM 2857 N N . GLU A 1 362 ? 27.159 23.976 -23.393 1.00 90.31 362 GLU A N 1
ATOM 2858 C CA . GLU A 1 362 ? 26.878 23.240 -24.621 1.00 90.31 362 GLU A CA 1
ATOM 2859 C C . GLU A 1 362 ? 25.662 23.806 -25.368 1.00 90.31 362 GLU A C 1
ATOM 2861 O O . GLU A 1 362 ? 24.669 24.267 -24.795 1.00 90.31 362 GLU A O 1
ATOM 2866 N N . LYS A 1 363 ? 25.723 23.765 -26.704 1.00 88.81 363 LYS A N 1
ATOM 2867 C CA . LYS A 1 363 ? 24.612 24.200 -27.557 1.00 88.81 363 LYS A CA 1
ATOM 2868 C C . LYS A 1 363 ? 23.541 23.116 -27.618 1.00 88.81 363 LYS A C 1
ATOM 2870 O O . LYS A 1 363 ? 23.604 22.222 -28.458 1.00 88.81 363 LYS A O 1
ATOM 2875 N N . ILE A 1 364 ? 22.512 23.253 -26.789 1.00 90.81 364 ILE A N 1
ATOM 2876 C CA . ILE A 1 364 ? 21.335 22.380 -26.818 1.00 90.81 364 ILE A CA 1
ATOM 2877 C C . ILE A 1 364 ? 20.267 22.952 -27.759 1.00 90.81 364 ILE A C 1
ATOM 2879 O O . ILE A 1 364 ? 19.811 24.085 -27.606 1.00 90.81 364 ILE A O 1
ATOM 2883 N N . SER A 1 365 ? 19.855 22.161 -28.752 1.00 91.38 365 SER A N 1
ATOM 2884 C CA . SER A 1 365 ? 18.824 22.561 -29.716 1.00 91.38 365 SER A CA 1
ATOM 2885 C C . SER A 1 365 ? 17.406 22.424 -29.143 1.00 91.38 365 SER A C 1
ATOM 2887 O O . SER A 1 365 ? 17.146 21.577 -28.290 1.00 91.38 365 SER A O 1
ATOM 2889 N N . THR A 1 366 ? 16.439 23.186 -29.664 1.00 91.44 366 THR A N 1
ATOM 2890 C CA . THR A 1 366 ? 15.016 23.034 -29.292 1.00 91.44 366 THR A CA 1
ATOM 2891 C C . THR A 1 366 ? 14.488 21.623 -29.569 1.00 91.44 366 THR A C 1
ATOM 2893 O O . THR A 1 366 ? 13.684 21.102 -28.800 1.00 91.44 366 THR A O 1
ATOM 2896 N N . VAL A 1 367 ? 14.964 20.984 -30.643 1.00 91.69 367 VAL A N 1
ATOM 2897 C CA . VAL A 1 367 ? 14.595 19.606 -31.002 1.00 91.69 367 VAL A CA 1
ATOM 2898 C C . VAL A 1 367 ? 15.115 18.622 -29.952 1.00 91.69 367 VAL A C 1
ATOM 2900 O O . VAL A 1 367 ? 14.356 17.766 -29.501 1.00 91.69 367 VAL A O 1
ATOM 2903 N N . THR A 1 368 ? 16.359 18.794 -29.496 1.00 91.81 368 THR A N 1
ATOM 2904 C CA . THR A 1 368 ? 16.939 18.027 -28.384 1.00 91.81 368 THR A CA 1
ATOM 2905 C C . THR A 1 368 ? 16.115 18.185 -27.112 1.00 91.81 368 THR A C 1
ATOM 2907 O O . THR A 1 368 ? 15.793 17.178 -26.485 1.00 91.81 368 THR A O 1
ATOM 2910 N N . VAL A 1 369 ? 15.715 19.414 -26.755 1.00 90.12 369 VAL A N 1
ATOM 2911 C CA . VAL A 1 369 ? 14.877 19.665 -25.569 1.00 90.12 369 VAL A CA 1
ATOM 2912 C C . VAL A 1 369 ? 13.543 18.938 -25.681 1.00 90.12 369 VAL A C 1
ATOM 2914 O O . VAL A 1 369 ? 13.152 18.226 -24.755 1.00 90.12 369 VAL A O 1
ATOM 2917 N N . LEU A 1 370 ? 12.849 19.076 -26.813 1.00 90.44 370 LEU A N 1
ATOM 2918 C CA . LEU A 1 370 ? 11.539 18.461 -27.009 1.00 90.44 370 LEU A CA 1
ATOM 2919 C C . LEU A 1 370 ? 11.629 16.932 -26.960 1.00 90.44 370 LEU A C 1
ATOM 2921 O O . LEU A 1 370 ? 10.887 16.301 -26.211 1.00 90.44 370 LEU A O 1
ATOM 2925 N N . LEU A 1 371 ? 12.545 16.337 -27.726 1.00 90.62 371 LEU A N 1
ATOM 2926 C CA . LEU A 1 371 ? 12.683 14.884 -27.801 1.00 90.62 371 LEU A CA 1
ATOM 2927 C C . LEU A 1 371 ? 13.180 14.291 -26.484 1.00 90.62 371 LEU A C 1
ATOM 2929 O O . LEU A 1 371 ? 12.607 13.309 -26.029 1.00 90.62 371 LEU A O 1
ATOM 2933 N N . THR A 1 372 ? 14.148 14.917 -25.814 1.00 90.81 372 THR A N 1
ATOM 2934 C CA . THR A 1 372 ? 14.587 14.496 -24.472 1.00 90.81 372 THR A CA 1
ATOM 2935 C C . THR A 1 372 ? 13.429 14.544 -23.479 1.00 90.81 372 THR A C 1
ATOM 2937 O O . THR A 1 372 ? 13.237 13.610 -22.705 1.00 90.81 372 THR A O 1
ATOM 2940 N N . THR A 1 373 ? 12.607 15.597 -23.526 1.00 87.38 373 THR A N 1
ATOM 2941 C CA . THR A 1 373 ? 11.428 15.723 -22.656 1.00 87.38 373 THR A CA 1
ATOM 2942 C C . THR A 1 373 ? 10.413 14.612 -22.923 1.00 87.38 373 THR A C 1
ATOM 2944 O O . THR A 1 373 ? 9.921 13.987 -21.984 1.00 87.38 373 THR A O 1
ATOM 2947 N N . LEU A 1 374 ? 10.123 14.324 -24.196 1.00 86.62 374 LEU A N 1
ATOM 2948 C CA . LEU A 1 374 ? 9.201 13.257 -24.590 1.00 86.62 374 LEU A CA 1
ATOM 2949 C C . LEU A 1 374 ? 9.731 11.870 -24.208 1.00 86.62 374 LEU A C 1
ATOM 2951 O O . LEU A 1 374 ? 8.968 11.054 -23.696 1.00 86.62 374 LEU A O 1
ATOM 2955 N N . ILE A 1 375 ? 11.028 11.616 -24.396 1.00 87.81 375 ILE A N 1
ATOM 2956 C CA . ILE A 1 375 ? 11.689 10.366 -24.003 1.00 87.81 375 ILE A CA 1
ATOM 2957 C C . ILE A 1 375 ? 11.675 10.192 -22.487 1.00 87.81 375 ILE A C 1
ATOM 2959 O O . ILE A 1 375 ? 11.304 9.123 -22.004 1.00 87.81 375 ILE A O 1
ATOM 2963 N N . ALA A 1 376 ? 11.989 11.241 -21.726 1.00 85.06 376 ALA A N 1
ATOM 2964 C CA . ALA A 1 376 ? 11.929 11.210 -20.270 1.00 85.06 376 ALA A CA 1
ATOM 2965 C C . ALA A 1 376 ? 10.496 10.973 -19.763 1.00 85.06 376 ALA A C 1
ATOM 2967 O O . ALA A 1 376 ? 10.288 10.148 -18.871 1.00 85.06 376 ALA A O 1
ATOM 2968 N N . LEU A 1 377 ? 9.495 11.632 -20.360 1.00 82.69 377 LEU A N 1
ATOM 2969 C CA . LEU A 1 377 ? 8.084 11.419 -20.030 1.00 82.69 377 LEU A CA 1
ATOM 2970 C C . LEU A 1 377 ? 7.625 10.002 -20.389 1.00 82.69 377 LEU A C 1
ATOM 2972 O O . LEU A 1 377 ? 6.900 9.377 -19.615 1.00 82.69 377 LEU A O 1
ATOM 2976 N N . MET A 1 378 ? 8.049 9.480 -21.540 1.00 83.44 378 MET A N 1
ATOM 2977 C CA . MET A 1 378 ? 7.766 8.110 -21.953 1.00 83.44 378 MET A CA 1
ATOM 2978 C C . MET A 1 378 ? 8.397 7.122 -20.975 1.00 83.44 378 MET A C 1
ATOM 2980 O O . MET A 1 378 ? 7.684 6.268 -20.461 1.00 83.44 378 MET A O 1
ATOM 2984 N N . LYS A 1 379 ? 9.689 7.267 -20.655 1.00 82.88 379 LYS A N 1
ATOM 2985 C CA . LYS A 1 379 ? 10.388 6.441 -19.662 1.00 82.88 379 LYS A CA 1
ATOM 2986 C C . LYS A 1 379 ? 9.631 6.424 -18.345 1.00 82.88 379 LYS A C 1
ATOM 2988 O O . LYS A 1 379 ? 9.309 5.357 -17.832 1.00 82.88 379 LYS A O 1
ATOM 2993 N N . TRP A 1 380 ? 9.299 7.611 -17.840 1.00 80.38 380 TRP A N 1
ATOM 2994 C CA . TRP A 1 380 ? 8.524 7.760 -16.621 1.00 80.38 380 TRP A CA 1
ATOM 2995 C C . TRP A 1 380 ? 7.187 7.028 -16.740 1.00 80.38 380 TRP A C 1
ATOM 2997 O O . TRP A 1 380 ? 6.881 6.206 -15.889 1.00 80.38 380 TRP A O 1
ATOM 3007 N N . THR A 1 381 ? 6.435 7.234 -17.822 1.00 78.31 381 THR A N 1
ATOM 3008 C CA . THR A 1 381 ? 5.118 6.613 -18.029 1.00 78.31 381 THR A CA 1
ATOM 3009 C C . THR A 1 381 ? 5.194 5.094 -18.178 1.00 78.31 381 THR A C 1
ATOM 3011 O O . THR A 1 381 ? 4.309 4.405 -17.685 1.00 78.31 381 THR A O 1
ATOM 3014 N N . LEU A 1 382 ? 6.223 4.549 -18.828 1.00 80.31 382 LEU A N 1
ATOM 3015 C CA . LEU A 1 382 ? 6.405 3.104 -18.990 1.00 80.31 382 LEU A CA 1
ATOM 3016 C C . LEU A 1 382 ? 6.781 2.452 -17.651 1.00 80.31 382 LEU A C 1
ATOM 3018 O O . LEU A 1 382 ? 6.139 1.487 -17.240 1.00 80.31 382 LEU A O 1
ATOM 3022 N N . SER A 1 383 ? 7.747 3.028 -16.930 1.00 77.81 383 SER A N 1
ATOM 3023 C CA . SER A 1 383 ? 8.167 2.557 -15.604 1.00 77.81 383 SER A CA 1
ATOM 3024 C C . SER A 1 383 ? 7.040 2.669 -14.570 1.00 77.81 383 SER A C 1
ATOM 3026 O O . SER A 1 383 ? 6.696 1.697 -13.894 1.00 77.81 383 SER A O 1
ATOM 3028 N N . TRP A 1 384 ? 6.407 3.841 -14.471 1.00 79.44 384 TRP A N 1
ATOM 3029 C CA . TRP A 1 384 ? 5.327 4.109 -13.519 1.00 79.44 384 TRP A CA 1
ATOM 3030 C C . TRP A 1 384 ? 4.010 3.462 -13.904 1.00 79.44 384 TRP A C 1
ATOM 3032 O O . TRP A 1 384 ? 3.269 3.003 -13.034 1.00 79.44 384 TRP A O 1
ATOM 3042 N N . GLY A 1 385 ? 3.719 3.400 -15.199 1.00 80.75 385 GLY A N 1
ATOM 3043 C CA . GLY A 1 385 ? 2.548 2.733 -15.741 1.00 80.75 385 GLY A CA 1
ATOM 3044 C C . GLY A 1 385 ? 2.488 1.294 -15.259 1.00 80.75 385 GLY A C 1
ATOM 3045 O O . GLY A 1 385 ? 1.484 0.916 -14.657 1.00 80.75 385 GLY A O 1
ATOM 3046 N N . GLY A 1 386 ? 3.568 0.524 -15.419 1.00 86.00 386 GLY A N 1
ATOM 3047 C CA . GLY A 1 386 ? 3.627 -0.862 -14.946 1.00 86.00 386 GLY A CA 1
ATOM 3048 C C . GLY A 1 386 ? 3.314 -0.996 -13.456 1.00 86.00 386 GLY A C 1
ATOM 3049 O O . GLY A 1 386 ? 2.426 -1.755 -13.065 1.00 86.00 386 GLY A O 1
ATOM 3050 N N . VAL A 1 387 ? 3.958 -0.175 -12.623 1.00 86.25 387 VAL A N 1
ATOM 3051 C CA . VAL A 1 387 ? 3.742 -0.160 -11.168 1.00 86.25 387 VAL A CA 1
ATOM 3052 C C . VAL A 1 387 ? 2.293 0.163 -10.808 1.00 86.25 387 VAL A C 1
ATOM 3054 O O . VAL A 1 387 ? 1.694 -0.517 -9.974 1.00 86.25 387 VAL A O 1
ATOM 3057 N N . MET A 1 388 ? 1.706 1.190 -11.422 1.00 84.06 388 MET A N 1
ATOM 3058 C CA . MET A 1 388 ? 0.342 1.608 -11.105 1.00 84.06 388 MET A CA 1
ATOM 3059 C C . MET A 1 388 ? -0.692 0.565 -11.541 1.00 84.06 388 MET A C 1
ATOM 3061 O O . MET A 1 388 ? -1.622 0.282 -10.784 1.00 84.06 388 MET A O 1
ATOM 3065 N N . HIS A 1 389 ? -0.517 -0.055 -12.713 1.00 88.00 389 HIS A N 1
ATOM 3066 C CA . HIS A 1 389 ? -1.374 -1.158 -13.160 1.00 88.00 389 HIS A CA 1
ATOM 3067 C C . HIS A 1 389 ? -1.239 -2.372 -12.234 1.00 88.00 389 HIS A C 1
ATOM 3069 O O . HIS A 1 389 ? -2.254 -2.945 -11.839 1.00 88.00 389 HIS A O 1
ATOM 3075 N N . PHE A 1 390 ? -0.017 -2.713 -11.806 1.00 89.88 390 PHE A N 1
ATOM 3076 C CA . PHE A 1 390 ? 0.216 -3.784 -10.837 1.00 89.88 390 PHE A CA 1
ATOM 3077 C C . PHE A 1 390 ? -0.533 -3.534 -9.521 1.00 89.88 390 PHE A C 1
ATOM 3079 O O . PHE A 1 390 ? -1.270 -4.405 -9.052 1.00 89.88 390 PHE A O 1
ATOM 3086 N N . LYS A 1 391 ? -0.404 -2.326 -8.952 1.00 87.00 391 LYS A N 1
ATOM 3087 C CA . LYS A 1 391 ? -1.071 -1.945 -7.697 1.00 87.00 391 LYS A CA 1
ATOM 3088 C C . LYS A 1 391 ? -2.593 -2.003 -7.817 1.00 87.00 391 LYS A C 1
ATOM 3090 O O . LYS A 1 391 ? -3.243 -2.599 -6.965 1.00 87.00 391 LYS A O 1
ATOM 3095 N N . VAL A 1 392 ? -3.179 -1.419 -8.867 1.00 85.75 392 VAL A N 1
ATOM 3096 C CA . VAL A 1 392 ? -4.641 -1.468 -9.073 1.00 85.75 392 VAL A CA 1
ATOM 3097 C C . VAL A 1 392 ? -5.107 -2.905 -9.310 1.00 85.75 392 VAL A C 1
ATOM 3099 O O . VAL A 1 392 ? -6.127 -3.312 -8.757 1.00 85.75 392 VAL A O 1
ATOM 3102 N N . GLY A 1 393 ? -4.337 -3.705 -10.053 1.00 90.81 393 GLY A N 1
ATOM 3103 C CA . GLY A 1 393 ? -4.605 -5.131 -10.222 1.00 90.81 393 GLY A CA 1
ATOM 3104 C C . GLY A 1 393 ? -4.644 -5.874 -8.888 1.00 90.81 393 GLY A C 1
ATOM 3105 O O . GLY A 1 393 ? -5.575 -6.637 -8.641 1.00 90.81 393 GLY A O 1
ATOM 3106 N N . LEU A 1 394 ? -3.712 -5.560 -7.983 1.00 90.50 394 LEU A N 1
ATOM 3107 C CA . LEU A 1 394 ? -3.659 -6.141 -6.645 1.00 90.50 394 LEU A CA 1
ATOM 3108 C C . LEU A 1 394 ? -4.905 -5.797 -5.812 1.00 90.50 394 LEU A C 1
ATOM 3110 O O . LEU A 1 394 ? -5.471 -6.663 -5.148 1.00 90.50 394 LEU A O 1
ATOM 3114 N N . TRP A 1 395 ? -5.395 -4.562 -5.894 1.00 88.25 395 TRP A N 1
ATOM 3115 C CA . TRP A 1 395 ? -6.661 -4.189 -5.261 1.00 88.25 395 TRP A CA 1
ATOM 3116 C C . TRP A 1 395 ? -7.857 -4.961 -5.829 1.00 88.25 395 TRP A C 1
ATOM 3118 O O . TRP A 1 395 ? -8.689 -5.449 -5.062 1.00 88.25 395 TRP A O 1
ATOM 3128 N N . ARG A 1 396 ? -7.916 -5.122 -7.156 1.00 89.88 396 ARG A N 1
ATOM 3129 C CA . ARG A 1 396 ? -9.005 -5.835 -7.838 1.00 89.88 396 ARG A CA 1
ATOM 3130 C C . ARG A 1 396 ? -9.047 -7.319 -7.500 1.00 89.88 396 ARG A C 1
ATOM 3132 O O . ARG A 1 396 ? -10.119 -7.822 -7.176 1.00 89.88 396 ARG A O 1
ATOM 3139 N N . ILE A 1 397 ? -7.903 -8.008 -7.463 1.00 93.38 397 ILE A N 1
ATOM 3140 C CA . ILE A 1 397 ? -7.883 -9.416 -7.031 1.00 93.38 397 ILE A CA 1
ATOM 3141 C C . ILE A 1 397 ? -8.246 -9.578 -5.549 1.00 93.38 397 ILE A C 1
ATOM 3143 O O . ILE A 1 397 ? -8.781 -10.610 -5.158 1.00 93.38 397 ILE A O 1
ATOM 3147 N N . CYS A 1 398 ? -8.007 -8.546 -4.731 1.00 90.44 398 CYS A N 1
ATOM 3148 C CA . CYS A 1 398 ? -8.450 -8.501 -3.339 1.00 90.44 398 CYS A CA 1
ATOM 3149 C C . CYS A 1 398 ? -9.954 -8.199 -3.197 1.00 90.44 398 CYS A C 1
ATOM 3151 O O . CYS A 1 398 ? -10.441 -8.129 -2.074 1.00 90.44 398 CYS A O 1
ATOM 3153 N N . GLY A 1 399 ? -10.693 -8.016 -4.297 1.00 88.88 399 GLY A N 1
ATOM 3154 C CA . GLY A 1 399 ? -12.137 -7.776 -4.291 1.00 88.88 399 GLY A CA 1
ATOM 3155 C C . GLY A 1 399 ? -12.548 -6.303 -4.264 1.00 88.88 399 GLY A C 1
ATOM 3156 O O . GLY A 1 399 ? -13.722 -6.024 -4.020 1.00 88.88 399 GLY A O 1
ATOM 3157 N N . TYR A 1 400 ? -11.627 -5.362 -4.508 1.00 87.00 400 TYR A N 1
ATOM 3158 C CA . TYR A 1 400 ? -11.941 -3.932 -4.567 1.00 87.00 400 TYR A CA 1
ATOM 3159 C C . TYR A 1 400 ? -12.045 -3.411 -6.000 1.00 87.00 400 TYR A C 1
ATOM 3161 O O . TYR A 1 400 ? -11.114 -3.538 -6.796 1.00 87.00 400 TYR A O 1
ATOM 3169 N N . LYS A 1 401 ? -13.139 -2.717 -6.307 1.00 85.81 401 LYS A N 1
ATOM 3170 C CA . LYS A 1 401 ? -13.294 -1.973 -7.555 1.00 85.81 401 LYS A CA 1
ATOM 3171 C C . LYS A 1 401 ? -12.562 -0.639 -7.450 1.00 85.81 401 LYS A C 1
ATOM 3173 O O . LYS A 1 401 ? -13.063 0.314 -6.865 1.00 85.81 401 LYS A O 1
ATOM 3178 N N . ILE A 1 402 ? -11.351 -0.591 -7.999 1.00 80.94 402 ILE A N 1
ATOM 3179 C CA . ILE A 1 402 ? -10.553 0.636 -8.096 1.00 80.94 402 ILE A CA 1
ATOM 3180 C C . ILE A 1 402 ? -10.330 0.980 -9.565 1.00 80.94 402 ILE A C 1
ATOM 3182 O O . ILE A 1 402 ? -9.968 0.113 -10.370 1.00 80.94 402 ILE A O 1
ATOM 3186 N N . ASP A 1 403 ? -10.549 2.246 -9.911 1.00 79.31 403 ASP A N 1
ATOM 3187 C CA . ASP A 1 403 ? -10.273 2.774 -11.244 1.00 79.31 403 ASP A CA 1
ATOM 3188 C C . ASP A 1 403 ? -8.769 2.758 -11.558 1.00 79.31 403 ASP A C 1
ATOM 3190 O O . ASP A 1 403 ? -7.934 2.919 -10.664 1.00 79.31 403 ASP A O 1
ATOM 3194 N N . PRO A 1 404 ? -8.368 2.544 -12.819 1.00 79.31 404 PRO A N 1
ATOM 3195 C CA . PRO A 1 404 ? -6.961 2.592 -13.187 1.00 79.31 404 PRO A CA 1
ATOM 3196 C C . PRO A 1 404 ? -6.417 4.027 -13.089 1.00 79.31 404 PRO A C 1
ATOM 3198 O O . PRO A 1 404 ? -7.130 5.000 -13.314 1.00 79.31 404 PRO A O 1
ATOM 3201 N N . TYR A 1 405 ? -5.120 4.164 -12.796 1.00 76.75 405 TYR A N 1
ATOM 3202 C CA . TYR A 1 405 ? -4.433 5.467 -12.795 1.00 76.75 405 TYR A CA 1
ATOM 3203 C C . TYR A 1 405 ? -4.412 6.128 -14.170 1.00 76.75 405 TYR A C 1
ATOM 3205 O O . TYR A 1 405 ? -4.474 7.353 -14.274 1.00 76.75 405 TYR A O 1
ATOM 3213 N N . PHE A 1 406 ? -4.292 5.302 -15.206 1.00 79.06 406 PHE A N 1
ATOM 3214 C CA . PHE A 1 406 ? -4.222 5.716 -16.593 1.00 79.06 406 PHE A CA 1
ATOM 3215 C C . PHE A 1 406 ? -5.341 5.011 -17.354 1.00 79.06 406 PHE A C 1
ATOM 3217 O O . PHE A 1 406 ? -5.403 3.785 -17.370 1.00 79.06 406 PHE A O 1
ATOM 3224 N N . ASN A 1 407 ? -6.226 5.782 -17.977 1.00 79.50 407 ASN A N 1
ATOM 3225 C CA . ASN A 1 407 ? -7.347 5.264 -18.755 1.00 79.50 407 ASN A CA 1
ATOM 3226 C C . ASN A 1 407 ? -7.307 5.829 -20.176 1.00 79.50 407 ASN A C 1
ATOM 3228 O O . ASN A 1 407 ? -7.981 6.811 -20.485 1.00 79.50 407 ASN A O 1
ATOM 3232 N N . TYR A 1 408 ? -6.467 5.237 -21.028 1.00 80.94 408 TYR A N 1
ATOM 3233 C CA . TYR A 1 408 ? -6.242 5.684 -22.408 1.00 80.94 408 TYR A CA 1
ATOM 3234 C C . TYR A 1 408 ? -6.060 7.216 -22.529 1.00 80.94 408 TYR A C 1
ATOM 3236 O O . TYR A 1 408 ? -6.812 7.873 -23.264 1.00 80.94 408 TYR A O 1
ATOM 3244 N N . PRO A 1 409 ? -5.089 7.815 -21.804 1.00 77.75 409 PRO A N 1
ATOM 3245 C CA . PRO A 1 409 ? -4.909 9.270 -21.766 1.00 77.75 409 PRO A CA 1
ATOM 3246 C C . PRO A 1 409 ? -4.610 9.861 -23.147 1.00 77.75 409 PRO A C 1
ATOM 3248 O O . PRO A 1 409 ? -5.023 10.978 -23.439 1.00 77.75 409 PRO A O 1
ATOM 3251 N N . TRP A 1 410 ? -3.986 9.090 -24.033 1.00 79.69 410 TRP A N 1
ATOM 3252 C CA . TRP A 1 410 ? -3.611 9.511 -25.384 1.00 79.69 410 TRP A CA 1
ATOM 3253 C C . TRP A 1 410 ? -4.790 9.641 -26.358 1.00 79.69 410 TRP A C 1
ATOM 3255 O O . TRP A 1 410 ? -4.642 10.241 -27.413 1.00 79.69 410 TRP A O 1
ATOM 3265 N N . LEU A 1 411 ? -5.969 9.121 -25.999 1.00 82.94 411 LEU A N 1
ATOM 3266 C CA . LEU A 1 411 ? -7.205 9.296 -26.774 1.00 82.94 411 LEU A CA 1
ATOM 3267 C C . LEU A 1 411 ? -7.977 10.567 -26.376 1.00 82.94 411 LEU A C 1
ATOM 3269 O O . LEU A 1 411 ? -9.129 10.749 -26.769 1.00 82.94 411 LEU A O 1
ATOM 3273 N N . SER A 1 412 ? -7.388 11.415 -25.535 1.00 83.19 412 SER A N 1
ATOM 3274 C CA . SER A 1 412 ? -8.017 12.646 -25.061 1.00 83.19 412 SER A CA 1
ATOM 3275 C C . SER A 1 412 ? -8.016 13.710 -26.151 1.00 83.19 412 SER A C 1
ATOM 3277 O O . SER A 1 412 ? -6.986 13.979 -26.760 1.00 83.19 412 SER A O 1
ATOM 3279 N N . THR A 1 413 ? -9.160 14.359 -26.365 1.00 88.44 413 THR A N 1
ATOM 3280 C CA . THR A 1 413 ? -9.314 15.417 -27.378 1.00 88.44 413 THR A CA 1
ATOM 3281 C C . THR A 1 413 ? -9.051 16.818 -26.826 1.00 88.44 413 THR A C 1
ATOM 3283 O O . THR A 1 413 ? -8.952 17.775 -27.588 1.00 88.44 413 THR A O 1
ATOM 3286 N N . ASN A 1 414 ? -8.945 16.963 -25.503 1.00 86.50 414 ASN A N 1
ATOM 3287 C CA . ASN A 1 414 ? -8.620 18.218 -24.827 1.00 86.50 414 ASN A CA 1
ATOM 3288 C C . ASN A 1 414 ? -7.961 17.981 -23.455 1.00 86.50 414 ASN A C 1
ATOM 3290 O O . ASN A 1 414 ? -7.992 16.871 -22.916 1.00 86.50 414 ASN A O 1
ATOM 3294 N N . LEU A 1 415 ? -7.415 19.046 -22.858 1.00 79.62 415 LEU A N 1
ATOM 3295 C CA . LEU A 1 415 ? -6.724 18.982 -21.565 1.00 79.62 415 LEU A CA 1
ATOM 3296 C C . LEU A 1 415 ? -7.619 18.491 -20.419 1.00 79.62 415 LEU A C 1
ATOM 3298 O O . LEU A 1 415 ? -7.148 17.740 -19.576 1.00 79.62 415 LEU A O 1
ATOM 3302 N N . VAL A 1 416 ? -8.906 18.844 -20.392 1.00 81.12 416 VAL A N 1
ATOM 3303 C CA . VAL A 1 416 ? -9.825 18.383 -19.334 1.00 81.12 416 VAL A CA 1
ATOM 3304 C C . VAL A 1 416 ? -10.001 16.865 -19.403 1.00 81.12 416 VAL A C 1
ATOM 3306 O O . VAL A 1 416 ? -9.903 16.178 -18.387 1.00 81.12 416 VAL A O 1
ATOM 3309 N N . THR A 1 417 ? -10.200 16.324 -20.608 1.00 82.38 417 THR A N 1
ATOM 3310 C CA . THR A 1 417 ? -10.285 14.874 -20.832 1.00 82.38 417 THR A CA 1
ATOM 3311 C C . THR A 1 417 ? -8.960 14.165 -20.565 1.00 82.38 417 THR A C 1
ATOM 3313 O O . THR A 1 417 ? -8.978 13.060 -20.028 1.00 82.38 417 THR A O 1
ATOM 3316 N N . LEU A 1 418 ? -7.827 14.819 -20.851 1.00 81.88 418 LEU A N 1
ATOM 3317 C CA . LEU A 1 418 ? -6.494 14.306 -20.537 1.00 81.88 418 LEU A CA 1
ATOM 3318 C C . LEU A 1 418 ? -6.311 14.176 -19.027 1.00 81.88 418 LEU A C 1
ATOM 3320 O O . LEU A 1 418 ? -5.990 13.094 -18.551 1.00 81.88 418 LEU A O 1
ATOM 3324 N N . TRP A 1 419 ? -6.606 15.232 -18.270 1.00 76.12 419 TRP A N 1
ATOM 3325 C CA . TRP A 1 419 ? -6.537 15.224 -16.808 1.00 76.12 419 TRP A CA 1
ATOM 3326 C C . TRP A 1 419 ? -7.505 14.227 -16.161 1.00 76.12 419 TRP A C 1
ATOM 3328 O O . TRP A 1 419 ? -7.197 13.681 -15.110 1.00 76.12 419 TRP A O 1
ATOM 3338 N N . ALA A 1 420 ? -8.657 13.944 -16.777 1.00 74.75 420 ALA A N 1
ATOM 3339 C CA . ALA A 1 420 ? -9.582 12.914 -16.293 1.00 74.75 420 ALA A CA 1
ATOM 3340 C C . ALA A 1 420 ? -9.086 11.473 -16.538 1.00 74.75 420 ALA A C 1
ATOM 3342 O O . ALA A 1 420 ? -9.613 10.534 -15.946 1.00 74.75 420 ALA A O 1
ATOM 3343 N N . ARG A 1 421 ? -8.101 11.284 -17.423 1.00 79.62 421 ARG A N 1
ATOM 3344 C CA . ARG A 1 421 ? -7.594 9.971 -17.858 1.00 79.62 421 ARG A CA 1
ATOM 3345 C C . ARG A 1 421 ? -6.143 9.711 -17.472 1.00 79.62 421 ARG A C 1
ATOM 3347 O O . ARG A 1 421 ? -5.701 8.565 -17.519 1.00 79.62 421 ARG A O 1
ATOM 3354 N N . PHE A 1 422 ? -5.397 10.756 -17.146 1.00 80.12 422 PHE A N 1
ATOM 3355 C CA . PHE A 1 422 ? -3.998 10.727 -16.756 1.00 80.12 422 PHE A CA 1
ATOM 3356 C C . PHE A 1 422 ? -3.899 10.969 -15.252 1.00 80.12 422 PHE A C 1
ATOM 3358 O O . PHE A 1 422 ? -4.494 11.920 -14.755 1.00 80.12 422 PHE A O 1
ATOM 3365 N N . THR A 1 423 ? -3.188 10.088 -14.540 1.00 76.94 423 THR A N 1
ATOM 3366 C CA . THR A 1 423 ? -2.985 10.164 -13.080 1.00 76.94 423 THR A CA 1
ATOM 3367 C C . THR A 1 423 ? -4.276 10.410 -12.285 1.00 76.94 423 THR A C 1
ATOM 3369 O O . THR A 1 423 ? -4.296 11.178 -11.324 1.00 76.94 423 THR A O 1
ATOM 3372 N N . PHE A 1 424 ? -5.352 9.707 -12.657 1.00 75.50 424 PHE A N 1
ATOM 3373 C CA . PHE A 1 424 ? -6.723 9.942 -12.189 1.00 75.50 424 PHE A CA 1
ATOM 3374 C C . PHE A 1 424 ? -6.843 10.169 -10.672 1.00 75.50 424 PHE A C 1
ATOM 3376 O O . PHE A 1 424 ? -7.378 11.183 -10.233 1.00 75.50 424 PHE A O 1
ATOM 3383 N N . HIS A 1 425 ? -6.284 9.273 -9.855 1.00 76.19 425 HIS A N 1
ATOM 3384 C CA . HIS A 1 425 ? -6.384 9.388 -8.394 1.00 76.19 425 HIS A CA 1
ATOM 3385 C C . HIS A 1 425 ? -5.658 10.614 -7.829 1.00 76.19 425 HIS A C 1
ATOM 3387 O O . HIS A 1 425 ? -6.104 11.181 -6.837 1.00 76.19 425 HIS A O 1
ATOM 3393 N N . TYR A 1 426 ? -4.561 11.038 -8.462 1.00 76.19 426 TYR A N 1
ATOM 3394 C CA . TYR A 1 426 ? -3.821 12.237 -8.063 1.00 76.19 426 TYR A CA 1
ATOM 3395 C C . TYR A 1 426 ? -4.596 13.508 -8.399 1.00 76.19 426 TYR A C 1
ATOM 3397 O O . TYR A 1 426 ? -4.708 14.409 -7.571 1.00 76.19 426 TYR A O 1
ATOM 3405 N N . ARG A 1 427 ? -5.224 13.543 -9.578 1.00 77.62 427 ARG A N 1
ATOM 3406 C CA . ARG A 1 427 ? -6.174 14.598 -9.936 1.00 77.62 427 ARG A CA 1
ATOM 3407 C C . ARG A 1 427 ? -7.310 14.686 -8.914 1.00 77.62 427 ARG A C 1
ATOM 3409 O O . ARG A 1 427 ? -7.615 15.787 -8.468 1.00 77.62 427 ARG A O 1
ATOM 3416 N N . GLU A 1 428 ? -7.915 13.564 -8.526 1.00 75.31 428 GLU A N 1
ATOM 3417 C CA . GLU A 1 428 ? -9.002 13.563 -7.534 1.00 75.31 428 GLU A CA 1
ATOM 3418 C C . GLU A 1 428 ? -8.563 14.149 -6.191 1.00 75.31 428 GLU A C 1
ATOM 3420 O O . GLU A 1 428 ? -9.286 14.965 -5.619 1.00 75.31 428 GLU A O 1
ATOM 3425 N N . PHE A 1 429 ? -7.368 13.796 -5.713 1.00 78.06 429 PHE A N 1
ATOM 3426 C CA . PHE A 1 429 ? -6.802 14.418 -4.518 1.00 78.06 429 PHE A CA 1
ATOM 3427 C C . PHE A 1 429 ? -6.622 15.924 -4.691 1.00 78.06 429 PHE A C 1
ATOM 3429 O O . PHE A 1 429 ? -7.138 16.683 -3.877 1.00 78.06 429 PHE A O 1
ATOM 3436 N N . LEU A 1 430 ? -5.964 16.373 -5.764 1.00 79.81 430 LEU A N 1
ATOM 3437 C CA . LEU A 1 430 ? -5.720 17.800 -5.985 1.00 79.81 430 LEU A CA 1
ATOM 3438 C C . LEU A 1 430 ? -7.020 18.608 -6.065 1.00 79.81 430 LEU A C 1
ATOM 3440 O O . LEU A 1 430 ? -7.149 19.658 -5.438 1.00 79.81 430 LEU A O 1
ATOM 3444 N N . VAL A 1 431 ? -8.004 18.100 -6.807 1.00 77.31 431 VAL A N 1
ATOM 3445 C CA . VAL A 1 431 ? -9.302 18.758 -6.967 1.00 77.31 431 VAL A CA 1
ATOM 3446 C C . VAL A 1 431 ? -10.050 18.818 -5.636 1.00 77.31 431 VAL A C 1
ATOM 3448 O O . VAL A 1 431 ? -10.614 19.851 -5.299 1.00 77.31 431 VAL A O 1
ATOM 3451 N N . ARG A 1 432 ? -10.060 17.739 -4.851 1.00 76.75 432 ARG A N 1
ATOM 3452 C CA . ARG A 1 432 ? -10.829 17.701 -3.600 1.00 76.75 432 ARG A CA 1
ATOM 3453 C C . ARG A 1 432 ? -10.133 18.363 -2.414 1.00 76.75 432 ARG A C 1
ATOM 3455 O O . ARG A 1 432 ? -10.828 18.770 -1.497 1.00 76.75 432 ARG A O 1
ATOM 3462 N N . ALA A 1 433 ? -8.803 18.402 -2.397 1.00 76.12 433 ALA A N 1
ATOM 3463 C CA . ALA A 1 433 ? -8.031 18.935 -1.277 1.00 76.12 433 ALA A CA 1
ATOM 3464 C C . ALA A 1 433 ? -7.653 20.412 -1.438 1.00 76.12 433 ALA A C 1
ATOM 3466 O O . ALA A 1 433 ? -7.454 21.087 -0.430 1.00 76.12 433 ALA A O 1
ATOM 3467 N N . PHE A 1 434 ? -7.503 20.896 -2.677 1.00 77.69 434 PHE A N 1
ATOM 3468 C CA . PHE A 1 434 ? -7.014 22.254 -2.943 1.00 77.69 434 PHE A CA 1
ATOM 3469 C C . PHE A 1 434 ? -7.969 23.116 -3.763 1.00 77.69 434 PHE A C 1
ATOM 3471 O O . PHE A 1 434 ? -7.908 24.338 -3.652 1.00 77.69 434 PHE A O 1
ATOM 3478 N N . TYR A 1 435 ? -8.794 22.517 -4.627 1.00 73.75 435 TYR A N 1
ATOM 3479 C CA . TYR A 1 435 ? -9.677 23.291 -5.502 1.00 73.75 435 TYR A CA 1
ATOM 3480 C C . TYR A 1 435 ? -11.052 23.554 -4.877 1.00 73.75 435 TYR A C 1
ATOM 3482 O O . TYR A 1 435 ? -11.603 24.641 -5.053 1.00 73.75 435 TYR A O 1
ATOM 3490 N N . TYR A 1 436 ? -11.595 22.563 -4.169 1.00 61.25 436 TYR A N 1
ATOM 3491 C CA . TYR A 1 436 ? -12.792 22.677 -3.333 1.00 61.25 436 TYR A CA 1
ATOM 3492 C C . TYR A 1 436 ? -12.395 22.786 -1.866 1.00 61.25 436 TYR A C 1
ATOM 3494 O O . TYR A 1 436 ? -13.108 23.517 -1.141 1.00 61.25 436 TYR A O 1
#

Secondary structure (DSSP, 8-state):
---SS-SPPPPHHHHHHH----HHHHHHHHHHHHHHHHHHSSHHHHTTPPPHHHHHHHTT----B-TTSSBP-S------SSS-HHHHHHHHHHHHHHHHHHHHHS-HHHHHHHHHHHHHHHHHHHHHHHHHHHHHHHHHHHHHHHSPPPGGGGGGGGHHHHHHHHHHS-TTS--HHHHHHHHHHHHHHHHHIIIIIHHHTTSHHHHHHHHHHHHTHHHHHHHHHHHHHHHH-S-----HHHHHHHTTHHHHHHHHHHHHTT-S-TT--HHHHHHHH--GGGTTTTTT--------TTSTTSBSSS-HHHHHHHHHHHHHHHHHHHHHHHHHHHHHHHHHHHTT----SSHHHHHHHHHTT----HHHHHHHHHHHHHHHHHHHHHHHHHHHHHHHHTTB----S-S-GGG-SSHHHHHHHSSHHHHHHHIIIII-

pLDDT: mean 84.73, std 11.28, range [28.03, 98.06]